Protein AF-A0A7X7QIU0-F1 (afdb_monomer_lite)

Secondary structure (DSSP, 8-state):
----PPPPP-----------------PPPPBSGGGEEEEE--TTTTTT-TT-SS-----HHHHHHHTT--EEEE--BTTBSPSP-TTGGGGGTT-SEEEEEEE-GGG---HHHHHHHHHHHHH-TTEEEEEE-S-B-PPTT--PPPEEPPTTPPSPEEEEEEEEEEEE--EEEEEE---TTSTTBB-EEEEEEESSTT-EEEEEEEE--SSTT-EEEEE----EEEEEEEEE--BS-SSS----EEEEEEEEETTEEPP-TT-EEEES--BTTB-GGGGSPP-PPTT--SSBSS-HHHHHHHHHHTB-SS-B-EEEEEEEGGG-SGGGHHHHTS-SEEEEE-SSGGGGGGHHHHHHHHHHHSTT-EEEEEEESSBTTTTBPPPHHHHHHHHHHHHHHHHTTS-SEEEEE-GGGTTS--HHHHHHHHHHHHHTTSB---

Radius of gyration: 29.1 Å; chains: 1; bounding box: 86×65×107 Å

Sequence (438 aa):
MRFMPMSAAMFALLTVGFALHSAAESGEPRTVRDAMWIWAHIEGGYDNLWGLPRNSKMTPSEGAKSMGLRNVIMIKYLGKPKPPFNEYAAQFRDMDKVMWSIVGASGETSDKERDHVLDLAAKMPNVTGVFMDDFFFLQPGEVTPHWLAENNVRFPVSLTLTLPEPTAIDRLTLTQSDWKTSDYRSARFAVDLAADEGQYKEAATGVVPNSPGAVVEVALPKTQARAVRIRILGTHDADGAESCGLQRVQLWQGGKAVSSENIKVEASSEYPGHSAKSVLPIKDAEGQGAPAALTVDDIERLRKRLVLKDRKLDLGVTLYTYQLGERVVPHLKHVDVVSLWTWEAQDLEHLEDNFARFQALVPGKRVLLGIYMWDFGTNKPIPLDLMKKQCDLALKWLREGKIEGMIFLATNICDMDIEAVDWARDWIADVGDEPIKK

Foldseek 3Di:
DDDDDDDDDDDDDDDDDPPPPPPPPPDDFAAQLNQEEAEEEAQQLQAVHLLAPHFFRFGQLRLCVLLVHQEYEYAYGPCPDDPLCQVVCVSNLRGQAYAYEQQHPPRDHDPVSLVSVLVNCLVRVRHQAYEHEPFFPDDQPPQLFKFKFFFPDDFFKKKKKFAPFFFQFFKKKFWFALDPVLQAGFFKKWKWFALDDPDTDTFDIDTQDSDHRGMDMDTGPSDGGRMIMMTRGAGPHDDPRRIHMTSAMWTDDPNDTDDPPPIDMQIPGGDVSRGSNSRYDDDPPPLQAGHTSDTLVRLVVVQVSQDDPVDGHFYEYEDELSNQDLRHLSNQVSGQEYEYEHQALVCLVCVVVSLVSVCVNPPPHAYEYEQEQQRSNVSGGRDVVSLCSSVVVQVVCCQVVVHSHYYYDHSRCLPRPRPSNVVSSVVCVVRRRHGHDD

Structure (mmCIF, N/CA/C/O backbone):
data_AF-A0A7X7QIU0-F1
#
_entry.id   AF-A0A7X7QIU0-F1
#
loop_
_atom_site.group_PDB
_atom_site.id
_atom_site.type_symbol
_atom_site.label_atom_id
_atom_site.label_alt_id
_atom_site.label_comp_id
_atom_site.label_asym_id
_atom_site.label_entity_id
_atom_site.label_seq_id
_atom_site.pdbx_PDB_ins_code
_atom_site.Cartn_x
_atom_site.Cartn_y
_atom_site.Cartn_z
_atom_site.occupancy
_atom_site.B_iso_or_equiv
_atom_site.auth_seq_id
_atom_site.auth_comp_id
_atom_site.auth_asym_id
_atom_site.auth_atom_id
_atom_site.pdbx_PDB_model_num
ATOM 1 N N . MET A 1 1 ? -59.800 -40.989 -68.405 1.00 41.09 1 MET A N 1
ATOM 2 C CA . MET A 1 1 ? -58.598 -41.835 -68.230 1.00 41.09 1 MET A CA 1
ATOM 3 C C . MET A 1 1 ? -57.384 -40.917 -68.305 1.00 41.09 1 MET A C 1
ATOM 5 O O . MET A 1 1 ? -57.343 -40.110 -69.220 1.00 41.09 1 MET A O 1
ATOM 9 N N . ARG A 1 2 ? -56.460 -41.047 -67.343 1.00 36.72 2 ARG A N 1
ATOM 10 C CA . ARG A 1 2 ? -55.278 -40.204 -67.048 1.00 36.72 2 ARG A CA 1
ATOM 11 C C . ARG A 1 2 ? -55.530 -38.932 -66.224 1.00 36.72 2 ARG A C 1
ATOM 13 O O . ARG A 1 2 ? -56.038 -37.928 -66.701 1.00 36.72 2 ARG A O 1
ATOM 20 N N . PHE A 1 3 ? -55.131 -39.061 -64.959 1.00 31.83 3 PHE A N 1
ATOM 21 C CA . PHE A 1 3 ? -54.885 -38.019 -63.971 1.00 31.83 3 PHE A CA 1
ATOM 22 C C . PHE A 1 3 ? -53.736 -37.100 -64.410 1.00 31.83 3 PHE A C 1
ATOM 24 O O . PHE A 1 3 ? -52.698 -37.592 -64.852 1.00 31.83 3 PHE A O 1
ATOM 31 N N . MET A 1 4 ? -53.883 -35.797 -64.178 1.00 32.28 4 MET A N 1
ATOM 32 C CA . MET A 1 4 ? -52.771 -34.872 -63.943 1.00 32.28 4 MET A CA 1
ATOM 33 C C . MET A 1 4 ? -53.266 -33.773 -62.983 1.00 32.28 4 MET A C 1
ATOM 35 O O . MET A 1 4 ? -54.329 -33.207 -63.241 1.00 32.28 4 MET A O 1
ATOM 39 N N . PRO A 1 5 ? -52.584 -33.525 -61.846 1.00 40.22 5 PRO A N 1
ATOM 40 C CA . PRO A 1 5 ? -53.105 -32.675 -60.782 1.00 40.22 5 PRO A CA 1
ATOM 41 C C . PRO A 1 5 ? -52.770 -31.191 -60.982 1.00 40.22 5 PRO A C 1
ATOM 43 O O . PRO A 1 5 ? -51.784 -30.824 -61.618 1.00 40.22 5 PRO A O 1
ATOM 46 N N . MET A 1 6 ? -53.642 -30.360 -60.406 1.00 31.72 6 MET A N 1
ATOM 47 C CA . MET A 1 6 ? -53.610 -28.899 -60.376 1.00 31.72 6 MET A CA 1
ATOM 48 C C . MET A 1 6 ? -52.300 -28.335 -59.815 1.00 31.72 6 MET A C 1
ATOM 50 O O . MET A 1 6 ? -51.809 -28.756 -58.771 1.00 31.72 6 MET A O 1
ATOM 54 N N . SER A 1 7 ? -51.797 -27.325 -60.523 1.00 33.03 7 SER A N 1
ATOM 55 C CA . SER A 1 7 ? -50.617 -26.528 -60.204 1.00 33.03 7 SER A CA 1
ATOM 56 C C . SER A 1 7 ? -50.926 -25.529 -59.083 1.00 33.03 7 SER A C 1
ATOM 58 O O . SER A 1 7 ? -51.845 -24.720 -59.216 1.00 33.03 7 SER A O 1
ATOM 60 N N . ALA A 1 8 ? -50.158 -25.573 -57.992 1.00 35.41 8 ALA A N 1
ATOM 61 C CA . ALA A 1 8 ? -50.133 -24.540 -56.962 1.00 35.41 8 ALA A CA 1
ATOM 62 C C . ALA A 1 8 ? -48.884 -23.673 -57.170 1.00 35.41 8 ALA A C 1
ATOM 64 O O . ALA A 1 8 ? -47.756 -24.164 -57.133 1.00 35.41 8 ALA A O 1
ATOM 65 N N . ALA A 1 9 ? -49.107 -22.387 -57.434 1.00 34.62 9 ALA A N 1
ATOM 66 C CA . ALA A 1 9 ? -48.068 -21.389 -57.632 1.00 34.62 9 ALA A CA 1
ATOM 67 C C . ALA A 1 9 ? -47.297 -21.139 -56.325 1.00 34.62 9 ALA A C 1
ATOM 69 O O . ALA A 1 9 ? -47.880 -20.807 -55.294 1.00 34.62 9 ALA A O 1
ATOM 70 N N . MET A 1 10 ? -45.977 -21.295 -56.392 1.00 32.75 10 MET A N 1
ATOM 71 C CA . MET A 1 10 ? -45.037 -21.109 -55.292 1.00 32.75 10 MET A CA 1
ATOM 72 C C . MET A 1 10 ? -44.428 -19.704 -55.393 1.00 32.75 10 MET A C 1
ATOM 74 O O . MET A 1 10 ? -43.728 -19.386 -56.352 1.00 32.75 10 MET A O 1
ATOM 78 N N . PHE A 1 11 ? -44.729 -18.854 -54.410 1.00 33.84 11 PHE A N 1
ATOM 79 C CA . PHE A 1 11 ? -44.086 -17.555 -54.207 1.00 33.84 11 PHE A CA 1
ATOM 80 C C . PHE A 1 11 ? -42.647 -17.781 -53.720 1.00 33.84 11 PHE A C 1
ATOM 82 O O . PHE A 1 11 ? -42.434 -18.317 -52.634 1.00 33.84 11 PHE A O 1
ATOM 89 N N . ALA A 1 12 ? -41.658 -17.367 -54.511 1.00 33.31 12 ALA A N 1
ATOM 90 C CA . ALA A 1 12 ? -40.265 -17.307 -54.085 1.00 33.31 12 ALA A CA 1
ATOM 91 C C . ALA A 1 12 ? -40.026 -15.991 -53.326 1.00 33.31 12 ALA A C 1
ATOM 93 O O . ALA A 1 12 ? -40.010 -14.917 -53.927 1.00 33.31 12 ALA A O 1
ATOM 94 N N . LEU A 1 13 ? -39.849 -16.071 -52.004 1.00 33.19 13 LEU A N 1
ATOM 95 C CA . LEU A 1 13 ? -39.280 -14.985 -51.206 1.00 33.19 13 LEU A CA 1
ATOM 96 C C . LEU A 1 13 ? -37.750 -15.037 -51.329 1.00 33.19 13 LEU A C 1
ATOM 98 O O . LEU A 1 13 ? -37.124 -16.018 -50.930 1.00 33.19 13 LEU A O 1
ATOM 102 N N . LEU A 1 14 ? -37.150 -13.968 -51.852 1.00 32.38 14 LEU A N 1
ATOM 103 C CA . LEU A 1 14 ? -35.720 -13.697 -51.721 1.00 32.38 14 LEU A CA 1
ATOM 104 C C . LEU A 1 14 ? -35.412 -13.331 -50.262 1.00 32.38 14 LEU A C 1
ATOM 106 O O . LEU A 1 14 ? -35.678 -12.213 -49.827 1.00 32.38 14 LEU A O 1
ATOM 110 N N . THR A 1 15 ? -34.818 -14.251 -49.506 1.00 35.12 15 THR A N 1
ATOM 111 C CA . THR A 1 15 ? -34.120 -13.918 -48.259 1.00 35.12 15 THR A CA 1
ATOM 112 C C . THR A 1 15 ? -32.675 -13.555 -48.580 1.00 35.12 15 THR A C 1
ATOM 114 O O . THR A 1 15 ? -31.852 -14.423 -48.866 1.00 35.12 15 THR A O 1
ATOM 117 N N . VAL A 1 16 ? -32.368 -12.258 -48.532 1.00 36.91 16 VAL A N 1
ATOM 118 C CA . VAL A 1 16 ? -30.997 -11.741 -48.473 1.00 36.91 16 VAL A CA 1
ATOM 119 C C . VAL A 1 16 ? -30.418 -12.142 -47.117 1.00 36.91 16 VAL A C 1
ATOM 121 O O . VAL A 1 16 ? -30.795 -11.594 -46.083 1.00 36.91 16 VAL A O 1
ATOM 124 N N . GLY A 1 17 ? -29.534 -13.137 -47.112 1.00 32.31 17 GLY A N 1
ATOM 125 C CA . GLY A 1 17 ? -28.763 -13.505 -45.931 1.00 32.31 17 GLY A CA 1
ATOM 126 C C . GLY A 1 17 ? -27.703 -12.444 -45.651 1.00 32.31 17 GLY A C 1
ATOM 127 O O . GLY A 1 17 ? -26.681 -12.396 -46.330 1.00 32.31 17 GLY A O 1
ATOM 128 N N . PHE A 1 18 ? -27.931 -11.603 -44.643 1.00 35.72 18 PHE A N 1
ATOM 129 C CA . PHE A 1 18 ? -26.860 -10.841 -44.008 1.00 35.72 18 PHE A CA 1
ATOM 130 C C . PHE A 1 18 ? -25.982 -11.823 -43.225 1.00 35.72 18 PHE A C 1
ATOM 132 O O . PHE A 1 18 ? -26.284 -12.186 -42.089 1.00 35.72 18 PHE A O 1
ATOM 139 N N . ALA A 1 19 ? -24.896 -12.279 -43.845 1.00 35.66 19 ALA A N 1
ATOM 140 C CA . ALA A 1 19 ? -23.804 -12.910 -43.123 1.00 35.66 19 ALA A CA 1
ATOM 141 C C . ALA A 1 19 ? -23.101 -11.824 -42.297 1.00 35.66 19 ALA A C 1
ATOM 143 O O . ALA A 1 19 ? -22.285 -11.060 -42.813 1.00 35.66 19 ALA A O 1
ATOM 144 N N . LEU A 1 20 ? -23.447 -11.739 -41.012 1.00 34.38 20 LEU A N 1
ATOM 145 C CA . LEU A 1 20 ? -22.646 -11.046 -40.009 1.00 34.38 20 LEU A CA 1
ATOM 146 C C . LEU A 1 20 ? -21.274 -11.727 -39.958 1.00 34.38 20 LEU A C 1
ATOM 148 O O . LEU A 1 20 ? -21.100 -12.754 -39.307 1.00 34.38 20 LEU A O 1
ATOM 152 N N . HIS A 1 21 ? -20.298 -11.159 -40.664 1.00 35.19 21 HIS A N 1
ATOM 153 C CA . HIS A 1 21 ? -18.893 -11.408 -40.373 1.00 35.19 21 HIS A CA 1
ATOM 154 C C . HIS A 1 21 ? -18.602 -10.786 -39.006 1.00 35.19 21 HIS A C 1
ATOM 156 O O . HIS A 1 21 ? -18.328 -9.593 -38.889 1.00 35.19 21 HIS A O 1
ATOM 162 N N . SER A 1 22 ? -18.692 -11.604 -37.959 1.00 36.75 22 SER A N 1
ATOM 163 C CA . SER A 1 22 ? -17.947 -11.358 -36.733 1.00 36.75 22 SER A CA 1
ATOM 164 C C . SER A 1 22 ? -16.470 -11.440 -37.110 1.00 36.75 22 SER A C 1
ATOM 166 O O . SER A 1 22 ? -15.932 -12.522 -37.343 1.00 36.75 22 SER A O 1
ATOM 168 N N . ALA A 1 23 ? -15.830 -10.281 -37.246 1.00 35.38 23 ALA A N 1
ATOM 169 C CA . ALA A 1 23 ? -14.384 -10.200 -37.185 1.00 35.38 23 ALA A CA 1
ATOM 170 C C . ALA A 1 23 ? -13.998 -10.595 -35.756 1.00 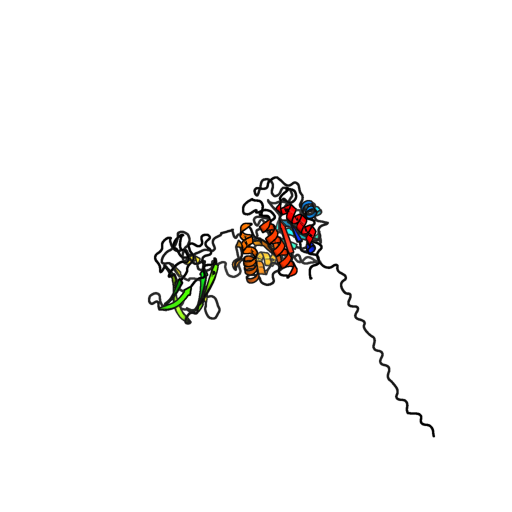35.38 23 ALA A C 1
ATOM 172 O O . ALA A 1 23 ? -14.074 -9.788 -34.833 1.00 35.38 23 ALA A O 1
ATOM 173 N N . ALA A 1 24 ? -13.681 -11.873 -35.560 1.00 40.22 24 ALA A N 1
ATOM 174 C CA . ALA A 1 24 ? -12.962 -12.306 -34.379 1.00 40.22 24 ALA A CA 1
ATOM 175 C C . ALA A 1 24 ? -11.649 -11.515 -34.357 1.00 40.22 24 ALA A C 1
ATOM 177 O O . ALA A 1 24 ? -10.866 -11.603 -35.303 1.00 40.22 24 ALA A O 1
ATOM 178 N N . GLU A 1 25 ? -11.446 -10.696 -33.324 1.00 44.78 25 GLU A N 1
ATOM 179 C CA . GLU A 1 25 ? -10.168 -10.040 -33.067 1.00 44.78 25 GLU A CA 1
ATOM 180 C C . GLU A 1 25 ? -9.084 -11.117 -32.980 1.00 44.78 25 GLU A C 1
ATOM 182 O O . GLU A 1 25 ? -8.942 -11.810 -31.973 1.00 44.78 25 GLU A O 1
ATOM 187 N N . SER A 1 26 ? -8.317 -11.265 -34.055 1.00 49.09 26 SER A N 1
ATOM 188 C CA . SER A 1 26 ? -7.062 -12.000 -34.078 1.00 49.09 26 SER A CA 1
ATOM 189 C C . SER A 1 26 ? -6.009 -11.176 -33.332 1.00 49.09 26 SER A C 1
ATOM 191 O O . SER A 1 26 ? -5.161 -10.533 -33.946 1.00 49.09 26 SER A O 1
ATOM 193 N N . GLY A 1 27 ? -6.126 -11.116 -32.009 1.00 59.69 27 GLY A N 1
ATOM 194 C CA . GLY A 1 27 ? -5.068 -10.637 -31.126 1.00 59.69 27 GLY A CA 1
ATOM 195 C C . GLY A 1 27 ? -4.362 -11.840 -30.520 1.00 59.69 27 GLY A C 1
ATOM 196 O O . GLY A 1 27 ? -5.035 -12.772 -30.076 1.00 59.69 27 GLY A O 1
ATOM 197 N N . GLU A 1 28 ? -3.030 -11.834 -30.514 1.00 72.19 28 GLU A N 1
ATOM 198 C CA . GLU A 1 28 ? -2.261 -12.827 -29.765 1.00 72.19 28 GLU A CA 1
ATOM 199 C C . GLU A 1 28 ? -2.759 -12.899 -28.308 1.00 72.19 28 GLU A C 1
ATOM 201 O O . GLU A 1 28 ? -3.194 -11.883 -27.745 1.00 72.19 28 GLU A O 1
ATOM 206 N N . PRO A 1 29 ? -2.779 -14.098 -27.700 1.00 82.75 29 PRO A N 1
ATOM 207 C CA . PRO A 1 29 ? -3.183 -14.239 -26.311 1.00 82.75 29 PRO A CA 1
ATOM 208 C C . PRO A 1 29 ? -2.248 -13.411 -25.422 1.00 82.75 29 PRO A C 1
ATOM 210 O O . PRO A 1 29 ? -1.032 -13.535 -25.522 1.00 82.75 29 PRO A O 1
ATOM 213 N N . ARG A 1 30 ? -2.828 -12.582 -24.545 1.00 92.81 30 ARG A N 1
ATOM 214 C CA . ARG A 1 30 ? -2.086 -11.815 -23.534 1.00 92.81 30 ARG A CA 1
ATOM 215 C C . ARG A 1 30 ? -1.227 -12.778 -22.715 1.00 92.81 30 ARG A C 1
ATOM 217 O O . ARG A 1 30 ? -1.746 -13.800 -22.261 1.00 92.81 30 ARG A O 1
ATOM 224 N N . THR A 1 31 ? 0.039 -12.449 -22.499 1.00 97.12 31 THR A N 1
ATOM 225 C CA . THR A 1 31 ? 0.948 -13.278 -21.699 1.00 97.12 31 THR A CA 1
ATOM 226 C C . THR A 1 31 ? 1.101 -12.749 -20.276 1.00 97.12 31 THR A C 1
ATOM 228 O O . THR A 1 31 ? 0.666 -11.639 -19.946 1.00 97.12 31 THR A O 1
ATOM 231 N N . VAL A 1 32 ? 1.730 -13.541 -19.407 1.00 98.19 32 VAL A N 1
ATOM 232 C CA . VAL A 1 32 ? 2.113 -13.102 -18.059 1.00 98.19 32 VAL A CA 1
ATOM 233 C C . VAL A 1 32 ? 3.022 -11.864 -18.124 1.00 98.19 32 VAL A C 1
ATOM 235 O O . VAL A 1 32 ? 2.818 -10.916 -17.364 1.00 98.19 32 VAL A O 1
ATOM 238 N N . ARG A 1 33 ? 3.979 -11.819 -19.060 1.00 97.88 33 ARG A N 1
ATOM 239 C CA . ARG A 1 33 ? 4.924 -10.701 -19.245 1.00 97.88 33 ARG A CA 1
ATOM 240 C C . ARG A 1 33 ? 4.221 -9.387 -19.576 1.00 97.88 33 ARG A C 1
ATOM 242 O O . ARG A 1 33 ? 4.632 -8.339 -19.083 1.00 97.88 33 ARG A O 1
ATOM 249 N N . ASP A 1 34 ? 3.112 -9.430 -20.313 1.00 97.62 34 ASP A N 1
ATOM 250 C CA . ASP A 1 34 ? 2.303 -8.237 -20.616 1.00 97.62 34 ASP A CA 1
ATOM 251 C C . ASP A 1 34 ? 1.642 -7.618 -19.365 1.00 97.62 34 ASP A C 1
ATOM 253 O O . ASP A 1 34 ? 1.144 -6.488 -19.408 1.00 97.62 34 ASP A O 1
ATOM 257 N N . ALA A 1 35 ? 1.596 -8.361 -18.255 1.00 97.94 35 ALA A N 1
ATOM 258 C CA . ALA A 1 35 ? 1.110 -7.924 -16.952 1.00 97.94 35 ALA A CA 1
ATOM 259 C C . ALA A 1 35 ? 2.234 -7.512 -15.983 1.00 97.94 35 ALA A C 1
ATOM 261 O O . ALA A 1 35 ? 1.956 -7.087 -14.861 1.00 97.94 35 ALA A O 1
ATOM 262 N N . MET A 1 36 ? 3.498 -7.633 -16.384 1.00 98.69 36 MET A N 1
ATOM 263 C CA . MET A 1 36 ? 4.649 -7.307 -15.544 1.00 98.69 36 MET A CA 1
ATOM 264 C C . MET A 1 36 ? 5.165 -5.900 -15.837 1.00 98.69 36 MET A C 1
ATOM 266 O O . MET A 1 36 ? 5.277 -5.480 -16.989 1.00 98.69 36 MET A O 1
ATOM 270 N N . TRP A 1 37 ? 5.505 -5.189 -14.772 1.00 98.88 37 TRP A N 1
ATOM 271 C CA . TRP A 1 37 ? 6.061 -3.847 -14.772 1.00 98.88 37 TRP A CA 1
ATOM 272 C C . TRP A 1 37 ? 7.382 -3.848 -14.016 1.00 98.88 37 TRP A C 1
ATOM 274 O O . TRP A 1 37 ? 7.585 -4.654 -13.107 1.00 98.88 37 TRP A O 1
ATOM 284 N N . ILE A 1 38 ? 8.259 -2.908 -14.346 1.00 98.81 38 ILE A N 1
ATOM 285 C CA . ILE A 1 38 ? 9.436 -2.607 -13.536 1.00 98.81 38 ILE A CA 1
ATOM 286 C C . ILE A 1 38 ? 9.337 -1.195 -12.973 1.00 98.81 38 ILE A C 1
ATOM 288 O O . ILE A 1 38 ? 8.967 -0.248 -13.671 1.00 98.81 38 ILE A O 1
ATOM 292 N N . TRP A 1 39 ? 9.657 -1.066 -11.694 1.00 98.75 39 TRP A N 1
ATOM 293 C CA . TRP A 1 39 ? 9.784 0.213 -11.022 1.00 98.75 39 TRP A CA 1
ATOM 294 C C . TRP A 1 39 ? 11.169 0.796 -11.271 1.00 98.75 39 TRP A C 1
ATOM 296 O O . TRP A 1 39 ? 12.181 0.103 -11.123 1.00 98.75 39 TRP A O 1
ATOM 306 N N . ALA A 1 40 ? 11.221 2.071 -11.634 1.00 98.31 40 ALA A N 1
ATOM 307 C CA . ALA A 1 40 ? 12.458 2.731 -12.000 1.00 98.31 40 ALA A CA 1
ATOM 308 C C . ALA A 1 40 ? 12.602 4.106 -11.353 1.00 98.31 40 ALA A C 1
ATOM 310 O O . ALA A 1 40 ? 11.657 4.895 -11.298 1.00 98.31 40 ALA A O 1
ATOM 311 N N . HIS A 1 41 ? 13.833 4.416 -10.962 1.00 97.62 41 HIS A N 1
ATOM 312 C CA . HIS A 1 41 ? 14.292 5.772 -10.695 1.00 97.62 41 HIS A CA 1
ATOM 313 C C . HIS A 1 41 ? 15.452 6.106 -11.623 1.00 97.62 41 HIS A C 1
ATOM 315 O O . HIS A 1 41 ? 15.999 5.227 -12.285 1.00 97.62 41 HIS A O 1
ATOM 321 N N . ILE A 1 42 ? 15.854 7.377 -11.649 1.00 96.31 42 ILE A N 1
ATOM 322 C CA . ILE A 1 42 ? 17.033 7.804 -12.405 1.00 96.31 42 ILE A CA 1
ATOM 323 C C . ILE A 1 42 ? 18.256 6.933 -12.075 1.00 96.31 42 ILE A C 1
ATOM 325 O O . ILE A 1 42 ? 18.404 6.455 -10.946 1.00 96.31 42 ILE A O 1
ATOM 329 N N . GLU A 1 43 ? 19.133 6.726 -13.054 1.00 95.62 43 GLU A N 1
ATOM 330 C CA . GLU A 1 43 ? 20.421 6.065 -12.863 1.00 95.62 43 GLU A CA 1
ATOM 331 C C . GLU A 1 43 ? 21.181 6.652 -11.660 1.00 95.62 43 GLU A C 1
ATOM 333 O O . GLU A 1 43 ? 21.164 7.861 -11.413 1.00 95.62 43 GLU A O 1
ATOM 338 N N . GLY A 1 44 ? 21.798 5.777 -10.863 1.00 94.31 44 GLY A N 1
ATOM 339 C CA . GLY A 1 44 ? 22.455 6.157 -9.607 1.00 94.31 44 GLY A CA 1
ATOM 340 C C . GLY A 1 44 ? 21.518 6.688 -8.509 1.00 94.31 44 GLY A C 1
ATOM 341 O O . GLY A 1 44 ? 21.984 7.220 -7.505 1.00 94.31 44 GLY A O 1
ATOM 342 N N . GLY A 1 45 ? 20.193 6.567 -8.667 1.00 92.81 45 GLY A N 1
ATOM 343 C CA . GLY A 1 45 ? 19.210 7.060 -7.696 1.00 92.81 45 GLY A CA 1
ATOM 344 C C . GLY A 1 45 ? 19.379 6.483 -6.287 1.00 92.81 45 GLY A C 1
ATOM 345 O O . GLY A 1 45 ? 19.084 7.173 -5.320 1.00 92.81 45 GLY A O 1
ATOM 346 N N . TYR A 1 46 ? 19.904 5.262 -6.158 1.00 95.06 46 TYR A N 1
ATOM 347 C CA . TYR A 1 46 ? 20.138 4.588 -4.873 1.00 95.06 46 TYR A CA 1
ATOM 348 C C . TYR A 1 46 ? 21.602 4.597 -4.411 1.00 95.06 46 TYR A C 1
ATOM 350 O O . TYR A 1 46 ? 21.960 3.864 -3.490 1.00 95.06 46 TYR A O 1
ATOM 358 N N . ASP A 1 47 ? 22.460 5.406 -5.029 1.00 93.38 47 ASP A N 1
ATOM 359 C CA . ASP A 1 47 ? 23.890 5.416 -4.727 1.00 93.38 47 ASP A CA 1
ATOM 360 C C . ASP A 1 47 ? 24.174 5.701 -3.246 1.00 93.38 47 ASP A C 1
ATOM 362 O O . ASP A 1 47 ? 23.830 6.760 -2.720 1.00 93.38 47 ASP A O 1
ATOM 366 N N . ASN A 1 48 ? 24.883 4.773 -2.597 1.00 91.94 48 ASN A N 1
ATOM 367 C CA . ASN A 1 48 ? 25.204 4.790 -1.165 1.00 91.94 48 ASN A CA 1
ATOM 368 C C . ASN A 1 48 ? 23.981 4.794 -0.221 1.00 91.94 48 ASN A C 1
ATOM 370 O O . ASN A 1 48 ? 24.103 5.200 0.937 1.00 91.94 48 ASN A O 1
ATOM 374 N N . LEU A 1 49 ? 22.813 4.355 -0.695 1.00 91.25 49 LEU A N 1
ATOM 375 C CA . LEU A 1 49 ? 21.583 4.252 0.091 1.00 91.25 49 LEU A CA 1
ATOM 376 C C . LEU A 1 49 ? 21.190 2.783 0.323 1.00 91.25 49 LEU A C 1
ATOM 378 O O . LEU A 1 49 ? 21.732 1.862 -0.287 1.00 91.25 49 LEU A O 1
ATOM 382 N N . TRP A 1 50 ? 20.232 2.573 1.228 1.00 92.06 50 TRP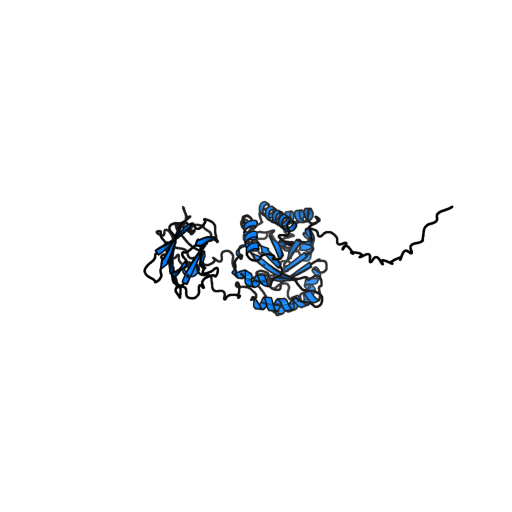 A N 1
ATOM 383 C CA . TRP A 1 50 ? 19.496 1.311 1.418 1.00 92.06 50 TRP A CA 1
ATOM 384 C C . TRP A 1 50 ? 20.321 0.059 1.766 1.00 92.06 50 TRP A C 1
ATOM 386 O O . TRP A 1 50 ? 19.831 -1.063 1.650 1.00 92.06 50 TRP A O 1
ATOM 396 N N . GLY A 1 51 ? 21.576 0.230 2.197 1.00 93.56 51 GLY A N 1
ATOM 397 C CA . GLY A 1 51 ? 22.471 -0.887 2.519 1.00 93.56 51 GLY A CA 1
ATOM 398 C C . GLY A 1 51 ? 22.881 -1.728 1.305 1.00 93.56 51 GLY A C 1
ATOM 399 O O . GLY A 1 51 ? 23.283 -2.878 1.474 1.00 93.56 51 GLY A O 1
ATOM 400 N N . LEU A 1 52 ? 22.768 -1.178 0.093 1.00 96.06 52 LEU A N 1
ATOM 401 C CA . LEU A 1 52 ? 23.081 -1.891 -1.143 1.00 96.06 52 LEU A CA 1
ATOM 402 C C . LEU A 1 52 ? 24.582 -2.223 -1.244 1.00 96.06 52 LEU A C 1
ATOM 404 O O . LEU A 1 52 ? 25.424 -1.449 -0.782 1.00 96.06 52 LEU A O 1
ATOM 408 N N . PRO A 1 53 ? 24.946 -3.354 -1.879 1.00 94.38 53 PRO A N 1
ATOM 409 C CA . PRO A 1 53 ? 26.329 -3.838 -1.903 1.00 94.38 53 PRO A CA 1
ATOM 410 C C . PRO A 1 53 ? 27.279 -2.951 -2.721 1.00 94.38 53 PRO A C 1
ATOM 412 O O . PRO A 1 53 ? 28.491 -2.980 -2.508 1.00 94.38 53 PRO A O 1
ATOM 415 N N . ARG A 1 54 ? 26.746 -2.183 -3.679 1.00 95.69 54 ARG A N 1
ATOM 416 C CA . ARG A 1 54 ? 27.484 -1.237 -4.525 1.00 95.69 54 ARG A CA 1
ATOM 417 C C . ARG A 1 54 ? 26.531 -0.250 -5.192 1.00 95.69 54 ARG A C 1
ATOM 419 O O . ARG A 1 54 ? 25.326 -0.381 -5.056 1.00 95.69 54 ARG A O 1
ATOM 426 N N . ASN A 1 55 ? 27.075 0.699 -5.948 1.00 96.50 55 ASN A N 1
ATOM 427 C CA . ASN A 1 55 ? 26.294 1.601 -6.796 1.00 96.50 55 ASN A CA 1
ATOM 428 C C . ASN A 1 55 ? 25.975 0.949 -8.149 1.00 96.50 55 ASN A C 1
ATOM 430 O O . ASN A 1 55 ? 26.785 0.180 -8.682 1.00 96.50 55 ASN A O 1
ATOM 434 N N . SER A 1 56 ? 24.809 1.280 -8.703 1.00 94.88 56 SER A N 1
ATOM 435 C CA . SER A 1 56 ? 24.369 0.806 -10.018 1.00 94.88 56 SER A CA 1
ATOM 436 C C . SER A 1 56 ? 24.750 1.806 -11.097 1.00 94.88 56 SER A C 1
ATOM 438 O O . SER A 1 56 ? 24.649 3.018 -10.903 1.00 94.88 56 SER A O 1
ATOM 440 N N . LYS A 1 57 ? 25.167 1.300 -12.258 1.00 91.00 57 LYS A N 1
ATOM 441 C CA . LYS A 1 57 ? 25.406 2.137 -13.447 1.00 91.00 57 LYS A CA 1
ATOM 442 C C . LYS A 1 57 ? 24.248 2.087 -14.432 1.00 91.00 57 LYS A C 1
ATOM 444 O O . LYS A 1 57 ? 24.315 2.723 -15.479 1.00 91.00 57 LYS A O 1
ATOM 449 N N . MET A 1 58 ? 23.227 1.304 -14.118 1.00 94.19 58 MET A N 1
ATOM 450 C CA . MET A 1 58 ? 22.197 0.951 -15.065 1.00 94.19 58 MET A CA 1
ATOM 451 C C . MET A 1 58 ? 21.161 2.057 -15.203 1.00 94.19 58 MET A C 1
ATOM 453 O O . MET A 1 58 ? 20.627 2.573 -14.216 1.00 94.19 58 MET A O 1
ATOM 457 N N . THR A 1 59 ? 20.863 2.409 -16.449 1.00 96.94 59 THR A N 1
ATOM 458 C CA . THR A 1 59 ? 19.731 3.282 -16.756 1.00 96.94 59 THR A CA 1
ATOM 459 C C . THR A 1 59 ? 18.405 2.543 -16.552 1.00 96.94 59 THR A C 1
ATOM 461 O O . THR A 1 59 ? 18.359 1.311 -16.642 1.00 96.94 59 THR A O 1
ATOM 464 N N . PRO A 1 60 ? 17.288 3.261 -16.329 1.00 97.81 60 PRO A N 1
ATOM 465 C CA . PRO A 1 60 ? 15.956 2.656 -16.289 1.00 97.81 60 PRO A CA 1
ATOM 466 C C . PRO A 1 60 ? 15.648 1.716 -17.460 1.00 97.81 60 PRO A C 1
ATOM 468 O O . PRO A 1 60 ? 15.156 0.607 -17.257 1.00 97.81 60 PRO A O 1
ATOM 471 N N . SER A 1 61 ? 15.952 2.143 -18.690 1.00 97.31 61 SER A N 1
ATOM 472 C CA . SER A 1 61 ? 15.681 1.353 -19.899 1.00 97.31 61 SER A CA 1
ATOM 473 C C . SER A 1 61 ? 16.533 0.081 -19.965 1.00 97.31 61 SER A C 1
ATOM 475 O O . SER A 1 61 ? 16.028 -0.982 -20.325 1.00 97.31 61 SER A O 1
ATOM 477 N N . GLU A 1 62 ? 17.810 0.154 -19.580 1.00 97.88 62 GLU A N 1
ATOM 478 C CA . GLU A 1 62 ? 18.688 -1.021 -19.500 1.00 97.88 62 GLU A CA 1
ATOM 479 C C . GLU A 1 62 ? 18.231 -2.003 -18.416 1.00 97.88 62 GLU A C 1
ATOM 481 O O . GLU A 1 62 ? 18.214 -3.206 -18.666 1.00 97.88 62 GLU A O 1
ATOM 486 N N . GLY A 1 63 ? 17.791 -1.503 -17.256 1.00 97.94 63 GLY A N 1
ATOM 487 C CA . GLY A 1 63 ? 17.252 -2.331 -16.174 1.00 97.94 63 GLY A CA 1
ATOM 488 C C . GLY A 1 63 ? 15.963 -3.051 -16.570 1.00 97.94 63 GLY A C 1
ATOM 489 O O . GLY A 1 63 ? 15.798 -4.232 -16.285 1.00 97.94 63 GLY A O 1
ATOM 490 N N . ALA A 1 64 ? 15.067 -2.376 -17.295 1.00 98.44 64 ALA A N 1
ATOM 491 C CA . ALA A 1 64 ? 13.870 -3.013 -17.845 1.00 98.44 64 ALA A CA 1
ATOM 492 C C . ALA A 1 64 ? 14.232 -4.144 -18.821 1.00 98.44 64 ALA A C 1
ATOM 494 O O . ALA A 1 64 ? 13.731 -5.264 -18.704 1.00 98.44 64 ALA A O 1
ATOM 495 N N . LYS A 1 65 ? 15.161 -3.869 -19.746 1.00 97.88 65 LYS A N 1
ATOM 496 C CA . LYS A 1 65 ? 15.619 -4.834 -20.754 1.00 97.88 65 LYS A CA 1
ATOM 497 C C . LYS A 1 65 ? 16.339 -6.029 -20.135 1.00 97.88 65 LYS A C 1
ATOM 499 O O . LYS A 1 65 ? 16.105 -7.149 -20.580 1.00 97.88 65 LYS A O 1
ATOM 504 N N . SER A 1 66 ? 17.170 -5.820 -19.113 1.00 97.94 66 SER A N 1
ATOM 505 C CA . SER A 1 66 ? 17.887 -6.910 -18.437 1.00 97.94 66 SER A CA 1
ATOM 506 C C . SER A 1 66 ? 16.950 -7.862 -17.690 1.00 97.94 66 SER A C 1
ATOM 508 O O . SER A 1 66 ? 17.255 -9.045 -17.580 1.00 97.94 66 SER A O 1
ATOM 510 N N . MET A 1 67 ? 15.783 -7.379 -17.254 1.00 98.31 67 MET A N 1
ATOM 511 C CA . MET A 1 67 ? 14.717 -8.197 -16.661 1.00 98.31 67 MET A CA 1
ATOM 512 C C . MET A 1 67 ? 13.750 -8.792 -17.700 1.00 98.31 67 MET A C 1
ATOM 514 O O . MET A 1 67 ? 12.829 -9.521 -17.341 1.00 98.31 67 MET A O 1
ATOM 518 N N . GLY A 1 68 ? 13.911 -8.475 -18.990 1.00 98.00 68 GLY A N 1
ATOM 519 C CA . GLY A 1 68 ? 12.978 -8.891 -20.042 1.00 98.00 68 GLY A CA 1
ATOM 520 C C . GLY A 1 68 ? 11.590 -8.249 -19.916 1.00 98.00 68 GLY A C 1
ATOM 521 O O . GLY A 1 68 ? 10.593 -8.857 -20.314 1.00 98.00 68 GLY A O 1
ATOM 522 N N . LEU A 1 69 ? 11.504 -7.048 -19.337 1.00 98.50 69 LEU A N 1
ATOM 523 C CA . LEU A 1 69 ? 10.258 -6.325 -19.079 1.00 98.50 69 LEU A CA 1
ATOM 524 C C . LEU A 1 69 ? 10.096 -5.133 -20.030 1.00 98.50 69 LEU A C 1
ATOM 526 O O . LEU A 1 69 ? 11.068 -4.474 -20.397 1.00 98.50 69 LEU A O 1
ATOM 530 N N . ARG A 1 70 ? 8.846 -4.857 -20.426 1.00 97.56 70 ARG A N 1
ATOM 531 C CA . ARG A 1 70 ? 8.498 -3.808 -21.407 1.00 97.56 70 ARG A CA 1
ATOM 532 C C . ARG A 1 70 ? 7.558 -2.729 -20.871 1.00 97.56 70 ARG A C 1
ATOM 534 O O . ARG A 1 70 ? 7.287 -1.763 -21.576 1.00 97.56 70 ARG A O 1
ATOM 541 N N . ASN A 1 71 ? 7.076 -2.864 -19.635 1.00 98.81 71 ASN A N 1
ATOM 542 C CA . ASN A 1 71 ? 6.261 -1.847 -18.977 1.00 98.81 71 ASN A CA 1
ATOM 543 C C . ASN A 1 71 ? 7.050 -1.220 -17.822 1.00 98.81 71 ASN A C 1
ATOM 545 O O . ASN A 1 71 ? 7.616 -1.938 -16.998 1.00 98.81 71 ASN A O 1
ATOM 549 N N . VAL A 1 72 ? 7.085 0.110 -17.747 1.00 98.81 72 VAL A N 1
ATOM 550 C CA . VAL A 1 72 ? 7.896 0.855 -16.773 1.00 98.81 72 VAL A CA 1
ATOM 551 C C . VAL A 1 72 ? 7.019 1.790 -15.951 1.00 98.81 72 VAL A C 1
ATOM 553 O O . VAL A 1 72 ? 6.175 2.506 -16.490 1.00 98.81 72 VAL A O 1
ATOM 556 N N . ILE A 1 73 ? 7.253 1.828 -14.643 1.00 98.81 73 ILE A N 1
ATOM 557 C CA . ILE A 1 73 ? 6.769 2.890 -13.761 1.00 98.81 73 ILE A CA 1
ATOM 558 C C . ILE A 1 73 ? 7.979 3.749 -13.394 1.00 98.81 73 ILE A C 1
ATOM 560 O O . ILE A 1 73 ? 8.844 3.317 -12.638 1.00 98.81 73 ILE A O 1
ATOM 564 N N . MET A 1 74 ? 8.066 4.946 -13.976 1.00 98.56 74 MET A N 1
ATOM 565 C CA . MET A 1 74 ? 9.164 5.885 -13.750 1.00 98.56 74 MET A CA 1
ATOM 566 C C . MET A 1 74 ? 8.796 6.850 -12.627 1.00 98.56 74 MET A C 1
ATOM 568 O O . MET A 1 74 ? 7.892 7.676 -12.783 1.00 98.56 74 MET A O 1
ATOM 572 N N . ILE A 1 75 ? 9.531 6.775 -11.520 1.00 98.00 75 ILE A N 1
ATOM 573 C CA . ILE A 1 75 ? 9.296 7.581 -10.327 1.00 98.00 75 ILE A CA 1
ATOM 574 C C . ILE A 1 75 ? 10.431 8.570 -10.103 1.00 98.00 75 ILE A C 1
ATOM 576 O O . ILE A 1 75 ? 11.610 8.211 -10.034 1.00 98.00 75 ILE A O 1
ATOM 580 N N . LYS A 1 76 ? 10.062 9.840 -9.941 1.00 94.25 76 LYS A N 1
ATOM 581 C CA . LYS A 1 76 ? 10.987 10.898 -9.557 1.00 94.25 76 LYS A CA 1
ATOM 582 C C . LYS A 1 76 ? 11.533 10.628 -8.157 1.00 94.25 76 LYS A C 1
ATOM 584 O O . LYS A 1 76 ? 10.766 10.438 -7.217 1.00 94.25 76 LYS A O 1
ATOM 589 N N . TYR A 1 77 ? 12.853 10.668 -8.027 1.00 89.56 77 TYR A N 1
ATOM 590 C CA . TYR A 1 77 ? 13.574 10.420 -6.782 1.00 89.56 77 TYR A CA 1
ATOM 591 C C . TYR A 1 77 ? 14.637 11.499 -6.586 1.00 89.56 77 TYR A C 1
ATOM 593 O O . TYR A 1 77 ? 15.352 11.834 -7.534 1.00 89.56 77 TYR A O 1
ATOM 601 N N . LEU A 1 78 ? 14.718 12.077 -5.382 1.00 83.38 78 LEU A N 1
ATOM 602 C CA . LEU A 1 78 ? 15.647 13.169 -5.044 1.00 83.38 78 LEU A CA 1
ATOM 603 C C . LEU A 1 78 ? 15.596 14.335 -6.055 1.00 83.38 78 LEU A C 1
ATOM 605 O O . LEU A 1 78 ? 16.626 14.824 -6.534 1.00 83.38 78 LEU A O 1
ATOM 609 N N . GLY A 1 79 ? 14.381 14.745 -6.439 1.00 83.00 79 GLY A N 1
ATOM 610 C CA . GLY A 1 79 ? 14.151 15.819 -7.411 1.00 83.00 79 GLY A CA 1
ATOM 611 C C . GLY A 1 79 ? 14.647 15.539 -8.839 1.00 83.00 79 GLY A C 1
ATOM 612 O O . GLY A 1 79 ? 14.839 16.487 -9.609 1.00 83.00 79 GLY A O 1
ATOM 613 N N . LYS A 1 80 ? 14.893 14.271 -9.202 1.00 92.94 80 LYS A N 1
ATOM 614 C CA . LYS A 1 80 ? 15.377 13.855 -10.526 1.00 92.94 80 LYS A CA 1
ATOM 615 C C . LYS A 1 80 ? 14.485 12.776 -11.171 1.00 92.94 80 LYS A C 1
ATOM 617 O O . LYS A 1 80 ? 13.939 11.948 -10.446 1.00 92.94 80 LYS A O 1
ATOM 622 N N . PRO A 1 81 ? 14.386 12.725 -12.516 1.00 94.44 81 PRO A N 1
ATOM 623 C CA . PRO A 1 81 ? 14.952 13.679 -13.478 1.00 94.44 81 PRO A CA 1
ATOM 624 C C . PRO A 1 81 ? 14.311 15.069 -13.340 1.00 94.44 81 PRO A C 1
ATOM 626 O O . PRO A 1 81 ? 13.253 15.212 -12.734 1.00 94.44 81 PRO A O 1
ATOM 629 N N . LYS A 1 82 ? 14.966 16.113 -13.861 1.00 92.75 82 LYS A N 1
ATOM 630 C CA . LYS A 1 82 ? 14.420 17.481 -13.840 1.00 92.75 82 LYS A CA 1
ATOM 631 C C . LYS A 1 82 ? 13.570 17.733 -15.091 1.00 92.75 82 LYS A C 1
ATOM 633 O O . LYS A 1 82 ? 13.947 17.264 -16.163 1.00 92.75 82 LYS A O 1
ATOM 638 N N . PRO A 1 83 ? 12.466 18.495 -14.999 1.00 91.50 83 PRO A N 1
ATOM 639 C CA . PRO A 1 83 ? 11.737 18.923 -16.185 1.00 91.50 83 PRO A CA 1
ATOM 640 C C . PRO A 1 83 ? 12.567 19.922 -17.021 1.00 91.50 83 PRO A C 1
ATOM 642 O O . PRO A 1 83 ? 13.349 20.687 -16.447 1.00 91.50 83 PRO A O 1
ATOM 645 N N . PRO A 1 84 ? 12.365 19.988 -18.353 1.00 93.75 84 PRO A N 1
ATOM 646 C CA . PRO A 1 84 ? 11.390 19.221 -19.133 1.00 93.75 84 PRO A CA 1
ATOM 647 C C . PRO A 1 84 ? 11.805 17.752 -19.340 1.00 93.75 84 PRO A C 1
ATOM 649 O O . PRO A 1 84 ? 12.956 17.455 -19.631 1.00 93.75 84 PRO A O 1
ATOM 652 N N . PHE A 1 85 ? 10.845 16.827 -19.243 1.00 96.12 85 PHE A N 1
ATOM 653 C CA . PHE A 1 85 ? 11.127 15.383 -19.211 1.00 96.12 85 PHE A CA 1
ATOM 654 C C . PHE A 1 85 ? 11.354 14.727 -20.581 1.00 96.12 85 PHE A C 1
ATOM 656 O O . PHE A 1 85 ? 11.870 13.617 -20.638 1.00 96.12 85 PHE A O 1
ATOM 663 N N . ASN A 1 86 ? 10.983 15.395 -21.678 1.00 92.75 86 ASN A N 1
ATOM 664 C CA . ASN A 1 86 ? 10.945 14.809 -23.026 1.00 92.75 86 ASN A CA 1
ATOM 665 C C . ASN A 1 86 ? 12.284 14.205 -23.488 1.00 92.75 86 ASN A C 1
ATOM 667 O O . ASN A 1 86 ? 12.294 13.162 -24.137 1.00 92.75 86 ASN A O 1
ATOM 671 N N . GLU A 1 87 ? 13.406 14.856 -23.170 1.00 94.81 87 GLU A N 1
ATOM 672 C CA . GLU A 1 87 ? 14.738 14.363 -23.540 1.00 94.81 87 GLU A CA 1
ATOM 673 C C . GLU A 1 87 ? 15.089 13.095 -22.758 1.00 94.81 87 GLU A C 1
ATOM 675 O O . GLU A 1 87 ? 15.410 12.071 -23.356 1.00 94.81 87 GLU A O 1
ATOM 680 N N . TYR A 1 88 ? 14.928 13.128 -21.432 1.00 97.19 88 TYR A N 1
ATOM 681 C CA . TYR A 1 88 ? 15.201 11.980 -20.568 1.00 97.19 88 TYR A CA 1
ATOM 682 C C . TYR A 1 88 ? 14.287 10.785 -20.880 1.00 97.19 88 TYR A C 1
ATOM 684 O O . TYR A 1 88 ? 14.729 9.636 -20.878 1.00 97.19 88 TYR A O 1
ATOM 692 N N . ALA A 1 89 ? 13.015 11.047 -21.189 1.00 97.56 89 ALA A N 1
ATOM 693 C CA . ALA A 1 89 ? 12.026 10.021 -21.496 1.00 97.56 89 ALA A CA 1
ATOM 694 C C . ALA A 1 89 ? 12.258 9.321 -22.848 1.00 97.56 89 ALA A C 1
ATOM 696 O O . ALA A 1 89 ? 11.674 8.266 -23.092 1.00 97.56 89 ALA A O 1
ATOM 697 N N . ALA A 1 90 ? 13.135 9.845 -23.716 1.00 96.44 90 ALA A N 1
ATOM 698 C CA . ALA A 1 90 ? 13.446 9.231 -25.008 1.00 96.44 90 ALA A CA 1
ATOM 699 C C . ALA A 1 90 ? 13.936 7.775 -24.887 1.00 96.44 90 ALA A C 1
ATOM 701 O O . ALA A 1 90 ? 13.712 6.983 -25.802 1.00 96.44 90 ALA A O 1
ATOM 702 N N . GLN A 1 91 ? 14.538 7.403 -23.752 1.00 97.19 91 GLN A N 1
ATOM 703 C CA . GLN A 1 91 ? 14.984 6.034 -23.466 1.00 97.19 91 GLN A CA 1
ATOM 704 C C . GLN A 1 91 ? 13.841 5.005 -23.371 1.00 97.19 91 GLN A C 1
ATOM 706 O O . GLN A 1 91 ? 14.088 3.801 -23.460 1.00 97.19 91 GLN A O 1
ATOM 711 N N . PHE A 1 92 ? 12.601 5.467 -23.184 1.00 98.19 92 PHE A N 1
ATOM 712 C CA . PHE A 1 92 ? 11.418 4.622 -23.041 1.00 98.19 92 PHE A CA 1
ATOM 713 C C . PHE A 1 92 ? 10.600 4.501 -24.329 1.00 98.19 92 PHE A C 1
ATOM 715 O O . PHE A 1 92 ? 9.504 3.960 -24.285 1.00 98.19 92 PHE A O 1
ATOM 722 N N . ARG A 1 93 ? 11.075 5.001 -25.478 1.00 95.88 93 ARG A N 1
ATOM 723 C CA . ARG A 1 93 ? 10.316 4.931 -26.746 1.00 95.88 93 ARG A CA 1
ATOM 724 C C . ARG A 1 93 ? 9.987 3.504 -27.187 1.00 95.88 93 ARG A C 1
ATOM 726 O O . ARG A 1 93 ? 8.936 3.303 -27.779 1.00 95.88 93 ARG A O 1
ATOM 733 N N . ASP A 1 94 ? 10.855 2.554 -26.853 1.00 94.75 94 ASP A N 1
ATOM 734 C CA . ASP A 1 94 ? 10.692 1.136 -27.193 1.00 94.75 94 ASP A CA 1
ATOM 735 C C . ASP A 1 94 ? 9.990 0.333 -26.078 1.00 94.75 94 ASP A C 1
ATOM 737 O O . ASP A 1 94 ? 9.949 -0.893 -26.138 1.00 94.75 94 ASP A O 1
ATOM 741 N N . MET A 1 95 ? 9.489 1.001 -25.031 1.00 97.94 95 MET A N 1
ATOM 742 C CA . MET A 1 95 ? 8.671 0.370 -23.989 1.00 97.94 95 MET A CA 1
ATOM 743 C C . MET A 1 95 ? 7.204 0.348 -24.421 1.00 97.94 95 MET A C 1
ATOM 745 O O . MET A 1 95 ? 6.714 1.318 -25.006 1.00 97.94 95 MET A O 1
ATOM 749 N N . ASP A 1 96 ? 6.486 -0.713 -24.065 1.00 98.00 96 ASP A N 1
ATOM 750 C CA . ASP A 1 96 ? 5.071 -0.885 -24.405 1.00 98.00 96 ASP A CA 1
ATOM 751 C C . ASP A 1 96 ? 4.201 0.118 -23.638 1.00 98.00 96 ASP A C 1
ATOM 753 O O . ASP A 1 96 ? 3.303 0.747 -24.206 1.00 98.00 96 ASP A O 1
ATOM 757 N N . LYS A 1 97 ? 4.475 0.286 -22.336 1.00 98.50 97 LYS A N 1
ATOM 758 C CA . LYS A 1 97 ? 3.731 1.192 -21.451 1.00 98.50 97 LYS A CA 1
ATOM 759 C C . LYS A 1 97 ? 4.641 1.884 -20.450 1.00 98.50 97 LYS A C 1
ATOM 761 O O . LYS A 1 97 ? 5.520 1.268 -19.850 1.00 98.50 97 LYS A O 1
ATOM 766 N N . VAL A 1 98 ? 4.367 3.160 -20.216 1.00 98.75 98 VAL A N 1
ATOM 767 C CA . VAL A 1 98 ? 5.031 3.985 -19.209 1.00 98.75 98 VAL A CA 1
ATOM 768 C C . VAL A 1 98 ? 3.977 4.641 -18.323 1.00 98.75 98 VAL A C 1
ATOM 770 O O . VAL A 1 98 ? 3.082 5.334 -18.816 1.00 98.75 98 VAL A O 1
ATOM 773 N N . MET A 1 99 ? 4.102 4.457 -17.010 1.00 98.75 99 MET A N 1
ATOM 774 C CA . MET A 1 99 ? 3.466 5.327 -16.022 1.00 98.75 99 MET A CA 1
ATOM 775 C C . MET A 1 99 ? 4.514 6.270 -15.444 1.00 98.75 99 MET A C 1
ATOM 777 O O . MET A 1 99 ? 5.587 5.829 -15.041 1.00 98.75 99 MET A O 1
ATOM 781 N N . TRP A 1 100 ? 4.217 7.568 -15.414 1.00 98.62 100 TRP A N 1
ATOM 782 C CA . TRP A 1 100 ? 5.168 8.582 -14.954 1.00 98.62 100 TRP A CA 1
ATOM 783 C C . TRP A 1 100 ? 4.697 9.257 -13.668 1.00 98.62 100 TRP A C 1
ATOM 785 O O . TRP A 1 100 ? 3.539 9.669 -13.572 1.00 98.62 100 TRP A O 1
ATOM 795 N N . SER A 1 101 ? 5.577 9.407 -12.678 1.00 98.25 101 SER A N 1
ATOM 796 C CA . SER A 1 101 ? 5.197 10.003 -11.397 1.00 98.25 101 SER A CA 1
ATOM 797 C C . SER A 1 101 ? 4.757 11.460 -11.523 1.00 98.25 101 SER A C 1
ATOM 799 O O . SER A 1 101 ? 5.480 12.292 -12.071 1.00 98.25 101 SER A O 1
ATOM 801 N N . ILE A 1 102 ? 3.619 11.776 -10.920 1.00 97.12 102 ILE A N 1
ATOM 802 C CA . ILE A 1 102 ? 3.163 13.138 -10.610 1.00 97.12 102 ILE A CA 1
ATOM 803 C C . ILE A 1 102 ? 3.270 13.454 -9.115 1.00 97.12 102 ILE A C 1
ATOM 805 O O . ILE A 1 102 ? 3.234 14.621 -8.731 1.00 97.12 102 ILE A O 1
ATOM 809 N N . VAL A 1 103 ? 3.395 12.420 -8.286 1.00 92.38 103 VAL A N 1
ATOM 810 C CA . VAL A 1 103 ? 3.892 12.486 -6.914 1.00 92.38 103 VAL A CA 1
ATOM 811 C C . VAL A 1 103 ? 5.070 11.520 -6.883 1.00 92.38 103 VAL A C 1
ATOM 813 O O . VAL A 1 103 ? 4.906 10.344 -7.212 1.00 92.38 103 VAL A O 1
ATOM 816 N N . GLY A 1 104 ? 6.262 12.061 -6.653 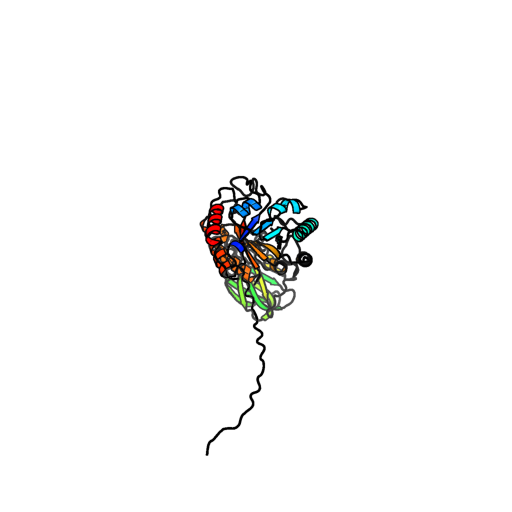1.00 80.19 104 GLY A N 1
ATOM 817 C CA . GLY A 1 104 ? 7.498 11.289 -6.582 1.00 80.19 104 GLY A CA 1
ATOM 818 C C . GLY A 1 104 ? 7.712 10.688 -5.200 1.00 80.19 104 GLY A C 1
ATOM 819 O O . GLY A 1 104 ? 6.895 10.874 -4.299 1.00 80.19 104 GLY A O 1
ATOM 820 N N . ALA A 1 105 ? 8.851 10.025 -5.033 1.00 74.62 105 ALA A N 1
ATOM 821 C CA . ALA A 1 105 ? 9.253 9.475 -3.748 1.00 74.62 105 ALA A CA 1
ATOM 822 C C . ALA A 1 105 ? 9.220 10.541 -2.644 1.00 74.62 105 ALA A C 1
ATOM 824 O O . ALA A 1 105 ? 9.444 11.732 -2.894 1.00 74.62 105 ALA A O 1
ATOM 825 N N . SER A 1 106 ? 8.934 10.105 -1.418 1.00 72.75 106 SER A N 1
ATOM 826 C CA . SER A 1 106 ? 8.675 10.971 -0.260 1.00 72.75 106 SER A CA 1
ATOM 827 C C . SER A 1 106 ? 7.489 11.937 -0.434 1.00 72.75 106 SER A C 1
ATOM 829 O O . SER A 1 106 ? 7.392 12.930 0.287 1.00 72.75 106 SER A O 1
ATOM 831 N N . GLY A 1 107 ? 6.586 11.681 -1.387 1.00 72.38 107 GLY A N 1
ATOM 832 C CA . GLY A 1 107 ? 5.391 12.491 -1.625 1.00 72.38 107 GLY A CA 1
ATOM 833 C C . GLY A 1 107 ? 5.647 13.823 -2.335 1.00 72.38 107 GLY A C 1
ATOM 834 O O . GLY A 1 107 ? 4.792 14.713 -2.323 1.00 72.38 107 GLY A O 1
ATOM 835 N N . GLU A 1 108 ? 6.821 14.005 -2.946 1.00 73.75 108 GLU A N 1
ATOM 836 C CA . GLU A 1 108 ? 7.190 15.265 -3.591 1.00 73.75 108 GLU A CA 1
ATOM 837 C C . GLU A 1 108 ? 6.319 15.561 -4.818 1.00 73.75 108 GLU A C 1
ATOM 839 O O . GLU A 1 108 ? 6.304 14.799 -5.788 1.00 73.75 108 GLU A O 1
ATOM 844 N N . THR A 1 109 ? 5.668 16.725 -4.853 1.00 87.88 109 THR A N 1
ATOM 845 C CA . THR A 1 109 ? 4.828 17.115 -5.993 1.00 87.88 109 THR A CA 1
ATOM 846 C C . THR A 1 109 ? 4.724 18.631 -6.180 1.00 87.88 109 THR A C 1
ATOM 848 O O . THR A 1 109 ? 4.906 19.408 -5.246 1.00 87.88 109 THR A O 1
ATOM 851 N N . SER A 1 110 ? 4.431 19.075 -7.406 1.00 83.06 110 SER A N 1
ATOM 852 C CA . SER A 1 110 ? 4.109 20.475 -7.717 1.00 83.06 110 SER A CA 1
ATOM 853 C C . SER A 1 110 ? 3.220 20.580 -8.957 1.00 83.06 110 SER A C 1
ATOM 855 O O . SER A 1 110 ? 3.251 19.705 -9.823 1.00 83.06 110 SER A O 1
ATOM 857 N N . ASP A 1 111 ? 2.463 21.674 -9.092 1.00 86.38 111 ASP A N 1
ATOM 858 C CA . ASP A 1 111 ? 1.655 21.920 -10.297 1.00 86.38 111 ASP A CA 1
ATOM 859 C C . ASP A 1 111 ? 2.503 21.983 -11.566 1.00 86.38 111 ASP A C 1
ATOM 861 O O . ASP A 1 111 ? 2.173 21.340 -12.560 1.00 86.38 111 ASP A O 1
ATOM 865 N N . LYS A 1 112 ? 3.643 22.680 -11.506 1.00 89.25 112 LYS A N 1
ATOM 866 C CA . LYS A 1 112 ? 4.565 22.804 -12.640 1.00 89.25 112 LYS A CA 1
ATOM 867 C C . LYS A 1 112 ? 5.072 21.442 -13.113 1.00 89.25 112 LYS A C 1
ATOM 869 O O . LYS A 1 112 ? 5.199 21.205 -14.309 1.00 89.25 112 LYS A O 1
ATOM 874 N N . GLU A 1 113 ? 5.383 20.547 -12.182 1.00 90.19 113 GLU A N 1
ATOM 875 C CA . GLU A 1 113 ? 5.801 19.191 -12.524 1.00 90.19 113 GLU A CA 1
ATOM 876 C C . GLU A 1 113 ? 4.676 18.415 -13.208 1.00 90.19 113 GLU A C 1
ATOM 878 O O . GLU A 1 113 ? 4.900 17.843 -14.274 1.00 90.19 113 GLU A O 1
ATOM 883 N N . ARG A 1 114 ? 3.456 18.468 -12.657 1.00 94.88 114 ARG A N 1
ATOM 884 C CA . ARG A 1 114 ? 2.270 17.848 -13.263 1.00 94.88 114 ARG A CA 1
ATOM 885 C C . ARG A 1 114 ? 2.026 18.352 -14.685 1.00 94.88 114 ARG A C 1
ATOM 887 O O . ARG A 1 114 ? 1.747 17.545 -15.568 1.00 94.88 114 ARG A O 1
ATOM 894 N N . ASP A 1 115 ? 2.190 19.650 -14.930 1.00 95.81 115 ASP A N 1
ATOM 895 C CA . ASP A 1 115 ? 2.081 20.235 -16.272 1.00 95.81 115 ASP A CA 1
ATOM 896 C C . ASP A 1 115 ? 3.096 19.617 -17.247 1.00 95.81 115 ASP A C 1
ATOM 898 O O . ASP A 1 115 ? 2.736 19.238 -18.362 1.00 95.81 115 ASP A O 1
ATOM 902 N N . HIS A 1 116 ? 4.352 19.448 -16.821 1.00 97.06 116 HIS A N 1
ATOM 903 C CA . HIS A 1 116 ? 5.389 18.819 -17.643 1.00 97.06 116 HIS A CA 1
ATOM 904 C C . HIS A 1 116 ? 5.134 17.328 -17.904 1.00 97.06 116 HIS A C 1
ATOM 906 O O . HIS A 1 116 ? 5.464 16.849 -18.989 1.00 97.06 116 HIS A O 1
ATOM 912 N N . VAL A 1 117 ? 4.545 16.594 -16.955 1.00 97.19 117 VAL A N 1
ATOM 913 C CA . VAL A 1 117 ? 4.160 15.186 -17.167 1.00 97.19 117 VAL A CA 1
ATOM 914 C C . VAL A 1 117 ? 3.002 15.073 -18.160 1.00 97.19 117 VAL A C 1
ATOM 916 O O . VAL A 1 117 ? 3.011 14.188 -19.013 1.00 97.19 117 VAL A O 1
ATOM 919 N N . LEU A 1 118 ? 2.025 15.983 -18.113 1.00 96.38 118 LEU A N 1
ATOM 920 C CA . LEU A 1 118 ? 0.933 16.003 -19.093 1.00 96.38 118 LEU A CA 1
ATOM 921 C C . LEU A 1 118 ? 1.422 16.387 -20.498 1.00 96.38 118 LEU A C 1
ATOM 923 O O . LEU A 1 118 ? 0.970 15.793 -21.475 1.00 96.38 118 LEU A O 1
ATOM 927 N N . ASP A 1 119 ? 2.367 17.328 -20.609 1.00 96.19 119 ASP A N 1
ATOM 928 C CA . ASP A 1 119 ? 3.037 17.647 -21.881 1.00 96.19 119 ASP A CA 1
ATOM 929 C C . ASP A 1 119 ? 3.794 16.433 -22.439 1.00 96.19 119 ASP A C 1
ATOM 931 O O . ASP A 1 119 ? 3.680 16.121 -23.626 1.00 96.19 119 ASP A O 1
ATOM 935 N N . LEU A 1 120 ? 4.517 15.713 -21.574 1.00 97.38 120 LEU A N 1
ATOM 936 C CA . LEU A 1 120 ? 5.190 14.466 -21.931 1.00 97.38 120 LEU A CA 1
ATOM 937 C C . LEU A 1 120 ? 4.188 13.429 -22.453 1.00 97.38 120 LEU A C 1
ATOM 939 O O . LEU A 1 120 ? 4.380 12.876 -23.536 1.00 97.38 120 LEU A O 1
ATOM 943 N N . ALA A 1 121 ? 3.093 13.199 -21.724 1.00 97.31 121 ALA A N 1
ATOM 944 C CA . ALA A 1 121 ? 2.072 12.236 -22.116 1.00 97.31 121 ALA A CA 1
ATOM 945 C C . ALA A 1 121 ? 1.414 12.604 -23.455 1.00 97.31 121 ALA A C 1
ATOM 947 O O . ALA A 1 121 ? 1.209 11.739 -24.304 1.00 97.31 121 ALA A O 1
ATOM 948 N N . ALA A 1 122 ? 1.152 13.886 -23.710 1.00 95.81 122 ALA A N 1
ATOM 949 C CA . ALA A 1 122 ? 0.620 14.332 -24.996 1.00 95.81 122 ALA A CA 1
ATOM 950 C C . ALA A 1 122 ? 1.563 14.030 -26.181 1.00 95.81 122 ALA A C 1
ATOM 952 O O . ALA A 1 122 ? 1.091 13.835 -27.301 1.00 95.81 122 ALA A O 1
ATOM 953 N N . LYS A 1 123 ? 2.881 13.975 -25.947 1.00 95.50 123 LYS A N 1
ATOM 954 C CA . LYS A 1 123 ? 3.913 13.753 -26.978 1.00 95.50 123 LYS A CA 1
ATOM 955 C C . LYS A 1 123 ? 4.356 12.299 -27.116 1.00 95.50 123 LYS A C 1
ATOM 957 O O . LYS A 1 123 ? 4.849 11.923 -28.177 1.00 95.50 123 LYS A O 1
ATOM 962 N N . MET A 1 124 ? 4.203 11.494 -26.068 1.00 96.94 124 MET A N 1
ATOM 963 C CA . MET A 1 124 ? 4.621 10.093 -26.031 1.00 96.94 124 MET A CA 1
ATOM 964 C C . MET A 1 124 ? 3.401 9.175 -25.864 1.00 96.94 124 MET A C 1
ATOM 966 O O . MET A 1 124 ? 2.899 9.032 -24.749 1.00 96.94 124 MET A O 1
ATOM 970 N N . PRO A 1 125 ? 2.906 8.542 -26.950 1.00 95.94 125 PRO A N 1
ATOM 971 C CA . PRO A 1 125 ? 1.698 7.712 -26.914 1.00 95.94 125 PRO A CA 1
ATOM 972 C C . PRO A 1 125 ? 1.768 6.525 -25.948 1.00 95.94 125 PRO A C 1
ATOM 974 O O . PRO A 1 125 ? 0.745 6.127 -25.398 1.00 95.94 125 PRO A O 1
ATOM 977 N N . ASN A 1 126 ? 2.968 5.990 -25.716 1.00 97.56 126 ASN A N 1
ATOM 978 C CA . ASN A 1 126 ? 3.201 4.889 -24.786 1.00 97.56 126 ASN A CA 1
ATOM 979 C C . ASN A 1 126 ? 3.247 5.333 -23.312 1.00 97.56 126 ASN A C 1
ATOM 981 O O . ASN A 1 126 ? 3.321 4.487 -22.427 1.00 97.56 126 ASN A O 1
ATOM 985 N N . VAL A 1 127 ? 3.137 6.633 -23.015 1.00 98.38 127 VAL A N 1
ATOM 986 C CA . VAL A 1 127 ? 2.780 7.094 -21.668 1.00 98.38 127 VAL A CA 1
ATOM 987 C C . VAL A 1 127 ? 1.277 6.900 -21.498 1.00 98.38 127 VAL A C 1
ATOM 989 O O . VAL A 1 127 ? 0.461 7.667 -22.026 1.00 98.38 127 VAL A O 1
ATOM 992 N N . THR A 1 128 ? 0.918 5.831 -20.794 1.00 98.31 128 THR A N 1
ATOM 993 C CA . THR A 1 128 ? -0.466 5.366 -20.628 1.00 98.31 128 THR A CA 1
ATOM 994 C C . THR A 1 128 ? -1.071 5.767 -19.289 1.00 98.31 128 THR A C 1
ATOM 996 O O . THR A 1 128 ? -2.277 5.635 -19.097 1.00 98.31 128 THR A O 1
ATOM 999 N N . GLY A 1 129 ? -0.260 6.265 -18.358 1.00 98.38 129 GLY A N 1
ATOM 1000 C CA . GLY A 1 129 ? -0.727 6.658 -17.038 1.00 98.38 129 GLY A CA 1
ATOM 1001 C C . GLY A 1 129 ? 0.225 7.593 -16.314 1.00 98.38 129 GLY A C 1
ATOM 1002 O O . GLY A 1 129 ? 1.354 7.842 -16.742 1.00 98.38 129 GLY A O 1
ATOM 1003 N N . VAL A 1 130 ? -0.251 8.094 -15.186 1.00 98.69 130 VAL A N 1
ATOM 1004 C CA . VAL A 1 130 ? 0.540 8.819 -14.199 1.00 98.69 130 VAL A CA 1
ATOM 1005 C C . VAL A 1 130 ? 0.495 8.078 -12.869 1.00 98.69 130 VAL A C 1
ATOM 1007 O O . VAL A 1 130 ? -0.456 7.347 -12.591 1.00 98.69 130 VAL A O 1
ATOM 1010 N N . PHE A 1 131 ? 1.520 8.268 -12.047 1.00 98.69 131 PHE A N 1
ATOM 1011 C CA . PHE A 1 131 ? 1.678 7.525 -10.801 1.00 98.69 131 PHE A CA 1
ATOM 1012 C C . PHE A 1 131 ? 1.860 8.442 -9.593 1.00 98.69 131 PHE A C 1
ATOM 1014 O O . PHE A 1 131 ? 2.460 9.514 -9.704 1.00 98.69 131 PHE A O 1
ATOM 1021 N N . MET A 1 132 ? 1.344 8.029 -8.441 1.00 98.50 132 MET A N 1
ATOM 1022 C CA . MET A 1 132 ? 1.525 8.730 -7.174 1.00 98.50 132 MET A CA 1
ATOM 1023 C C . MET A 1 132 ? 2.240 7.820 -6.181 1.00 98.50 132 MET A C 1
ATOM 1025 O O . MET A 1 132 ? 1.614 6.940 -5.592 1.00 98.50 132 MET A O 1
ATOM 1029 N N . ASP A 1 133 ? 3.544 8.023 -6.032 1.00 96.56 133 ASP A N 1
ATOM 1030 C CA . ASP A 1 133 ? 4.363 7.288 -5.073 1.00 96.56 133 ASP A CA 1
ATOM 1031 C C . ASP A 1 133 ? 4.402 7.976 -3.703 1.00 96.56 133 ASP A C 1
ATOM 1033 O O . ASP A 1 133 ? 4.176 9.184 -3.623 1.00 96.56 133 ASP A O 1
ATOM 1037 N N . ASP A 1 134 ? 4.621 7.200 -2.633 1.00 88.00 134 ASP A N 1
ATOM 1038 C CA . ASP A 1 134 ? 4.627 7.659 -1.231 1.00 88.00 134 ASP A CA 1
ATOM 1039 C C . ASP A 1 134 ? 3.488 8.646 -0.908 1.00 88.00 134 ASP A C 1
ATOM 1041 O O . ASP A 1 134 ? 3.650 9.659 -0.225 1.00 88.00 134 ASP A O 1
ATOM 1045 N N . PHE A 1 135 ? 2.310 8.362 -1.471 1.00 94.62 135 PHE A N 1
ATOM 1046 C CA . PHE A 1 135 ? 1.216 9.320 -1.549 1.00 94.62 135 PHE A CA 1
ATOM 1047 C C . PHE A 1 135 ? 0.602 9.635 -0.185 1.00 94.62 135 PHE A C 1
ATOM 1049 O O . PHE A 1 135 ? 0.263 10.787 0.084 1.00 94.62 135 PHE A O 1
ATOM 1056 N N . PHE A 1 136 ? 0.440 8.614 0.658 1.00 91.00 136 PHE A N 1
ATOM 1057 C CA . PHE A 1 136 ? -0.107 8.748 2.003 1.00 91.00 136 PHE A CA 1
ATOM 1058 C C . PHE A 1 136 ? 1.012 8.964 3.018 1.00 91.00 136 PHE A C 1
ATOM 1060 O O . PHE A 1 136 ? 1.950 8.173 3.100 1.00 91.00 136 PHE A O 1
ATOM 1067 N N . PHE A 1 137 ? 0.856 9.977 3.866 1.00 83.38 137 PHE A N 1
ATOM 1068 C CA . PHE A 1 137 ? 1.778 10.294 4.959 1.00 83.38 137 PHE A CA 1
ATOM 1069 C C . PHE A 1 137 ? 1.418 9.529 6.231 1.00 83.38 137 PHE A C 1
ATOM 1071 O O . PHE A 1 137 ? 1.335 10.104 7.311 1.00 83.38 137 PHE A O 1
ATOM 1078 N N . LEU A 1 138 ? 1.173 8.230 6.065 1.00 81.50 138 LEU A N 1
ATOM 1079 C CA . LEU A 1 138 ? 0.954 7.282 7.147 1.00 81.50 138 LEU A CA 1
ATOM 1080 C C . LEU A 1 138 ? 2.243 6.483 7.338 1.00 81.50 138 LEU A C 1
ATOM 1082 O O . LEU A 1 138 ? 2.775 5.979 6.345 1.00 81.50 138 LEU A O 1
ATOM 1086 N N . GLN A 1 139 ? 2.753 6.378 8.565 1.00 70.25 139 GLN A N 1
ATOM 1087 C CA . GLN A 1 139 ? 4.046 5.726 8.841 1.00 70.25 139 GLN A CA 1
ATOM 1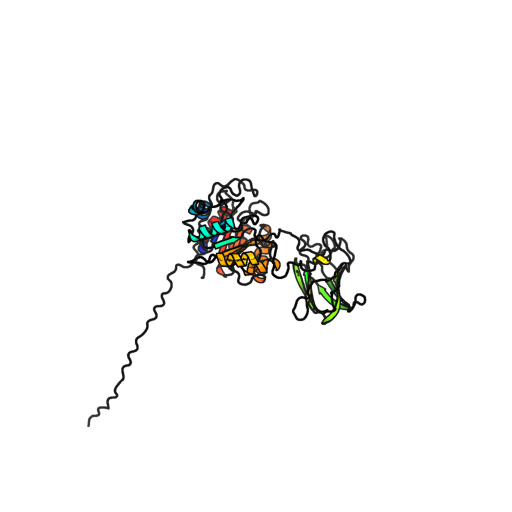088 C C . GLN A 1 139 ? 3.889 4.277 9.346 1.00 70.25 139 GLN A C 1
ATOM 1090 O O . GLN A 1 139 ? 2.898 3.963 10.013 1.00 70.25 139 GLN A O 1
ATOM 1095 N N . PRO A 1 140 ? 4.864 3.377 9.088 1.00 63.16 140 PRO A N 1
ATOM 1096 C CA . PRO A 1 140 ? 4.892 2.048 9.696 1.00 63.16 140 PRO A CA 1
ATOM 1097 C C . PRO A 1 140 ? 4.884 2.142 11.224 1.00 63.16 140 PRO A C 1
ATOM 1099 O O . PRO A 1 140 ? 5.772 2.730 11.842 1.00 63.16 140 PRO A O 1
ATOM 1102 N N . GLY A 1 141 ? 3.869 1.559 11.857 1.00 51.38 141 GLY A N 1
ATOM 1103 C CA . GLY A 1 141 ? 3.707 1.662 13.304 1.00 51.38 141 GLY A CA 1
ATOM 1104 C C . GLY A 1 141 ? 3.384 3.072 13.796 1.00 51.38 141 GLY A C 1
ATOM 1105 O O . GLY A 1 141 ? 3.540 3.312 14.993 1.00 51.38 141 GLY A O 1
ATOM 1106 N N . GLU A 1 142 ? 2.920 3.979 12.925 1.00 49.94 142 GLU A N 1
ATOM 1107 C CA . GLU A 1 142 ? 2.066 5.079 13.360 1.00 49.94 142 GLU A CA 1
ATOM 1108 C C . GLU A 1 142 ? 0.877 4.422 14.047 1.00 49.94 142 GLU A C 1
ATOM 1110 O O . GLU A 1 142 ? -0.016 3.856 13.419 1.00 49.94 142 GLU A O 1
ATOM 1115 N N . VAL A 1 143 ? 0.980 4.359 15.370 1.00 50.53 143 VAL A N 1
ATOM 1116 C CA . VAL A 1 143 ? 0.028 3.681 16.223 1.00 50.53 143 VAL A CA 1
ATOM 1117 C C . VAL A 1 143 ? -1.300 4.362 15.947 1.00 50.53 143 VAL A C 1
ATOM 1119 O O . VAL A 1 143 ? -1.483 5.518 16.337 1.00 50.53 143 VAL A O 1
ATOM 1122 N N . THR A 1 144 ? -2.225 3.675 15.269 1.00 60.12 144 THR A N 1
ATOM 1123 C CA . THR A 1 144 ? -3.635 4.061 15.345 1.00 60.12 144 THR A CA 1
ATOM 1124 C C . THR A 1 144 ? -3.906 4.285 16.817 1.00 60.12 144 THR A C 1
ATOM 1126 O O . THR A 1 144 ? -3.627 3.366 17.585 1.00 60.12 144 THR A O 1
ATOM 1129 N N . PRO A 1 145 ? -4.312 5.491 17.240 1.00 73.62 145 PRO A N 1
ATOM 1130 C CA . PRO A 1 145 ? -4.345 5.827 18.648 1.00 73.62 145 PRO A CA 1
ATOM 1131 C C . PRO A 1 145 ? -5.046 4.718 19.427 1.00 73.62 145 PRO A C 1
ATOM 1133 O O . PRO A 1 145 ? -6.186 4.376 19.139 1.00 73.62 145 PRO A O 1
ATOM 1136 N N . HIS A 1 146 ? -4.344 4.139 20.394 1.00 86.19 146 HIS A N 1
ATOM 1137 C CA . HIS A 1 146 ? -4.934 3.185 21.321 1.00 86.19 146 HIS A CA 1
ATOM 1138 C C . HIS A 1 146 ? -5.251 3.900 22.612 1.00 86.19 146 HIS A C 1
ATOM 1140 O O . HIS A 1 146 ? -4.506 4.787 23.043 1.00 86.19 146 HIS A O 1
ATOM 1146 N N . TRP A 1 147 ? -6.311 3.446 23.260 1.00 93.88 147 TRP A N 1
ATOM 1147 C CA . TRP A 1 147 ? -6.317 3.495 24.706 1.00 93.88 147 TRP A CA 1
ATOM 1148 C C . TRP A 1 147 ? -5.611 2.249 25.226 1.00 93.88 147 TRP A C 1
ATOM 1150 O O . TRP A 1 147 ? -5.975 1.132 24.850 1.00 93.88 147 TRP A O 1
ATOM 1160 N N . LEU A 1 148 ? -4.625 2.457 26.089 1.00 95.06 148 LEU A N 1
ATOM 1161 C CA . LEU A 1 148 ? -3.939 1.414 26.840 1.00 95.06 148 LEU A CA 1
ATOM 1162 C C . LEU A 1 148 ? -4.089 1.749 28.324 1.00 95.06 148 LEU A C 1
ATOM 1164 O O . LEU A 1 148 ? -3.980 2.915 28.702 1.00 95.06 148 LEU A O 1
ATOM 1168 N N . ALA A 1 149 ? -4.339 0.751 29.162 1.00 97.12 149 ALA A N 1
ATOM 1169 C CA . ALA A 1 149 ? -4.267 0.899 30.609 1.00 97.12 149 ALA A CA 1
ATOM 1170 C C . ALA A 1 149 ? -2.801 0.846 31.074 1.00 97.12 149 ALA A C 1
ATOM 1172 O O . ALA A 1 149 ? -1.923 0.407 30.333 1.00 97.12 149 ALA A O 1
ATOM 1173 N N . GLU A 1 150 ? -2.516 1.282 32.301 1.00 96.81 150 GLU A N 1
ATOM 1174 C CA . GLU A 1 150 ? -1.175 1.143 32.883 1.00 96.81 150 GLU A CA 1
ATOM 1175 C C . GLU A 1 150 ? -0.734 -0.334 32.962 1.00 96.81 150 GLU A C 1
ATOM 1177 O O . GLU A 1 150 ? -1.534 -1.260 32.808 1.00 96.81 150 GLU A O 1
ATOM 1182 N N . ASN A 1 151 ? 0.551 -0.577 33.210 1.00 95.94 151 ASN A N 1
ATOM 1183 C CA . ASN A 1 151 ? 1.059 -1.936 33.409 1.00 95.94 151 ASN A CA 1
ATOM 1184 C C . ASN A 1 151 ? 0.633 -2.469 34.783 1.00 95.94 151 ASN A C 1
ATOM 1186 O O . ASN A 1 151 ? 0.569 -1.705 35.749 1.00 95.94 151 ASN A O 1
ATOM 1190 N N . ASN A 1 152 ? 0.431 -3.784 34.896 1.00 95.00 152 ASN A N 1
ATOM 1191 C CA . ASN A 1 152 ? 0.052 -4.478 36.134 1.00 95.00 152 ASN A CA 1
ATOM 1192 C C . ASN A 1 152 ? -1.237 -3.919 36.768 1.00 95.00 152 ASN A C 1
ATOM 1194 O O . ASN A 1 152 ? -1.352 -3.755 37.990 1.00 95.00 152 ASN A O 1
ATOM 1198 N N . VAL A 1 153 ? -2.210 -3.573 35.926 1.00 95.25 153 VAL A N 1
ATOM 1199 C CA . VAL A 1 153 ? -3.484 -2.996 36.361 1.00 95.25 153 VAL A CA 1
ATOM 1200 C C . VAL A 1 153 ? -4.364 -4.020 37.061 1.00 95.25 153 VAL A C 1
ATOM 1202 O O . VAL A 1 153 ? -4.387 -5.208 36.749 1.00 95.25 153 VAL A O 1
ATOM 1205 N N . ARG A 1 154 ? -5.173 -3.538 38.008 1.00 96.44 154 ARG A N 1
ATOM 1206 C CA . ARG A 1 154 ? -6.201 -4.366 38.643 1.00 96.44 154 ARG A CA 1
ATOM 1207 C C . ARG A 1 154 ? -7.474 -4.347 37.813 1.00 96.44 154 ARG A C 1
ATOM 1209 O O . ARG A 1 154 ? -8.089 -3.299 37.634 1.00 96.44 154 ARG A O 1
ATOM 1216 N N . PHE A 1 155 ? -7.907 -5.523 37.376 1.00 96.81 155 PHE A N 1
ATOM 1217 C CA . PHE A 1 155 ? -9.201 -5.690 36.727 1.00 96.81 155 PHE A CA 1
ATOM 1218 C C . PHE A 1 155 ? -10.359 -5.643 37.756 1.00 96.81 155 PHE A C 1
ATOM 1220 O O . PHE A 1 155 ? -10.210 -6.158 38.867 1.00 96.81 155 PHE A O 1
ATOM 1227 N N . PRO A 1 156 ? -11.528 -5.070 37.401 1.00 98.00 156 PRO A N 1
ATOM 1228 C CA . PRO A 1 156 ? -11.858 -4.566 36.075 1.00 98.00 156 PRO A CA 1
ATOM 1229 C C . PRO A 1 156 ? -11.302 -3.164 35.788 1.00 98.00 156 PRO A C 1
ATOM 1231 O O . PRO A 1 156 ? -11.427 -2.262 36.613 1.00 98.00 156 PRO A O 1
ATOM 1234 N N . VAL A 1 157 ? -10.789 -2.964 34.574 1.00 98.31 157 VAL A N 1
ATOM 1235 C CA . VAL A 1 157 ? -10.448 -1.631 34.055 1.00 98.31 157 VAL A CA 1
ATOM 1236 C C . VAL A 1 157 ? -11.655 -1.101 33.290 1.00 98.31 157 VAL A C 1
ATOM 1238 O O . VAL A 1 157 ? -12.203 -1.792 32.432 1.00 98.31 157 VAL A O 1
ATOM 1241 N N . SER A 1 158 ? -12.115 0.099 33.630 1.00 97.81 158 SER A N 1
ATOM 1242 C CA . SER A 1 158 ? -13.326 0.683 33.053 1.00 97.81 158 SER A CA 1
ATOM 1243 C C . SER A 1 158 ? -12.991 1.757 32.030 1.00 97.81 158 SER A C 1
ATOM 1245 O O . SER A 1 158 ? -12.138 2.598 32.286 1.00 97.81 158 SER A O 1
ATOM 1247 N N . LEU A 1 159 ? -13.727 1.765 30.924 1.00 97.62 159 LEU A N 1
ATOM 1248 C CA . LEU A 1 159 ? -13.750 2.805 29.904 1.00 97.62 159 LEU A CA 1
ATOM 1249 C C . LEU A 1 159 ? -15.196 3.288 29.758 1.00 97.62 159 LEU A C 1
ATOM 1251 O O . LEU A 1 159 ? -16.085 2.502 29.430 1.00 97.62 159 LEU A O 1
ATOM 1255 N N . THR A 1 160 ? -15.448 4.561 30.032 1.00 97.38 160 THR A N 1
ATOM 1256 C CA . THR A 1 160 ? -16.787 5.157 30.058 1.00 97.38 160 THR A CA 1
ATOM 1257 C C . THR A 1 160 ? -16.920 6.181 28.946 1.00 97.38 160 THR A C 1
ATOM 1259 O O . THR A 1 160 ? -16.119 7.107 28.860 1.00 97.38 160 THR A O 1
ATOM 1262 N N . LEU A 1 161 ? -17.939 6.014 28.105 1.00 95.75 161 LEU A N 1
ATOM 1263 C CA . LEU A 1 161 ? -18.340 6.964 27.076 1.00 95.75 161 LEU A CA 1
ATOM 1264 C C . LEU A 1 161 ? -19.620 7.658 27.544 1.00 95.75 161 LEU A C 1
ATOM 1266 O O . LEU A 1 161 ? -20.654 7.003 27.692 1.00 95.75 161 LEU A O 1
ATOM 1270 N N . THR A 1 162 ? -19.566 8.973 27.734 1.00 96.31 162 THR A N 1
ATOM 1271 C CA . THR A 1 162 ? -20.736 9.807 28.025 1.00 96.31 162 THR A CA 1
ATOM 1272 C C . THR A 1 162 ? -21.159 10.528 26.756 1.00 96.31 162 THR A C 1
ATOM 1274 O O . THR A 1 162 ? -20.419 11.345 26.203 1.00 96.31 162 THR A O 1
ATOM 1277 N N . LEU A 1 163 ? -22.361 10.209 26.290 1.00 93.81 163 LEU A N 1
ATOM 1278 C CA . LEU A 1 163 ? -22.954 10.760 25.080 1.00 93.81 163 LEU A CA 1
ATOM 1279 C C . LEU A 1 163 ? -23.418 12.205 25.297 1.00 93.81 163 LEU A C 1
ATOM 1281 O O . LEU A 1 163 ? -23.783 12.549 26.418 1.00 93.81 163 LEU A O 1
ATOM 1285 N N . PRO A 1 164 ? -23.466 13.054 24.254 1.00 92.25 164 PRO A N 1
ATOM 1286 C CA . PRO A 1 164 ? -23.981 14.420 24.360 1.00 92.25 164 PRO A CA 1
ATOM 1287 C C . PRO A 1 164 ? -25.502 14.486 24.540 1.00 92.25 164 PRO A C 1
ATOM 1289 O O . PRO A 1 164 ? -25.987 15.476 25.089 1.00 92.25 164 PRO A O 1
ATOM 1292 N N . GLU A 1 165 ? -26.235 13.428 24.167 1.00 92.25 165 GLU A N 1
ATOM 1293 C CA . GLU A 1 165 ? -27.683 13.230 24.347 1.00 92.25 165 GLU A CA 1
ATOM 1294 C C . GLU A 1 165 ? -27.985 11.742 24.621 1.00 92.25 165 GLU A C 1
ATOM 1296 O O . GLU A 1 165 ? -27.258 10.879 24.115 1.00 92.25 165 GLU A O 1
ATOM 1301 N N . PRO A 1 166 ? -29.022 11.399 25.416 1.00 94.88 166 PRO A N 1
ATOM 1302 C CA . PRO A 1 166 ? -29.455 10.011 25.561 1.00 94.88 166 PRO A CA 1
ATOM 1303 C C . PRO A 1 166 ? -29.743 9.380 24.195 1.00 94.88 166 PRO A C 1
ATOM 1305 O O . PRO A 1 166 ? -30.462 9.954 23.379 1.00 94.88 166 PRO A O 1
ATOM 1308 N N . THR A 1 167 ? -29.156 8.212 23.939 1.00 94.44 167 THR A N 1
ATOM 1309 C CA . THR A 1 167 ? -29.262 7.519 22.649 1.00 94.44 167 THR A CA 1
ATOM 1310 C C . THR A 1 167 ? -29.684 6.067 22.856 1.00 94.44 167 THR A C 1
ATOM 1312 O O . THR A 1 167 ? -29.184 5.382 23.748 1.00 94.44 167 THR A O 1
ATOM 1315 N N . ALA A 1 168 ? -30.591 5.569 22.012 1.00 95.25 168 ALA A N 1
ATOM 1316 C CA . ALA A 1 168 ? -31.010 4.167 22.007 1.00 95.25 168 ALA A CA 1
ATOM 1317 C C . ALA A 1 168 ? -29.991 3.304 21.250 1.00 95.25 168 ALA A C 1
ATOM 1319 O O . ALA A 1 168 ? -30.133 3.067 20.051 1.00 95.25 168 ALA A O 1
ATOM 1320 N N . ILE A 1 169 ? -28.952 2.862 21.953 1.00 94.44 169 ILE A N 1
ATOM 1321 C CA . ILE A 1 169 ? -27.857 2.082 21.370 1.00 94.44 169 ILE A CA 1
ATOM 1322 C C . ILE A 1 169 ? -28.296 0.624 21.227 1.00 94.44 169 ILE A C 1
ATOM 1324 O O . ILE A 1 169 ? -28.675 -0.019 22.209 1.00 94.44 169 ILE A O 1
ATOM 1328 N N . ASP A 1 170 ? -28.232 0.089 20.011 1.00 95.94 170 ASP A N 1
ATOM 1329 C CA . ASP A 1 170 ? -28.600 -1.302 19.727 1.00 95.94 170 ASP A CA 1
ATOM 1330 C C . ASP A 1 170 ? -27.410 -2.238 19.549 1.00 95.94 170 ASP A C 1
ATOM 1332 O O . ASP A 1 170 ? -27.568 -3.459 19.626 1.00 95.94 170 ASP A O 1
ATOM 1336 N N . ARG A 1 171 ? -26.216 -1.675 19.366 1.00 95.12 171 ARG A N 1
ATOM 1337 C CA . ARG A 1 171 ? -25.002 -2.446 19.153 1.00 95.12 171 ARG A CA 1
ATOM 1338 C C . ARG A 1 171 ? -23.749 -1.681 19.569 1.00 95.12 171 ARG A C 1
ATOM 1340 O O . ARG A 1 171 ? -23.649 -0.464 19.406 1.00 95.12 171 ARG A O 1
ATOM 1347 N N . LEU A 1 172 ? -22.777 -2.440 20.061 1.00 95.31 172 LEU A N 1
ATOM 1348 C CA . LEU A 1 172 ? -21.417 -2.010 20.362 1.00 95.31 172 LEU A CA 1
ATOM 1349 C C . LEU A 1 172 ? -20.433 -2.835 19.535 1.00 95.31 172 LEU A C 1
ATOM 1351 O O . LEU A 1 172 ? -20.547 -4.059 19.466 1.00 95.31 172 LEU A O 1
ATOM 1355 N N . THR A 1 173 ? -19.435 -2.166 18.974 1.00 93.81 173 THR A N 1
ATOM 1356 C CA . THR A 1 173 ? -18.277 -2.799 18.350 1.00 93.81 173 THR A CA 1
ATOM 1357 C C . THR A 1 173 ? -17.017 -2.392 19.103 1.00 93.81 173 THR A C 1
ATOM 1359 O O . THR A 1 173 ? -16.785 -1.201 19.323 1.00 93.81 173 THR A O 1
ATOM 1362 N N . LEU A 1 174 ? -16.202 -3.377 19.479 1.00 95.81 174 LEU A N 1
ATOM 1363 C CA . LEU A 1 174 ? -14.875 -3.175 20.058 1.00 95.81 174 LEU A CA 1
ATOM 1364 C C . LEU A 1 174 ? -13.829 -3.680 19.070 1.00 95.81 174 LEU A C 1
ATOM 1366 O O . LEU A 1 174 ? -13.968 -4.780 18.536 1.00 95.81 174 LEU A O 1
ATOM 1370 N N . THR A 1 175 ? -12.791 -2.885 18.834 1.00 91.19 175 THR A N 1
ATOM 1371 C CA . THR A 1 175 ? -11.617 -3.300 18.055 1.00 91.19 175 THR A CA 1
ATOM 1372 C C . THR A 1 175 ? -10.447 -3.516 19.003 1.00 91.19 175 THR A C 1
ATOM 1374 O O . THR A 1 175 ? -10.098 -2.623 19.783 1.00 91.19 175 THR A O 1
ATOM 1377 N N . GLN A 1 176 ? -9.887 -4.722 18.959 1.00 94.38 176 GLN A N 1
ATOM 1378 C CA . GLN A 1 176 ? -8.746 -5.146 19.757 1.00 94.38 176 GLN A CA 1
ATOM 1379 C C . GLN A 1 176 ? -7.546 -4.233 19.514 1.00 94.38 176 GLN A C 1
ATOM 1381 O O . GLN A 1 176 ? -7.347 -3.755 18.401 1.00 94.38 176 GLN A O 1
ATOM 1386 N N . SER A 1 177 ? -6.728 -4.039 20.546 1.00 89.69 177 SER A N 1
ATOM 1387 C CA . SER A 1 177 ? -5.425 -3.399 20.386 1.00 89.69 177 SER A CA 1
ATOM 1388 C C . SER A 1 177 ? -4.565 -4.148 19.359 1.00 89.69 177 SER A C 1
ATOM 1390 O O . SER A 1 177 ? -4.396 -5.369 19.450 1.00 89.69 177 SER A O 1
ATOM 1392 N N . ASP A 1 178 ? -4.008 -3.424 18.391 1.00 82.12 178 ASP A N 1
ATOM 1393 C CA . ASP A 1 178 ? -2.998 -3.953 17.469 1.00 82.12 178 ASP A CA 1
ATOM 1394 C C . ASP A 1 178 ? -1.564 -3.668 17.945 1.00 82.12 178 ASP A C 1
ATOM 1396 O O . ASP A 1 178 ? -0.601 -3.870 17.205 1.00 82.12 178 ASP A O 1
ATOM 1400 N N . TRP A 1 179 ? -1.416 -3.279 19.219 1.00 83.50 179 TRP A N 1
ATOM 1401 C CA . TRP A 1 179 ? -0.127 -3.010 19.841 1.00 83.50 179 TRP A CA 1
ATOM 1402 C C . TRP A 1 179 ? 0.871 -4.156 19.634 1.00 83.50 179 TRP A C 1
ATOM 1404 O O . TRP A 1 179 ? 0.561 -5.337 19.843 1.00 83.50 179 TRP A O 1
ATOM 1414 N N . LYS A 1 180 ? 2.090 -3.774 19.230 1.00 74.81 180 LYS A N 1
ATOM 1415 C CA . LYS A 1 180 ? 3.104 -4.663 18.641 1.00 74.81 180 LYS A CA 1
ATOM 1416 C C . LYS A 1 180 ? 3.450 -5.866 19.520 1.00 74.81 180 LYS A C 1
ATOM 1418 O O . LYS A 1 180 ? 3.668 -6.955 19.005 1.00 74.81 180 LYS A O 1
ATOM 1423 N N . THR A 1 181 ? 3.477 -5.682 20.836 1.00 78.50 181 THR A N 1
ATOM 1424 C CA . THR A 1 181 ? 3.940 -6.690 21.801 1.00 78.50 181 THR A CA 1
ATOM 1425 C C . THR A 1 181 ? 2.829 -7.584 22.363 1.00 78.50 181 THR A C 1
ATOM 1427 O O . THR A 1 181 ? 3.113 -8.442 23.190 1.00 78.50 181 THR A O 1
ATOM 1430 N N . SER A 1 182 ? 1.580 -7.467 21.881 1.00 82.06 182 SER A N 1
ATOM 1431 C CA . SER A 1 182 ? 0.390 -8.255 22.295 1.00 82.06 182 SER A CA 1
ATOM 1432 C C . SER A 1 182 ? -0.059 -8.158 23.762 1.00 82.06 182 SER A C 1
ATOM 1434 O O . SER A 1 182 ? -1.177 -8.549 24.091 1.00 82.06 182 SER A O 1
ATOM 1436 N N . ASP A 1 183 ? 0.765 -7.558 24.603 1.00 88.06 183 ASP A N 1
ATOM 1437 C CA . ASP A 1 183 ? 0.673 -7.385 26.052 1.00 88.06 183 ASP A CA 1
ATOM 1438 C C . ASP A 1 183 ? -0.417 -6.402 26.532 1.00 88.06 183 ASP A C 1
ATOM 1440 O O . ASP A 1 183 ? -0.679 -6.262 27.724 1.00 88.06 183 ASP A O 1
ATOM 1444 N N . TYR A 1 184 ? -1.125 -5.757 25.602 1.00 93.12 184 TYR A N 1
ATOM 1445 C CA . TYR A 1 184 ? -2.284 -4.903 25.894 1.00 93.12 184 TYR A CA 1
ATOM 1446 C C . TYR A 1 184 ? -3.570 -5.410 25.232 1.00 93.12 184 TYR A C 1
ATOM 1448 O O . TYR A 1 184 ? -4.460 -4.626 24.895 1.00 93.12 184 TYR A O 1
ATOM 1456 N N . ARG A 1 185 ? -3.699 -6.718 24.996 1.00 94.94 185 ARG A N 1
ATOM 1457 C CA . ARG A 1 185 ? -4.907 -7.280 24.377 1.00 94.94 185 ARG A CA 1
ATOM 1458 C C . ARG A 1 185 ? -5.974 -7.610 25.412 1.00 94.94 185 ARG A C 1
ATOM 1460 O O . ARG A 1 185 ? -5.834 -8.522 26.220 1.00 94.94 185 ARG A O 1
ATOM 1467 N N . SER A 1 186 ? -7.096 -6.903 25.332 1.00 97.81 186 SER A N 1
ATOM 1468 C CA . SER A 1 186 ? -8.266 -7.146 26.180 1.00 97.81 186 SER A CA 1
ATOM 1469 C C . SER A 1 186 ? -8.834 -8.551 25.946 1.00 97.81 186 SER A C 1
ATOM 1471 O O . SER A 1 186 ? -8.939 -8.973 24.798 1.00 97.81 186 SER A O 1
ATOM 1473 N N . ALA A 1 187 ? -9.250 -9.262 26.999 1.00 97.44 187 ALA A N 1
ATOM 1474 C CA . ALA A 1 187 ? -9.872 -10.584 26.876 1.00 97.44 187 ALA A CA 1
ATOM 1475 C C . ALA A 1 187 ? -11.381 -10.539 27.116 1.00 97.44 187 ALA A C 1
ATOM 1477 O O . ALA A 1 187 ? -12.164 -10.395 26.181 1.00 97.44 187 ALA A O 1
ATOM 1478 N N . ARG A 1 188 ? -11.818 -10.679 28.368 1.00 98.31 188 ARG A N 1
ATOM 1479 C CA . ARG A 1 188 ? -13.242 -10.670 28.732 1.00 98.31 188 ARG A CA 1
ATOM 1480 C C . ARG A 1 188 ? -13.698 -9.247 29.005 1.00 98.31 188 ARG A C 1
ATOM 1482 O O . ARG A 1 188 ? -12.945 -8.474 29.589 1.00 98.31 188 ARG A O 1
ATOM 1489 N N . PHE A 1 189 ? -14.939 -8.923 28.667 1.00 98.69 189 PHE A N 1
ATOM 1490 C CA . PHE A 1 189 ? -15.528 -7.630 29.001 1.00 98.69 189 PHE A CA 1
ATOM 1491 C C . PHE A 1 189 ? -17.002 -7.741 29.393 1.00 98.69 189 PHE A C 1
ATOM 1493 O O . PHE A 1 189 ? -17.689 -8.702 29.040 1.00 98.69 189 PHE A O 1
ATOM 1500 N N . ALA A 1 190 ? -17.482 -6.722 30.098 1.00 98.56 190 ALA A N 1
ATOM 1501 C CA . ALA A 1 190 ? -18.892 -6.453 30.342 1.00 98.56 190 ALA A CA 1
ATOM 1502 C C . ALA A 1 190 ? -19.233 -5.025 29.908 1.00 98.56 190 ALA A C 1
ATOM 1504 O O . ALA A 1 190 ? -18.379 -4.138 29.932 1.00 98.56 190 ALA A O 1
ATOM 1505 N N . VAL A 1 191 ? -20.478 -4.806 29.507 1.00 98.25 191 VAL A N 1
ATOM 1506 C CA . VAL A 1 191 ? -21.001 -3.510 29.079 1.00 98.25 191 VAL A CA 1
ATOM 1507 C C . VAL A 1 191 ? -22.142 -3.141 30.001 1.00 98.25 191 VAL A C 1
ATOM 1509 O O . VAL A 1 191 ? -23.130 -3.868 30.077 1.00 98.25 191 VAL A O 1
ATOM 1512 N N . ASP A 1 192 ? -22.030 -1.993 30.653 1.00 97.56 192 ASP A N 1
ATOM 1513 C CA . ASP A 1 192 ? -23.089 -1.419 31.462 1.00 97.56 192 ASP A CA 1
ATOM 1514 C C . ASP A 1 192 ? -23.650 -0.165 30.784 1.00 97.56 192 ASP A C 1
ATOM 1516 O O . ASP A 1 192 ? -22.904 0.651 30.242 1.00 97.56 192 ASP A O 1
ATOM 1520 N N . LEU A 1 193 ? -24.967 0.011 30.847 1.00 96.94 193 LEU A N 1
ATOM 1521 C CA . LEU A 1 193 ? -25.665 1.196 30.353 1.00 96.94 193 LEU A CA 1
ATOM 1522 C C . LEU A 1 193 ? -26.257 1.973 31.523 1.00 96.94 193 LEU A C 1
ATOM 1524 O O . LEU A 1 193 ? -26.759 1.372 32.476 1.00 96.94 193 LEU A O 1
ATOM 1528 N N . ALA A 1 194 ? -26.241 3.297 31.429 1.00 95.56 194 ALA A N 1
ATOM 1529 C CA . ALA A 1 194 ? -26.898 4.169 32.390 1.00 95.56 194 ALA A CA 1
ATOM 1530 C C . ALA A 1 194 ? -27.719 5.243 31.668 1.00 95.56 194 ALA A C 1
ATOM 1532 O O . ALA A 1 194 ? -27.266 5.821 30.677 1.00 95.56 194 ALA A O 1
ATOM 1533 N N . ALA A 1 195 ? -28.934 5.499 32.162 1.00 88.81 195 ALA A N 1
ATOM 1534 C CA . ALA A 1 195 ? -29.804 6.557 31.641 1.00 88.81 195 ALA A CA 1
ATOM 1535 C C . ALA A 1 195 ? -29.255 7.961 31.953 1.00 88.81 195 ALA A C 1
ATOM 1537 O O . ALA A 1 195 ? -29.451 8.861 31.151 1.00 88.81 195 ALA A O 1
ATOM 1538 N N . ASP A 1 196 ? -28.510 8.086 33.058 1.00 80.81 196 ASP A N 1
ATOM 1539 C CA . ASP A 1 196 ? -27.789 9.271 33.545 1.00 80.81 196 ASP A CA 1
ATOM 1540 C C . ASP A 1 196 ? -26.453 8.829 34.185 1.00 80.81 196 ASP A C 1
ATOM 1542 O O . ASP A 1 196 ? -26.214 7.633 34.346 1.00 80.81 196 ASP A O 1
ATOM 1546 N N . GLU A 1 197 ? -25.581 9.751 34.608 1.00 66.25 197 GLU A N 1
ATOM 1547 C CA . GLU A 1 197 ? -24.191 9.468 35.044 1.00 66.25 197 GLU A CA 1
ATOM 1548 C C . GLU A 1 197 ? -24.014 8.641 36.350 1.00 66.25 197 GLU A C 1
ATOM 1550 O O . GLU A 1 197 ? -22.898 8.525 36.853 1.00 66.25 197 GLU A O 1
ATOM 1555 N N . GLY A 1 198 ? -25.061 8.025 36.919 1.00 72.44 198 GLY A N 1
ATOM 1556 C CA . GLY A 1 198 ? -24.998 7.435 38.271 1.00 72.44 198 GLY A CA 1
ATOM 1557 C C . GLY A 1 198 ? -25.458 5.984 38.449 1.00 72.44 198 GLY A C 1
ATOM 1558 O O . GLY A 1 198 ? -24.998 5.322 39.380 1.00 72.44 198 GLY A O 1
ATOM 1559 N N . GLN A 1 199 ? -26.351 5.459 37.602 1.00 88.56 199 GLN A N 1
ATOM 1560 C CA . GLN A 1 199 ? -26.947 4.126 37.796 1.00 88.56 199 GLN A CA 1
ATOM 1561 C C . GLN A 1 199 ? -26.715 3.220 36.590 1.00 88.56 199 GLN A C 1
ATOM 1563 O O . GLN A 1 199 ? -27.465 3.237 35.617 1.00 88.56 199 GLN A O 1
ATOM 1568 N N . TYR A 1 200 ? -25.666 2.408 36.685 1.00 94.44 200 TYR A N 1
ATOM 1569 C CA . TYR A 1 200 ? -25.268 1.464 35.649 1.00 94.44 200 TYR A CA 1
ATOM 1570 C C . TYR A 1 200 ? -25.973 0.119 35.810 1.00 94.44 200 TYR A C 1
ATOM 1572 O O . TYR A 1 200 ? -25.988 -0.458 36.899 1.00 94.44 200 TYR A O 1
ATOM 1580 N N . LYS A 1 201 ? -26.493 -0.410 34.702 1.00 95.62 201 LYS A N 1
ATOM 1581 C CA . LYS A 1 201 ? -27.033 -1.765 34.604 1.00 95.62 201 LYS A CA 1
ATOM 1582 C C . LYS A 1 201 ? -26.275 -2.539 33.536 1.00 95.62 201 LYS A C 1
ATOM 1584 O O . LYS A 1 201 ? -26.177 -2.073 32.402 1.00 95.62 201 LYS A O 1
ATOM 1589 N N . GLU A 1 202 ? -25.773 -3.716 33.892 1.00 97.50 202 GLU A N 1
ATOM 1590 C CA . GLU A 1 202 ? -25.132 -4.612 32.929 1.00 97.50 202 GLU A CA 1
ATOM 1591 C C . GLU A 1 202 ? -26.128 -4.977 31.820 1.00 97.50 202 GLU A C 1
ATOM 1593 O O . GLU A 1 202 ? -27.275 -5.358 32.077 1.00 97.50 202 GLU A O 1
ATOM 1598 N N . ALA A 1 203 ? -25.690 -4.790 30.582 1.00 97.25 203 ALA A N 1
ATOM 1599 C CA . ALA A 1 203 ? -26.473 -4.972 29.373 1.00 97.25 203 ALA A CA 1
ATOM 1600 C C . ALA A 1 203 ? -25.945 -6.127 28.519 1.00 97.25 203 ALA A C 1
ATOM 1602 O O . ALA A 1 203 ? -26.735 -6.766 27.827 1.00 97.25 203 ALA A O 1
ATOM 1603 N N . ALA A 1 204 ? -24.635 -6.391 28.559 1.00 97.81 204 ALA A N 1
ATOM 1604 C CA . ALA A 1 204 ? -24.024 -7.492 27.828 1.00 97.81 204 ALA A CA 1
ATOM 1605 C C . ALA A 1 204 ? -22.637 -7.868 28.368 1.00 97.81 204 ALA A C 1
ATOM 1607 O O . ALA A 1 204 ? -22.001 -7.103 29.090 1.00 97.81 204 ALA A O 1
ATOM 1608 N N . THR A 1 205 ? -22.140 -9.028 27.944 1.00 98.31 205 THR A N 1
ATOM 1609 C CA . THR A 1 205 ? -20.777 -9.516 28.199 1.00 98.31 205 THR A CA 1
ATOM 1610 C C . THR A 1 205 ? -20.204 -10.151 26.939 1.00 98.31 205 THR A C 1
ATOM 1612 O O . THR A 1 205 ? -20.965 -10.642 26.106 1.00 98.31 205 THR A O 1
ATOM 1615 N N . GLY A 1 206 ? -18.881 -10.213 26.814 1.00 97.94 206 GLY A N 1
ATOM 1616 C CA . GLY A 1 206 ? -18.243 -10.855 25.668 1.00 97.94 206 GLY A CA 1
ATOM 1617 C C . GLY A 1 206 ? -16.756 -11.136 25.856 1.00 97.94 206 GLY A C 1
ATOM 1618 O O . GLY A 1 206 ? -16.189 -10.935 26.934 1.00 97.94 206 GLY A O 1
ATOM 1619 N N . VAL A 1 207 ? -16.135 -11.610 24.775 1.00 98.06 207 VAL A N 1
ATOM 1620 C CA . VAL A 1 207 ? -14.692 -11.849 24.666 1.00 98.06 207 VAL A CA 1
ATOM 1621 C C . VAL A 1 207 ? -14.181 -11.144 23.415 1.00 98.06 207 VAL A C 1
ATOM 1623 O O . VAL A 1 207 ? -14.724 -11.353 22.333 1.00 98.06 207 VAL A O 1
ATOM 1626 N N . VAL A 1 208 ? -13.151 -10.313 23.550 1.00 96.69 208 VAL A N 1
ATOM 1627 C CA . VAL A 1 208 ? -12.428 -9.754 22.403 1.00 96.69 208 VAL A CA 1
ATOM 1628 C C . VAL A 1 208 ? -11.417 -10.811 21.925 1.00 96.69 208 VAL A C 1
ATOM 1630 O O . VAL A 1 208 ? -10.685 -11.349 22.761 1.00 96.69 208 VAL A O 1
ATOM 1633 N N . PRO A 1 209 ? -11.360 -11.168 20.628 1.00 94.75 209 PRO A N 1
ATOM 1634 C CA . PRO A 1 209 ? -10.413 -12.169 20.133 1.00 94.75 209 PRO A CA 1
ATOM 1635 C C . PRO A 1 209 ? -8.944 -11.781 20.372 1.00 94.75 209 PRO A C 1
ATOM 1637 O O . PRO A 1 209 ? -8.594 -10.599 20.350 1.00 94.75 209 PRO A O 1
ATOM 1640 N N . ASN A 1 210 ? -8.071 -12.777 20.560 1.00 94.19 210 ASN A N 1
ATOM 1641 C CA . ASN A 1 210 ? -6.623 -12.572 20.692 1.00 94.19 210 ASN A CA 1
ATOM 1642 C C . ASN A 1 210 ? -5.947 -12.470 19.314 1.00 94.19 210 ASN A C 1
ATOM 1644 O O . ASN A 1 210 ? -5.132 -13.307 18.929 1.00 94.19 210 ASN A O 1
ATOM 1648 N N . SER A 1 211 ? -6.327 -11.469 18.528 1.00 84.38 211 SER A N 1
ATOM 1649 C CA . SER A 1 211 ? -5.659 -11.153 17.264 1.00 84.38 211 SER A CA 1
ATOM 1650 C C . SER A 1 211 ? -5.605 -9.634 17.096 1.00 84.38 211 SER A C 1
ATOM 1652 O O . SER A 1 211 ? -6.563 -8.958 17.481 1.00 84.38 211 SER A O 1
ATOM 1654 N N . PRO A 1 212 ? -4.494 -9.076 16.582 1.00 82.69 212 PRO A N 1
ATOM 1655 C CA . PRO A 1 212 ? -4.337 -7.629 16.440 1.00 82.69 212 PRO A CA 1
ATOM 1656 C C . PRO A 1 212 ? -5.448 -7.053 15.553 1.00 82.69 212 PRO A C 1
ATOM 1658 O O . PRO A 1 212 ? -5.758 -7.616 14.505 1.00 82.69 212 PRO A O 1
ATOM 1661 N N . GLY A 1 213 ? -6.090 -5.969 16.001 1.00 78.31 213 GLY A N 1
ATOM 1662 C CA . GLY A 1 213 ? -7.179 -5.315 15.265 1.00 78.31 213 GLY A CA 1
ATOM 1663 C C . GLY A 1 213 ? -8.462 -6.147 15.118 1.00 78.31 213 GLY A C 1
ATOM 1664 O O . GLY A 1 213 ? -9.363 -5.763 14.372 1.00 78.31 213 GLY A O 1
ATOM 1665 N N . ALA A 1 214 ? -8.580 -7.293 15.802 1.00 83.62 214 ALA A N 1
ATOM 1666 C CA . ALA A 1 214 ? -9.783 -8.115 15.742 1.00 83.62 214 ALA A CA 1
ATOM 1667 C C . ALA A 1 214 ? -11.014 -7.353 16.237 1.00 83.62 214 ALA A C 1
ATOM 1669 O O . ALA A 1 214 ? -10.977 -6.652 17.249 1.00 83.62 214 ALA A O 1
ATOM 1670 N N . VAL A 1 215 ? -12.132 -7.544 15.547 1.00 86.62 215 VAL A N 1
ATOM 1671 C CA . VAL A 1 215 ? -13.385 -6.858 15.846 1.00 86.62 215 VAL A CA 1
ATOM 1672 C C . VAL A 1 215 ? -14.351 -7.821 16.528 1.00 86.62 215 VAL A C 1
ATOM 1674 O O . VAL A 1 215 ? -14.578 -8.928 16.042 1.00 86.62 215 VAL A O 1
ATOM 1677 N N . VAL A 1 216 ? -14.951 -7.388 17.637 1.00 93.50 216 VAL A N 1
ATOM 1678 C CA . VAL A 1 216 ? -16.086 -8.072 18.268 1.00 93.50 216 VAL A CA 1
ATOM 1679 C C . VAL A 1 216 ? -17.307 -7.166 18.280 1.00 93.50 216 VAL A C 1
ATOM 1681 O O . VAL A 1 216 ? -17.221 -5.970 18.563 1.00 93.50 216 VAL A O 1
ATOM 1684 N N . GLU A 1 217 ? -18.454 -7.759 17.976 1.00 95.56 217 GLU A N 1
ATOM 1685 C CA . GLU A 1 217 ? -19.754 -7.104 17.946 1.00 95.56 217 GLU A CA 1
ATOM 1686 C C . GLU A 1 217 ? -20.659 -7.691 19.032 1.00 95.56 217 GLU A C 1
ATOM 1688 O O . GLU A 1 217 ? -20.728 -8.909 19.202 1.00 95.56 217 GLU A O 1
ATOM 1693 N N . VAL A 1 218 ? -21.362 -6.823 19.763 1.00 95.88 218 VAL A N 1
ATOM 1694 C CA . VAL A 1 218 ? -22.305 -7.223 20.813 1.00 95.88 218 VAL A CA 1
ATOM 1695 C C . VAL A 1 218 ? -23.611 -6.451 20.680 1.00 95.88 218 VAL A C 1
ATOM 1697 O O . VAL A 1 218 ? -23.618 -5.223 20.570 1.00 95.88 218 VAL A O 1
ATOM 1700 N N . ALA A 1 219 ? -24.724 -7.183 20.715 1.00 97.12 219 ALA A N 1
ATOM 1701 C CA . ALA A 1 219 ? -26.064 -6.613 20.731 1.00 97.12 219 ALA A CA 1
ATOM 1702 C C . ALA A 1 219 ? -26.383 -5.989 22.099 1.00 97.12 219 ALA A C 1
ATOM 1704 O O . ALA A 1 219 ? -26.078 -6.562 23.145 1.00 97.12 219 ALA A O 1
ATOM 1705 N N . LEU A 1 220 ? -27.035 -4.828 22.083 1.00 96.75 220 LEU A N 1
ATOM 1706 C CA . LEU A 1 220 ? -27.455 -4.079 23.266 1.00 96.75 220 LEU A CA 1
ATOM 1707 C C . LEU A 1 220 ? -28.987 -3.911 23.291 1.00 96.75 220 LEU A C 1
ATOM 1709 O O . LEU A 1 220 ? -29.636 -3.959 22.244 1.00 96.75 220 LEU A O 1
ATOM 1713 N N . PRO A 1 221 ? -29.605 -3.705 24.472 1.00 93.38 221 PRO A N 1
ATOM 1714 C CA . PRO A 1 221 ? -31.060 -3.773 24.655 1.00 93.38 221 PRO A CA 1
ATOM 1715 C C . PRO A 1 221 ? -31.867 -2.619 24.028 1.00 93.38 221 PRO A C 1
ATOM 1717 O O . PRO A 1 221 ? -33.070 -2.532 24.268 1.00 93.38 221 PRO A O 1
ATOM 1720 N N . LYS A 1 222 ? -31.248 -1.729 23.237 1.00 91.56 222 LYS A N 1
ATOM 1721 C CA . LYS A 1 222 ? -31.871 -0.521 22.655 1.00 91.56 222 LYS A CA 1
ATOM 1722 C C . LYS A 1 222 ? -32.417 0.472 23.688 1.00 91.56 222 LYS A C 1
ATOM 1724 O O . LYS A 1 222 ? -33.213 1.346 23.350 1.00 91.56 222 LYS A O 1
ATOM 1729 N N . THR A 1 223 ? -32.004 0.349 24.947 1.00 86.88 223 THR A N 1
ATOM 1730 C CA . THR A 1 223 ? -32.380 1.280 26.012 1.00 86.88 223 THR A CA 1
ATOM 1731 C C . THR A 1 223 ? -31.737 2.640 25.756 1.00 86.88 223 THR A C 1
ATOM 1733 O O . THR A 1 223 ? -30.578 2.707 25.352 1.00 86.88 223 THR A O 1
ATOM 1736 N N . GLN A 1 224 ? -32.475 3.721 26.016 1.00 93.00 224 GLN A N 1
ATOM 1737 C CA . GLN A 1 224 ? -31.916 5.073 26.026 1.00 93.00 224 GLN A CA 1
ATOM 1738 C C . GLN A 1 224 ? -30.823 5.159 27.095 1.00 93.00 224 GLN A C 1
ATOM 1740 O O . GLN A 1 224 ? -31.102 4.985 28.283 1.00 93.00 224 GLN A O 1
ATOM 1745 N N . ALA A 1 225 ? -29.587 5.392 26.666 1.00 94.50 225 ALA A N 1
ATOM 1746 C CA . ALA A 1 225 ? -28.433 5.500 27.542 1.00 94.50 225 ALA A CA 1
ATOM 1747 C C . ALA A 1 225 ? -27.738 6.844 27.325 1.00 94.50 225 ALA A C 1
ATOM 1749 O O . ALA A 1 225 ? -27.528 7.269 26.190 1.00 94.50 225 ALA A O 1
ATOM 1750 N N . ARG A 1 226 ? -27.372 7.499 28.426 1.00 95.69 226 ARG A N 1
ATOM 1751 C CA . ARG A 1 226 ? -26.490 8.669 28.452 1.00 95.69 226 ARG A CA 1
ATOM 1752 C C . ARG A 1 226 ? -25.030 8.265 28.618 1.00 95.69 226 ARG A C 1
ATOM 1754 O O . ARG A 1 226 ? -24.155 8.968 28.124 1.00 95.69 226 ARG A O 1
ATOM 1761 N N . ALA A 1 227 ? -24.775 7.140 29.283 1.00 96.38 227 ALA A N 1
ATOM 1762 C CA . ALA A 1 227 ? -23.435 6.612 29.482 1.00 96.38 227 ALA A CA 1
ATOM 1763 C C . ALA A 1 227 ? -23.355 5.119 29.147 1.00 96.38 227 ALA A C 1
ATOM 1765 O O . ALA A 1 227 ? -24.258 4.338 29.466 1.00 96.38 227 ALA A O 1
ATOM 1766 N N . VAL A 1 228 ? -22.241 4.736 28.526 1.00 97.00 228 VAL A N 1
ATOM 1767 C CA . VAL A 1 228 ? -21.853 3.352 28.241 1.00 97.00 228 VAL A CA 1
ATOM 1768 C C . VAL A 1 228 ? -20.535 3.087 28.946 1.00 97.00 228 VAL A C 1
ATOM 1770 O O . VAL A 1 228 ? -19.532 3.724 28.631 1.00 97.00 228 VAL A O 1
ATOM 1773 N N . ARG A 1 229 ? -20.516 2.140 29.882 1.00 97.88 229 ARG A N 1
ATOM 1774 C CA . ARG A 1 229 ? -19.296 1.720 30.573 1.00 97.88 229 ARG A CA 1
ATOM 1775 C C . ARG A 1 229 ? -18.889 0.332 30.116 1.00 97.88 229 ARG A C 1
ATOM 1777 O O . ARG A 1 229 ? -19.609 -0.636 30.331 1.00 97.88 229 ARG A O 1
ATOM 1784 N N . ILE A 1 230 ? -17.708 0.235 29.530 1.00 98.44 230 ILE A N 1
ATOM 1785 C CA . ILE A 1 230 ? -17.070 -1.018 29.150 1.00 98.44 230 ILE A CA 1
ATOM 1786 C C . ILE A 1 230 ? -16.101 -1.383 30.270 1.00 98.44 230 ILE A C 1
ATOM 1788 O O . ILE A 1 230 ? -15.147 -0.657 30.537 1.00 98.44 230 ILE A O 1
ATOM 1792 N N . ARG A 1 231 ? -16.350 -2.499 30.948 1.00 98.44 231 ARG A N 1
ATOM 1793 C CA . ARG A 1 231 ? -15.458 -3.063 31.961 1.00 98.44 231 ARG A CA 1
ATOM 1794 C C . ARG A 1 231 ? -14.655 -4.182 31.327 1.00 98.44 231 ARG A C 1
ATOM 1796 O O . ARG A 1 231 ? -15.213 -5.243 31.056 1.00 98.44 231 ARG A O 1
ATOM 1803 N N . ILE A 1 232 ? -13.361 -3.976 31.124 1.00 98.56 232 ILE A N 1
ATOM 1804 C CA . ILE A 1 232 ? -12.442 -5.058 30.776 1.00 98.56 232 ILE A CA 1
ATOM 1805 C C . ILE A 1 232 ? -12.203 -5.879 32.041 1.00 98.56 232 ILE A C 1
ATOM 1807 O O . ILE A 1 232 ? -11.826 -5.336 33.073 1.00 98.56 232 ILE A O 1
ATOM 1811 N N . LEU A 1 233 ? -12.485 -7.177 31.981 1.00 98.38 233 LEU A N 1
ATOM 1812 C CA . LEU A 1 233 ? -12.472 -8.109 33.115 1.00 98.38 233 LEU A CA 1
ATOM 1813 C C . LEU A 1 233 ? -11.207 -8.980 33.158 1.00 98.38 233 LEU A C 1
ATOM 1815 O O . LEU A 1 233 ? -11.057 -9.803 34.060 1.00 98.38 233 LEU A O 1
ATOM 1819 N N . GLY A 1 234 ? -10.339 -8.860 32.158 1.00 96.50 234 GLY A N 1
ATOM 1820 C CA . GLY A 1 234 ? -9.066 -9.565 32.077 1.00 96.50 234 GLY A CA 1
ATOM 1821 C C . GLY A 1 234 ? -8.377 -9.335 30.737 1.00 96.50 234 GLY A C 1
ATOM 1822 O O . GLY A 1 234 ? -8.958 -8.738 29.826 1.00 96.50 234 GLY A O 1
ATOM 1823 N N . THR A 1 235 ? -7.165 -9.860 30.618 1.00 97.31 235 THR A N 1
ATOM 1824 C CA . THR A 1 235 ? -6.288 -9.724 29.452 1.00 97.31 235 THR A CA 1
ATOM 1825 C C . THR A 1 235 ? -5.913 -11.089 28.874 1.00 97.31 235 THR A C 1
ATOM 1827 O O . THR A 1 235 ? -6.035 -12.106 29.559 1.00 97.31 235 THR A O 1
ATOM 1830 N N . HIS A 1 236 ? -5.539 -11.112 27.592 1.00 95.06 236 HIS A N 1
ATOM 1831 C CA . HIS A 1 236 ? -4.889 -12.268 26.959 1.00 95.06 236 HIS A CA 1
ATOM 1832 C C . HIS A 1 236 ? -3.384 -12.290 27.216 1.00 95.06 236 HIS A C 1
ATOM 1834 O O . HIS A 1 236 ? -2.730 -13.274 26.879 1.00 95.06 236 HIS A O 1
ATOM 1840 N N . ASP A 1 237 ? -2.845 -11.213 27.780 1.00 88.25 237 ASP A N 1
ATOM 1841 C CA . ASP A 1 237 ? -1.457 -11.141 28.189 1.00 88.25 237 ASP A CA 1
ATOM 1842 C C . ASP A 1 237 ? -1.204 -12.025 29.414 1.00 88.25 237 ASP A C 1
ATOM 1844 O O . ASP A 1 237 ? -1.845 -11.861 30.454 1.00 88.25 237 ASP A O 1
ATOM 1848 N N . ALA A 1 238 ? -0.286 -12.974 29.270 1.00 74.69 238 ALA A N 1
ATOM 1849 C CA . ALA A 1 238 ? 0.104 -13.890 30.333 1.00 74.69 238 ALA A CA 1
ATOM 1850 C C . ALA A 1 238 ? 1.491 -13.583 30.919 1.00 74.69 238 ALA A C 1
ATOM 1852 O O . ALA A 1 238 ? 1.757 -14.023 32.032 1.00 74.69 238 ALA A O 1
ATOM 1853 N N . ASP A 1 239 ? 2.348 -12.848 30.199 1.00 77.50 239 ASP A N 1
ATOM 1854 C CA . ASP A 1 239 ? 3.789 -12.767 30.498 1.00 77.50 239 ASP A CA 1
ATOM 1855 C C . ASP A 1 239 ? 4.402 -11.362 30.274 1.00 77.50 239 ASP A C 1
ATOM 1857 O O . ASP A 1 239 ? 5.608 -11.177 30.455 1.00 77.50 239 ASP A O 1
ATOM 1861 N N . GLY A 1 240 ? 3.611 -10.378 29.833 1.00 84.88 240 GLY A N 1
ATOM 1862 C CA . GLY A 1 240 ? 4.066 -9.053 29.412 1.00 84.88 240 GLY A CA 1
ATOM 1863 C C . GLY A 1 240 ? 3.769 -7.921 30.402 1.00 84.88 240 GLY A C 1
ATOM 1864 O O . GLY A 1 240 ? 4.323 -7.845 31.496 1.00 84.88 240 GLY A O 1
ATOM 1865 N N . ALA A 1 241 ? 2.944 -6.970 29.973 1.00 87.94 241 ALA A N 1
ATOM 1866 C CA . ALA A 1 241 ? 2.541 -5.784 30.723 1.00 87.94 241 ALA A CA 1
ATOM 1867 C C . ALA A 1 241 ? 1.418 -6.068 31.734 1.00 87.94 241 ALA A C 1
ATOM 1869 O O . ALA A 1 241 ? 1.121 -5.201 32.560 1.00 87.94 241 ALA A O 1
ATOM 1870 N N . GLU A 1 242 ? 0.774 -7.236 31.642 1.00 92.81 242 GLU A N 1
ATOM 1871 C CA . GLU A 1 242 ? -0.433 -7.629 32.373 1.00 92.81 242 GLU A CA 1
ATOM 1872 C C . GLU A 1 242 ? -1.521 -6.545 32.276 1.00 92.81 242 GLU A C 1
ATOM 1874 O O . GLU A 1 242 ? -2.141 -6.140 33.263 1.00 92.81 242 GLU A O 1
ATOM 1879 N N . SER A 1 243 ? -1.714 -6.020 31.062 1.00 95.69 243 SER A N 1
ATOM 1880 C CA . SER A 1 243 ? -2.539 -4.840 30.805 1.00 95.69 243 SER A CA 1
ATOM 1881 C C . SER A 1 243 ? -3.619 -5.094 29.756 1.00 95.69 243 SER A C 1
ATOM 1883 O O . SER A 1 243 ? -3.774 -6.192 29.226 1.00 95.69 243 SER A O 1
ATOM 1885 N N . CYS A 1 244 ? -4.433 -4.083 29.471 1.00 97.06 244 CYS A N 1
ATOM 1886 C CA . CYS A 1 244 ? -5.460 -4.127 28.444 1.00 97.06 244 CYS A CA 1
ATOM 1887 C C . CYS A 1 244 ? -5.506 -2.833 27.642 1.00 97.06 244 CYS A C 1
ATOM 1889 O O . CYS A 1 244 ? -5.126 -1.765 28.117 1.00 97.06 244 CYS A O 1
ATOM 1891 N N . GLY A 1 245 ? -6.060 -2.923 26.444 1.00 95.94 245 GLY A N 1
ATOM 1892 C CA . GLY A 1 245 ? -6.266 -1.789 25.571 1.00 95.94 245 GLY A CA 1
ATOM 1893 C C . GLY A 1 245 ? -7.292 -2.087 24.493 1.00 95.94 245 GLY A C 1
ATOM 1894 O O . GLY A 1 245 ? -7.705 -3.235 24.284 1.00 95.94 245 GLY A O 1
ATOM 1895 N N . LEU A 1 246 ? -7.716 -1.026 23.820 1.00 95.06 246 LEU A N 1
ATOM 1896 C CA . LEU A 1 246 ? -8.610 -1.071 22.671 1.00 95.06 246 LEU A CA 1
ATOM 1897 C C . LEU A 1 246 ? -8.123 -0.061 21.635 1.00 95.06 246 LEU A C 1
ATOM 1899 O O . LEU A 1 246 ? -7.726 1.055 21.978 1.00 95.06 246 LEU A O 1
ATOM 1903 N N . GLN A 1 247 ? -8.198 -0.449 20.367 1.00 87.56 247 GLN A N 1
ATOM 1904 C CA . GLN A 1 247 ? -7.938 0.448 19.244 1.00 87.56 247 GLN A CA 1
ATOM 1905 C C . GLN A 1 247 ? -9.154 1.337 18.977 1.00 87.56 247 GLN A C 1
ATOM 1907 O O . GLN A 1 247 ? -9.016 2.521 18.696 1.00 87.56 247 GLN A O 1
ATOM 1912 N N . ARG A 1 248 ? -10.368 0.778 19.069 1.00 87.81 248 ARG A N 1
ATOM 1913 C CA . ARG A 1 248 ? -11.594 1.515 18.749 1.00 87.81 248 ARG A CA 1
ATOM 1914 C C . ARG A 1 248 ? -12.800 1.029 19.535 1.00 87.81 248 ARG A C 1
ATOM 1916 O O . ARG A 1 248 ? -12.964 -0.168 19.780 1.00 87.81 248 ARG A O 1
ATOM 1923 N N . VAL A 1 249 ? -13.682 1.972 19.850 1.00 92.62 249 VAL A N 1
ATOM 1924 C CA . VAL A 1 249 ? -15.040 1.732 20.339 1.00 92.62 249 VAL A CA 1
ATOM 1925 C C . VAL A 1 249 ? -16.022 2.419 19.394 1.00 92.62 249 VAL A C 1
ATOM 1927 O O . VAL A 1 249 ? -15.919 3.620 19.153 1.00 92.62 249 VAL A O 1
ATOM 1930 N N . GLN A 1 250 ? -16.991 1.670 18.865 1.00 90.38 250 GLN A N 1
ATOM 1931 C CA . GLN A 1 250 ? -18.051 2.211 18.012 1.00 90.38 250 GLN A CA 1
ATOM 1932 C C . GLN A 1 250 ? -19.427 1.818 18.549 1.00 90.38 250 GLN A C 1
ATOM 1934 O O . GLN A 1 250 ? -19.735 0.640 18.727 1.00 90.38 250 GLN A O 1
ATOM 1939 N N . LEU A 1 251 ? -20.268 2.823 18.777 1.00 91.88 251 LEU A N 1
ATOM 1940 C CA . LEU A 1 251 ? -21.672 2.654 19.147 1.00 91.88 251 LEU A CA 1
ATOM 1941 C C . LEU A 1 251 ? -22.547 2.748 17.897 1.00 91.88 251 LEU A C 1
ATOM 1943 O O . LEU A 1 251 ? -22.217 3.488 16.964 1.00 91.88 251 LEU A O 1
ATOM 1947 N N . TRP A 1 252 ? -23.658 2.018 17.886 1.00 90.31 252 TRP A N 1
ATOM 1948 C CA . TRP A 1 252 ? -24.580 1.957 16.755 1.00 90.31 252 TRP A CA 1
ATOM 1949 C C . TRP A 1 252 ? -26.035 2.145 17.188 1.00 90.31 252 TRP A C 1
ATOM 1951 O O . TRP A 1 252 ? -26.437 1.744 18.282 1.00 90.31 252 TRP A O 1
ATOM 1961 N N . GLN A 1 253 ? -26.813 2.750 16.293 1.00 90.50 253 GLN A N 1
ATOM 1962 C CA . GLN A 1 253 ? -28.254 2.923 16.407 1.00 90.50 253 GLN A CA 1
ATOM 1963 C C . GLN A 1 253 ? -28.899 2.715 15.033 1.00 90.50 253 GLN A C 1
ATOM 1965 O O . GLN A 1 253 ? -28.623 3.449 14.082 1.00 90.50 253 GLN A O 1
ATOM 1970 N N . GLY A 1 254 ? -29.779 1.721 14.910 1.00 87.06 254 GLY A N 1
ATOM 1971 C CA . GLY A 1 254 ? -30.554 1.478 13.693 1.00 87.06 254 GLY A CA 1
ATOM 1972 C C . GLY A 1 254 ? -29.682 1.217 12.463 1.00 87.06 254 GLY A C 1
ATOM 1973 O O . GLY A 1 254 ? -30.020 1.657 11.367 1.00 87.06 254 GLY A O 1
ATOM 1974 N N . GLY A 1 255 ? -28.530 0.565 12.650 1.00 78.31 255 GLY A N 1
ATOM 1975 C CA . GLY A 1 255 ? -27.552 0.301 11.589 1.00 78.31 255 GLY A CA 1
ATOM 1976 C C . GLY A 1 255 ? -26.639 1.481 11.231 1.00 78.31 255 GLY A C 1
ATOM 1977 O O . GLY A 1 255 ? -25.766 1.319 10.383 1.00 78.31 255 GLY A O 1
ATOM 1978 N N . LYS A 1 256 ? -26.787 2.644 11.879 1.00 76.88 256 LYS A N 1
ATOM 1979 C CA . LYS A 1 256 ? -25.896 3.803 11.711 1.00 76.88 256 LYS A CA 1
ATOM 1980 C C . LYS A 1 256 ? -24.936 3.935 12.887 1.00 76.88 256 LYS A C 1
ATOM 1982 O O . LYS A 1 256 ? -25.304 3.648 14.025 1.00 76.88 256 LYS A O 1
ATOM 1987 N N . ALA A 1 257 ? -23.713 4.373 12.609 1.00 78.31 257 ALA A N 1
ATOM 1988 C CA . ALA A 1 257 ? -22.746 4.725 13.640 1.00 78.31 257 ALA A CA 1
ATOM 1989 C C . ALA A 1 257 ? -23.252 5.944 14.429 1.00 78.31 257 ALA A C 1
ATOM 1991 O O . ALA A 1 257 ? -23.664 6.943 13.839 1.00 78.31 257 ALA A O 1
ATOM 1992 N N . VAL A 1 258 ? -23.228 5.862 15.760 1.00 83.75 258 VAL A N 1
ATOM 1993 C CA . VAL A 1 258 ? -23.462 7.023 16.626 1.00 83.75 258 VAL A CA 1
ATOM 1994 C C . VAL A 1 258 ? -22.263 7.959 16.488 1.00 83.75 258 VAL A C 1
ATOM 1996 O O . VAL A 1 258 ? -21.114 7.511 16.530 1.00 83.75 258 VAL A O 1
ATOM 1999 N N . SER A 1 259 ? -22.544 9.250 16.308 1.00 79.62 259 SER A N 1
ATOM 2000 C CA . SER A 1 259 ? -21.521 10.286 16.170 1.00 79.62 259 SER A CA 1
ATOM 2001 C C . SER A 1 259 ? -20.608 10.324 17.396 1.00 79.62 259 SER A C 1
ATOM 2003 O O . SER A 1 259 ? -21.087 10.319 18.528 1.00 79.62 259 SER A O 1
ATOM 2005 N N . SER A 1 260 ? -19.295 10.398 17.171 1.00 80.94 260 SER A N 1
ATOM 2006 C CA . SER A 1 260 ? -18.304 10.587 18.236 1.00 80.94 260 SER A CA 1
ATOM 2007 C C . SER A 1 260 ? -18.162 12.048 18.673 1.00 80.94 260 SER A C 1
ATOM 2009 O O . SER A 1 260 ? -17.392 12.352 19.588 1.00 80.94 260 SER A O 1
ATOM 2011 N N . GLU A 1 261 ? -18.888 12.972 18.033 1.00 75.69 261 GLU A N 1
ATOM 2012 C CA . GLU A 1 261 ? -18.832 14.389 18.366 1.00 75.69 261 GLU A CA 1
ATOM 2013 C C . GLU A 1 261 ? -19.296 14.646 19.794 1.00 75.69 261 GLU A C 1
ATOM 2015 O O . GLU A 1 261 ? -20.384 14.247 20.200 1.00 75.69 261 GLU A O 1
ATOM 2020 N N . ASN A 1 262 ? -18.462 15.357 20.553 1.00 81.38 262 ASN A N 1
ATOM 2021 C CA . ASN A 1 262 ? -18.744 15.753 21.931 1.00 81.38 262 ASN A CA 1
ATOM 2022 C C . ASN A 1 262 ? -19.003 14.577 22.894 1.00 81.38 262 ASN A C 1
ATOM 2024 O O . ASN A 1 262 ? -19.476 14.809 24.006 1.00 81.38 262 ASN A O 1
ATOM 2028 N N . ILE A 1 263 ? -18.657 13.336 22.517 1.00 89.81 263 ILE A N 1
ATOM 2029 C CA . ILE A 1 263 ? -18.585 12.228 23.473 1.00 89.81 263 ILE A CA 1
ATOM 2030 C C . ILE A 1 263 ? -17.415 12.497 24.421 1.00 89.81 263 ILE A C 1
ATOM 2032 O O . ILE A 1 263 ? -16.266 12.652 23.993 1.00 89.81 263 ILE A O 1
ATOM 2036 N N . LYS A 1 264 ? -17.703 12.525 25.722 1.00 93.88 264 LYS A N 1
ATOM 2037 C CA . LYS A 1 264 ? -16.675 12.517 26.766 1.00 93.88 264 LYS A CA 1
ATOM 2038 C C . LYS A 1 264 ? -16.244 11.071 26.997 1.00 93.88 264 LYS A C 1
ATOM 2040 O O . LYS A 1 264 ? -17.096 10.192 27.096 1.00 93.88 264 LYS A O 1
ATOM 2045 N N . VAL A 1 265 ? -14.938 10.829 27.082 1.00 94.38 265 VAL A N 1
ATOM 2046 C CA . VAL A 1 265 ? -14.388 9.494 27.347 1.00 94.38 265 VAL A CA 1
ATOM 2047 C C . VAL A 1 265 ? -13.471 9.556 28.552 1.00 94.38 265 VAL A C 1
ATOM 2049 O O . VAL A 1 265 ? -12.611 10.431 28.621 1.00 94.38 265 VAL A O 1
ATOM 2052 N N . GLU A 1 266 ? -13.665 8.634 29.486 1.00 96.25 266 GLU A N 1
ATOM 2053 C CA . GLU A 1 266 ? -12.879 8.517 30.713 1.00 96.25 266 GLU A CA 1
ATOM 2054 C C . GLU A 1 266 ? -12.515 7.053 30.942 1.00 96.25 266 GLU A C 1
ATOM 2056 O O . GLU A 1 266 ? -13.382 6.181 30.871 1.00 96.25 266 GLU A O 1
ATOM 2061 N N . ALA A 1 267 ? -11.250 6.776 31.244 1.00 97.44 267 ALA A N 1
ATOM 2062 C CA . ALA A 1 267 ? -10.816 5.460 31.688 1.00 97.44 267 ALA A CA 1
ATOM 2063 C C . ALA A 1 267 ? -10.414 5.481 33.165 1.00 97.44 267 ALA A C 1
ATOM 2065 O O . ALA A 1 267 ? -9.974 6.498 33.694 1.00 97.44 267 ALA A O 1
ATOM 2066 N N . SER A 1 268 ? -10.535 4.336 33.837 1.00 97.81 268 SER A N 1
ATOM 2067 C CA . SER A 1 268 ? -10.046 4.168 35.211 1.00 97.81 268 SER A CA 1
ATOM 2068 C C . SER A 1 268 ? -8.522 4.014 35.296 1.00 97.81 268 SER A C 1
ATOM 2070 O O . SER A 1 268 ? -7.987 3.992 36.399 1.00 97.81 268 SER A O 1
ATOM 2072 N N . SER A 1 269 ? -7.838 3.841 34.161 1.00 97.56 269 SER A N 1
ATOM 2073 C CA . SER A 1 269 ? -6.379 3.761 34.036 1.00 97.56 269 SER A CA 1
ATOM 2074 C C . SER A 1 269 ? -5.971 4.106 32.599 1.00 97.56 269 SER A C 1
ATOM 2076 O O . SER A 1 269 ? -6.675 3.734 31.655 1.00 97.56 269 SER A O 1
ATOM 2078 N N . GLU A 1 270 ? -4.856 4.816 32.435 1.00 95.94 270 GLU A N 1
ATOM 2079 C CA . GLU A 1 270 ? -4.294 5.209 31.139 1.00 95.94 270 GLU A CA 1
ATOM 2080 C C . GLU A 1 270 ? -2.768 5.103 31.173 1.00 95.94 270 GLU A C 1
ATOM 2082 O O . GLU A 1 270 ? -2.125 5.645 32.070 1.00 95.94 270 GLU A O 1
ATOM 2087 N N . TYR A 1 271 ? -2.177 4.456 30.173 1.00 90.88 271 TYR A N 1
ATOM 2088 C CA . TYR A 1 271 ? -0.735 4.470 29.965 1.00 90.88 271 TYR A CA 1
ATOM 2089 C C . TYR A 1 271 ? -0.310 5.822 29.360 1.00 90.88 271 TYR A C 1
ATOM 2091 O O . TYR A 1 271 ? -1.001 6.333 28.469 1.00 90.88 271 TYR A O 1
ATOM 2099 N N . PRO A 1 272 ? 0.824 6.419 29.775 1.00 86.88 272 PRO A N 1
ATOM 2100 C CA . PRO A 1 272 ? 1.291 7.694 29.233 1.00 86.88 272 PRO A CA 1
ATOM 2101 C C . PRO A 1 272 ? 1.344 7.712 27.696 1.00 86.88 272 PRO A C 1
ATOM 2103 O O . PRO A 1 272 ? 2.011 6.890 27.077 1.00 86.88 272 PRO A O 1
ATOM 2106 N N . GLY A 1 273 ? 0.637 8.663 27.074 1.00 77.44 273 GLY A N 1
ATOM 2107 C CA . GLY A 1 273 ? 0.532 8.780 25.610 1.00 77.44 273 GLY A CA 1
ATOM 2108 C C . GLY A 1 273 ? -0.622 7.994 24.968 1.00 77.44 273 GLY A C 1
ATOM 2109 O O . GLY A 1 273 ? -0.877 8.169 23.780 1.00 77.44 273 GLY A O 1
ATOM 2110 N N . HIS A 1 274 ? -1.368 7.201 25.744 1.00 86.19 274 HIS A N 1
ATOM 2111 C CA . HIS A 1 274 ? -2.432 6.310 25.267 1.00 86.19 274 HIS A CA 1
ATOM 2112 C C . HIS A 1 274 ? -3.768 6.567 25.976 1.00 86.19 274 HIS A C 1
ATOM 2114 O O . HIS A 1 274 ? -4.338 5.693 26.630 1.00 86.19 274 HIS A O 1
ATOM 2120 N N . SER A 1 275 ? -4.267 7.799 25.850 1.00 90.06 275 SER A N 1
ATOM 2121 C CA . SER A 1 275 ? -5.478 8.249 26.548 1.00 90.06 275 SER A CA 1
ATOM 2122 C C . SER A 1 275 ? -6.747 7.501 26.125 1.00 90.06 275 SER A C 1
ATOM 2124 O O . SER A 1 275 ? -6.858 7.033 24.991 1.00 90.06 275 SER A O 1
ATOM 2126 N N . ALA A 1 276 ? -7.765 7.497 26.984 1.00 91.81 276 ALA A N 1
ATOM 2127 C CA . ALA A 1 276 ? -9.077 6.918 26.714 1.00 91.81 276 ALA A CA 1
ATOM 2128 C C . ALA A 1 276 ? -9.728 7.477 25.443 1.00 91.81 276 ALA A C 1
ATOM 2130 O O . ALA A 1 276 ? -10.409 6.757 24.719 1.00 91.81 276 ALA A O 1
ATOM 2131 N N . LYS A 1 277 ? -9.491 8.756 25.129 1.00 86.50 277 LYS A N 1
ATOM 2132 C CA . LYS A 1 277 ? -10.062 9.427 23.952 1.00 86.50 277 LYS A CA 1
ATOM 2133 C C . LYS A 1 277 ? -9.615 8.802 22.628 1.00 86.50 277 LYS A C 1
ATOM 2135 O O . LYS A 1 277 ? -10.334 8.918 21.638 1.00 86.50 277 LYS A O 1
ATOM 2140 N N . SER A 1 278 ? -8.472 8.122 22.619 1.00 85.38 278 SER A N 1
ATOM 2141 C CA . SER A 1 278 ? -7.908 7.462 21.443 1.00 85.38 278 SER A CA 1
ATOM 2142 C C . SER A 1 278 ? -8.819 6.383 20.846 1.00 85.38 278 SER A C 1
ATOM 2144 O O . SER A 1 278 ? -8.736 6.123 19.655 1.00 85.38 278 SER A O 1
ATOM 2146 N N . VAL A 1 279 ? -9.731 5.800 21.638 1.00 86.94 279 VAL A N 1
ATOM 2147 C CA . VAL A 1 279 ? -10.705 4.805 21.144 1.00 86.94 279 VAL A CA 1
ATOM 2148 C C . VAL A 1 279 ? -11.781 5.391 20.233 1.00 86.94 279 VAL A C 1
ATOM 2150 O O . VAL A 1 279 ? -12.500 4.638 19.570 1.00 86.94 279 VAL A O 1
ATOM 2153 N N . LEU A 1 280 ? -11.962 6.714 20.249 1.00 82.81 280 LEU A N 1
ATOM 2154 C CA . LEU A 1 280 ? -12.872 7.378 19.330 1.00 82.81 280 LEU A CA 1
ATOM 2155 C C . LEU A 1 280 ? -12.170 7.556 17.984 1.00 82.81 280 LEU A C 1
ATOM 2157 O O . LEU A 1 280 ? -10.975 7.847 17.951 1.00 82.81 280 LEU A O 1
ATOM 2161 N N . PRO A 1 281 ? -12.900 7.441 16.864 1.00 65.12 281 PRO A N 1
ATOM 2162 C CA . PRO A 1 281 ? -12.319 7.712 15.560 1.00 65.12 281 PRO A CA 1
ATOM 2163 C C . PRO A 1 281 ? -11.694 9.114 15.533 1.00 65.12 281 PRO A C 1
ATOM 2165 O O . PRO A 1 281 ? -12.317 10.089 15.967 1.00 65.12 281 PRO A O 1
ATOM 2168 N N . ILE A 1 282 ? -10.466 9.209 15.010 1.00 56.78 282 ILE A N 1
ATOM 2169 C CA . ILE A 1 282 ? -9.844 10.495 14.683 1.00 56.78 282 ILE A CA 1
ATOM 2170 C C . ILE A 1 282 ? -10.789 11.208 13.714 1.00 56.78 282 ILE A C 1
ATOM 2172 O O . ILE A 1 282 ? -11.164 10.644 12.685 1.00 56.78 282 ILE A O 1
ATOM 2176 N N . LYS A 1 283 ? -11.180 12.443 14.045 1.00 49.34 283 LYS A N 1
ATOM 2177 C CA . LYS A 1 283 ? -11.846 13.334 13.096 1.00 49.34 283 LYS A CA 1
ATOM 2178 C C . LYS A 1 283 ? -10.851 13.702 11.992 1.00 49.34 283 LYS A C 1
ATOM 2180 O O . LYS A 1 283 ? -10.212 14.743 12.078 1.00 49.34 283 LYS A O 1
ATOM 2185 N N . ASP A 1 284 ? -10.757 12.896 10.948 1.00 49.47 284 ASP A N 1
ATOM 2186 C CA . ASP A 1 284 ? -10.660 13.509 9.627 1.00 49.47 284 ASP A CA 1
ATOM 2187 C C . ASP A 1 284 ? -12.090 13.978 9.326 1.00 49.47 284 ASP A C 1
ATOM 2189 O O . ASP A 1 284 ? -13.033 13.217 9.569 1.00 49.47 284 ASP A O 1
ATOM 2193 N N . ALA A 1 285 ? -12.310 15.228 8.903 1.00 45.66 285 ALA A N 1
ATOM 2194 C CA . ALA A 1 285 ? -13.678 15.624 8.565 1.00 45.66 285 ALA A CA 1
ATOM 2195 C C . ALA A 1 285 ? -14.198 14.650 7.494 1.00 45.66 285 ALA A C 1
ATOM 2197 O O . ALA A 1 285 ? -13.445 14.301 6.581 1.00 45.66 285 ALA A O 1
ATOM 2198 N N . GLU A 1 286 ? -15.430 14.154 7.637 1.00 50.41 286 GLU A N 1
ATOM 2199 C CA . GLU A 1 286 ? -15.979 13.144 6.727 1.00 50.41 286 GLU A CA 1
ATOM 2200 C C . GLU A 1 286 ? -15.705 13.527 5.264 1.00 50.41 286 GLU A C 1
ATOM 2202 O O . GLU A 1 286 ? -16.052 14.618 4.816 1.00 50.41 286 GLU A O 1
ATOM 2207 N N . GLY A 1 287 ? -15.031 12.639 4.529 1.00 57.28 287 GLY A N 1
ATOM 2208 C CA . GLY A 1 287 ? -14.670 12.864 3.127 1.00 57.28 287 GLY A CA 1
ATOM 2209 C C . GLY A 1 287 ? -13.298 13.499 2.864 1.00 57.28 287 GLY A C 1
ATOM 2210 O O . GLY A 1 287 ? -12.875 13.468 1.715 1.00 57.28 287 GLY A O 1
ATOM 2211 N N . GLN A 1 288 ? -12.562 13.989 3.870 1.00 65.12 288 GLN A N 1
ATOM 2212 C CA . GLN A 1 288 ? -11.211 14.551 3.667 1.00 65.12 288 GLN A CA 1
ATOM 2213 C C . GLN A 1 288 ? -10.130 13.481 3.430 1.00 65.12 288 GLN A C 1
ATOM 2215 O O . GLN A 1 288 ? -9.166 13.737 2.714 1.00 65.12 288 GLN A O 1
ATOM 2220 N N . GLY A 1 289 ? -10.320 12.270 3.969 1.00 78.50 289 GLY A N 1
ATOM 2221 C CA . GLY A 1 289 ? -9.381 11.150 3.849 1.00 78.50 289 GLY A CA 1
ATOM 2222 C C . GLY A 1 289 ? -8.078 11.322 4.645 1.00 78.50 289 GLY A C 1
ATOM 2223 O O . GLY A 1 289 ? -7.899 12.295 5.368 1.00 78.50 289 GLY A O 1
ATOM 2224 N N . ALA A 1 290 ? -7.177 10.344 4.527 1.00 84.25 290 ALA A N 1
ATOM 2225 C CA . ALA A 1 290 ? -5.884 10.321 5.211 1.00 84.25 290 ALA A CA 1
ATOM 2226 C C . ALA A 1 290 ? -4.958 11.477 4.771 1.00 84.25 290 ALA A C 1
ATOM 2228 O O . ALA A 1 290 ? -5.041 11.903 3.618 1.00 84.25 290 ALA A O 1
ATOM 2229 N N . PRO A 1 291 ? -4.024 11.931 5.634 1.00 81.25 291 PRO A N 1
ATOM 2230 C CA . PRO A 1 291 ? -2.944 12.831 5.243 1.00 81.25 291 PRO A CA 1
ATOM 2231 C C . PRO A 1 291 ? -2.208 12.302 4.010 1.00 81.25 291 PRO A C 1
ATOM 2233 O O . PRO A 1 291 ? -1.749 11.157 3.997 1.00 81.25 291 PRO A O 1
ATOM 2236 N N . ALA A 1 292 ? -2.118 13.127 2.971 1.00 88.19 292 ALA A N 1
ATOM 2237 C CA . ALA A 1 292 ? -1.573 12.731 1.682 1.00 88.19 292 ALA A CA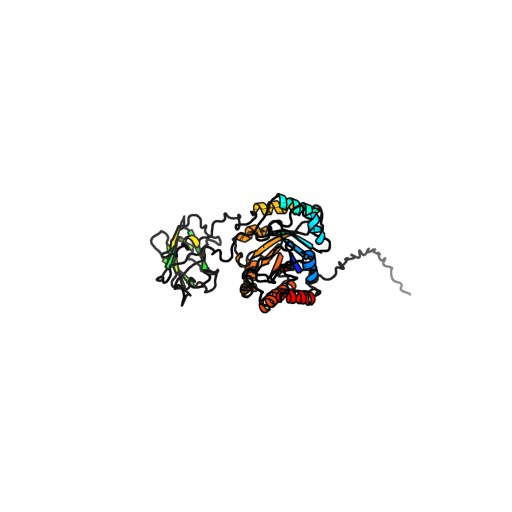 1
ATOM 2238 C C . ALA A 1 292 ? -0.993 13.924 0.914 1.00 88.19 292 ALA A C 1
ATOM 2240 O O . ALA A 1 292 ? -1.275 15.083 1.232 1.00 88.19 292 ALA A O 1
ATOM 2241 N N . ALA A 1 293 ? -0.209 13.637 -0.127 1.00 81.81 293 ALA A N 1
ATOM 2242 C CA . ALA A 1 293 ? 0.424 14.650 -0.973 1.00 81.81 293 ALA A CA 1
ATOM 2243 C C . ALA A 1 293 ? -0.584 15.522 -1.746 1.00 81.81 293 ALA A C 1
ATOM 2245 O O . ALA A 1 293 ? -0.257 16.642 -2.138 1.00 81.81 293 ALA A O 1
ATOM 2246 N N . LEU A 1 294 ? -1.799 15.013 -1.977 1.00 85.19 294 LEU A N 1
ATOM 2247 C CA . LEU A 1 294 ? -2.911 15.730 -2.600 1.00 85.19 294 LEU A CA 1
ATOM 2248 C C . LEU A 1 294 ? -4.199 15.437 -1.842 1.00 85.19 294 LEU A C 1
ATOM 2250 O O . LEU A 1 294 ? -4.425 14.304 -1.426 1.00 85.19 294 LEU A O 1
ATOM 2254 N N . THR A 1 295 ? -5.061 16.443 -1.718 1.00 87.00 295 THR A N 1
ATOM 2255 C CA . THR A 1 295 ? -6.396 16.253 -1.140 1.00 87.00 295 THR A CA 1
ATOM 2256 C C . THR A 1 295 ? -7.302 15.459 -2.087 1.00 87.00 295 THR A C 1
ATOM 2258 O O . THR A 1 295 ? -7.043 15.365 -3.290 1.00 87.00 295 THR A O 1
ATOM 2261 N N . VAL A 1 296 ? -8.421 14.938 -1.577 1.00 91.69 296 VAL A N 1
ATOM 2262 C CA . VAL A 1 296 ? -9.472 14.321 -2.409 1.00 91.69 296 VAL A CA 1
ATOM 2263 C C . VAL A 1 296 ? -9.909 15.259 -3.547 1.00 91.69 296 VAL A C 1
ATOM 2265 O O . VAL A 1 296 ? -9.925 14.853 -4.710 1.00 91.69 296 VAL A O 1
ATOM 2268 N N . ASP A 1 297 ? -10.146 16.536 -3.241 1.00 88.00 297 ASP A N 1
ATOM 2269 C CA . ASP A 1 297 ? -10.523 17.557 -4.223 1.00 88.00 297 ASP A CA 1
ATOM 2270 C C . ASP A 1 297 ? -9.438 17.796 -5.289 1.00 88.00 297 ASP A C 1
ATOM 2272 O O . ASP A 1 297 ? -9.742 18.038 -6.463 1.00 88.00 297 ASP A O 1
ATOM 2276 N N . ASP A 1 298 ? -8.159 17.744 -4.903 1.00 90.56 298 ASP A N 1
ATOM 2277 C CA . ASP A 1 298 ? -7.044 17.836 -5.848 1.00 90.56 298 ASP A CA 1
ATOM 2278 C C . ASP A 1 298 ? -7.039 16.651 -6.814 1.00 90.56 298 ASP A C 1
ATOM 2280 O O . ASP A 1 298 ? -6.861 16.857 -8.019 1.00 90.56 298 ASP A O 1
ATOM 2284 N N . ILE A 1 299 ? -7.289 15.430 -6.323 1.00 96.00 299 ILE A N 1
ATOM 2285 C CA . ILE A 1 299 ? -7.395 14.242 -7.180 1.00 96.00 299 ILE A CA 1
ATOM 2286 C C . ILE A 1 299 ? -8.579 14.388 -8.142 1.00 96.00 299 ILE A C 1
ATOM 2288 O O . ILE A 1 299 ? -8.436 14.126 -9.339 1.00 96.00 299 ILE A O 1
ATOM 2292 N N . GLU A 1 300 ? -9.740 14.846 -7.673 1.00 94.25 300 GLU A N 1
ATOM 2293 C CA . GLU A 1 300 ? -10.902 15.074 -8.540 1.00 94.25 300 GLU A CA 1
ATOM 2294 C C . GLU A 1 300 ? -10.624 16.098 -9.648 1.00 94.25 300 GLU A C 1
ATOM 2296 O O . GLU A 1 300 ? -11.023 15.908 -10.804 1.00 94.25 300 GLU A O 1
ATOM 2301 N N . ARG A 1 301 ? -9.918 17.188 -9.324 1.00 94.25 301 ARG A N 1
ATOM 2302 C CA . ARG A 1 301 ? -9.485 18.180 -10.319 1.00 94.25 301 ARG A CA 1
ATOM 2303 C C . ARG A 1 301 ? -8.470 17.591 -11.292 1.00 94.25 301 ARG A C 1
ATOM 2305 O O . ARG A 1 301 ? -8.608 17.781 -12.502 1.00 94.25 301 ARG A O 1
ATOM 2312 N N . LEU A 1 302 ? -7.483 16.858 -10.786 1.00 95.50 302 LEU A N 1
ATOM 2313 C CA . LEU A 1 302 ? -6.462 16.192 -11.589 1.00 95.50 302 LEU A CA 1
ATOM 2314 C C . LEU A 1 302 ? -7.088 15.209 -12.580 1.00 95.50 302 LEU A C 1
ATOM 2316 O O . LEU A 1 302 ? -6.723 15.210 -13.752 1.00 95.50 302 LEU A O 1
ATOM 2320 N N . ARG A 1 303 ? -8.086 14.431 -12.155 1.00 96.44 303 ARG A N 1
ATOM 2321 C CA . ARG A 1 303 ? -8.799 13.463 -13.002 1.00 96.44 303 ARG A CA 1
ATOM 2322 C C . ARG A 1 303 ? -9.350 14.074 -14.285 1.00 96.44 303 ARG A C 1
ATOM 2324 O O . ARG A 1 303 ? -9.296 13.436 -15.333 1.00 96.44 303 ARG A O 1
ATOM 2331 N N . LYS A 1 304 ? -9.830 15.318 -14.227 1.00 95.81 304 LYS A N 1
ATOM 2332 C CA . LYS A 1 304 ? -10.324 16.049 -15.406 1.00 95.81 304 LYS A CA 1
ATOM 2333 C C . LYS A 1 304 ? -9.203 16.375 -16.399 1.00 95.81 304 LYS A C 1
ATOM 2335 O O . LYS A 1 304 ? -9.456 16.452 -17.594 1.00 95.81 304 LYS A O 1
ATOM 2340 N N . ARG A 1 305 ? -7.969 16.535 -15.914 1.00 95.94 305 ARG A N 1
ATOM 2341 C CA . ARG A 1 305 ? -6.771 16.845 -16.711 1.00 95.94 305 ARG A CA 1
ATOM 2342 C C . ARG A 1 305 ? -6.109 15.609 -17.329 1.00 95.94 305 ARG A C 1
ATOM 2344 O O . ARG A 1 305 ? -5.320 15.756 -18.252 1.00 95.94 305 ARG A O 1
ATOM 2351 N N . LEU A 1 306 ? -6.435 14.410 -16.840 1.00 97.56 306 LEU A N 1
ATOM 2352 C CA . LEU A 1 306 ? -5.924 13.130 -17.358 1.00 97.56 306 LEU A CA 1
ATOM 2353 C C . LEU A 1 306 ? -6.665 12.637 -18.611 1.00 97.56 306 LEU A C 1
ATOM 2355 O O . LEU A 1 306 ? -6.374 11.557 -19.121 1.00 97.56 306 LEU A O 1
ATOM 2359 N N . VAL A 1 307 ? -7.622 13.415 -19.118 1.00 97.00 307 VAL A N 1
ATOM 2360 C CA . VAL A 1 307 ? -8.295 13.156 -20.392 1.00 97.00 307 VAL A CA 1
ATOM 2361 C C . VAL A 1 307 ? -7.573 13.942 -21.484 1.00 97.00 307 VAL A C 1
ATOM 2363 O O . VAL A 1 307 ? -7.687 15.165 -21.560 1.00 97.00 307 VAL A O 1
ATOM 2366 N N . LEU A 1 308 ? -6.815 13.233 -22.317 1.00 94.62 308 LEU A N 1
ATOM 2367 C CA . LEU A 1 308 ? -6.184 13.775 -23.518 1.00 94.62 308 LEU A CA 1
ATOM 2368 C C . LEU A 1 308 ? -7.148 13.670 -24.711 1.00 94.62 308 LEU A C 1
ATOM 2370 O O . LEU A 1 308 ? -8.230 13.090 -24.618 1.00 94.62 308 LEU A O 1
ATOM 2374 N N . LYS A 1 309 ? -6.762 14.246 -25.854 1.00 91.31 309 LYS A N 1
ATOM 2375 C CA . LYS A 1 309 ? -7.604 14.289 -27.064 1.00 91.31 309 LYS A CA 1
ATOM 2376 C C . LYS A 1 309 ? -7.962 12.894 -27.596 1.00 91.31 309 LYS A C 1
ATOM 2378 O O . LYS A 1 309 ? -9.048 12.707 -28.134 1.00 91.31 309 LYS A O 1
ATOM 2383 N N . ASP A 1 310 ? -7.028 11.959 -27.497 1.00 92.88 310 ASP A N 1
ATOM 2384 C CA . ASP A 1 310 ? -7.055 10.623 -28.098 1.00 92.88 310 ASP A CA 1
ATOM 2385 C C . ASP A 1 310 ? -7.241 9.499 -27.071 1.00 92.88 310 ASP A C 1
ATOM 2387 O O . ASP A 1 310 ? -7.644 8.397 -27.440 1.00 92.88 310 ASP A O 1
ATOM 2391 N N . ARG A 1 311 ? -6.955 9.756 -25.790 1.00 95.81 311 ARG A N 1
ATOM 2392 C CA . ARG A 1 311 ? -6.997 8.742 -24.732 1.00 95.81 311 ARG A CA 1
ATOM 2393 C C . ARG A 1 311 ? -7.176 9.336 -23.344 1.00 95.81 311 ARG A C 1
ATOM 2395 O O . ARG A 1 311 ? -6.993 10.529 -23.119 1.00 95.81 311 ARG A O 1
ATOM 2402 N N . LYS A 1 312 ? -7.478 8.468 -22.386 1.00 97.62 312 LYS A N 1
ATOM 2403 C CA . LYS A 1 312 ? -7.457 8.781 -20.959 1.00 97.62 312 LYS A CA 1
ATOM 2404 C C . LYS A 1 312 ? -6.243 8.110 -20.324 1.00 97.62 312 LYS A C 1
ATOM 2406 O O . LYS A 1 312 ? -5.991 6.943 -20.602 1.00 97.62 312 LYS A O 1
ATOM 2411 N N . LEU A 1 313 ? -5.512 8.850 -19.497 1.00 98.56 313 LEU A N 1
ATOM 2412 C CA . LEU A 1 313 ? -4.395 8.324 -18.719 1.00 98.56 313 LEU A CA 1
ATOM 2413 C C . LEU A 1 313 ? -4.915 7.660 -17.440 1.00 98.56 313 LEU A C 1
ATOM 2415 O O . LEU A 1 313 ? -5.766 8.232 -16.751 1.00 98.56 313 LEU A O 1
ATOM 2419 N N . ASP A 1 314 ? -4.380 6.485 -17.118 1.00 98.44 314 ASP A N 1
ATOM 2420 C CA . ASP A 1 314 ? -4.615 5.832 -15.828 1.00 98.44 314 ASP A CA 1
ATOM 2421 C C . ASP A 1 314 ? -3.992 6.647 -14.685 1.00 98.44 314 ASP A C 1
ATOM 2423 O O . ASP A 1 314 ? -2.896 7.194 -14.827 1.00 98.44 314 ASP A O 1
ATOM 2427 N N . LEU A 1 315 ? -4.674 6.707 -13.540 1.00 98.75 315 LEU A N 1
ATOM 2428 C CA . LEU A 1 315 ? -4.131 7.242 -12.291 1.00 98.75 315 LEU A CA 1
ATOM 2429 C C . LEU A 1 315 ? -3.800 6.096 -11.327 1.00 98.75 315 LEU A C 1
ATOM 2431 O O . LEU A 1 315 ? -4.712 5.486 -10.759 1.00 98.75 315 LEU A O 1
ATOM 2435 N N . GLY A 1 316 ? -2.506 5.822 -11.157 1.00 98.56 316 GLY A N 1
ATOM 2436 C CA . GLY A 1 316 ? -1.969 4.840 -10.213 1.00 98.56 316 GLY A CA 1
ATOM 2437 C C . GLY A 1 316 ? -1.531 5.459 -8.882 1.00 98.56 316 GLY A C 1
ATOM 2438 O O . GLY A 1 316 ? -1.148 6.630 -8.842 1.00 98.56 316 GLY A O 1
ATOM 2439 N N . VAL A 1 317 ? -1.566 4.680 -7.797 1.00 98.62 317 VAL A N 1
ATOM 2440 C CA . VAL A 1 317 ? -1.086 5.099 -6.467 1.00 98.62 317 VAL A CA 1
ATOM 2441 C C . VAL A 1 317 ? -0.422 3.953 -5.699 1.00 98.62 317 VAL A C 1
ATOM 2443 O O . VAL A 1 317 ? -0.916 2.823 -5.729 1.00 98.62 317 VAL A O 1
ATOM 2446 N N . THR A 1 318 ? 0.659 4.260 -4.980 1.00 98.00 318 THR A N 1
ATOM 2447 C CA . THR A 1 318 ? 1.293 3.374 -3.990 1.00 98.00 318 THR A CA 1
ATOM 2448 C C . THR A 1 318 ? 0.451 3.293 -2.719 1.00 98.00 318 THR A C 1
ATOM 2450 O O . THR A 1 318 ? 0.076 4.316 -2.147 1.00 98.00 318 THR A O 1
ATOM 2453 N N . LEU A 1 319 ? 0.173 2.073 -2.258 1.00 97.75 319 LEU A N 1
ATOM 2454 C CA . LEU A 1 319 ? -0.424 1.800 -0.954 1.00 97.75 319 LEU A CA 1
ATOM 2455 C C . LEU A 1 319 ? 0.348 0.672 -0.272 1.00 97.75 319 LEU A C 1
ATOM 2457 O O . LEU A 1 319 ? 0.446 -0.431 -0.811 1.00 97.75 319 LEU A O 1
ATOM 2461 N N . TYR A 1 320 ? 0.857 0.927 0.927 1.00 96.44 320 TYR A N 1
ATOM 2462 C CA . TYR A 1 320 ? 1.523 -0.106 1.715 1.00 96.44 320 TYR A CA 1
ATOM 2463 C C . TYR A 1 320 ? 0.531 -0.881 2.591 1.00 96.44 320 TYR A C 1
ATOM 2465 O O . TYR A 1 320 ? -0.487 -0.343 3.032 1.00 96.44 320 TYR A O 1
ATOM 2473 N N . THR A 1 321 ? 0.833 -2.144 2.894 1.00 93.88 321 THR A N 1
ATOM 2474 C CA . THR A 1 321 ? -0.006 -3.009 3.746 1.00 93.88 321 THR A CA 1
ATOM 2475 C C . THR A 1 321 ? -0.238 -2.435 5.148 1.00 93.88 321 THR A C 1
ATOM 2477 O O . THR A 1 321 ? -1.325 -2.594 5.704 1.00 93.88 321 THR A O 1
ATOM 2480 N N . TYR A 1 322 ? 0.726 -1.693 5.700 1.00 86.56 322 TYR A N 1
ATOM 2481 C CA . TYR A 1 322 ? 0.574 -0.999 6.985 1.00 86.56 322 TYR A CA 1
ATOM 2482 C C . TYR A 1 322 ? -0.333 0.247 6.910 1.00 86.56 322 TYR A C 1
ATOM 2484 O O . TYR A 1 322 ? -0.741 0.768 7.943 1.00 86.56 322 TYR A O 1
ATOM 2492 N N . GLN A 1 323 ? -0.681 0.725 5.708 1.00 90.50 323 GLN A N 1
ATOM 2493 C CA . GLN A 1 323 ? -1.570 1.880 5.489 1.00 90.50 323 GLN A CA 1
ATOM 2494 C C . GLN A 1 323 ? -3.040 1.471 5.298 1.00 90.50 323 GLN A C 1
ATOM 2496 O O . GLN A 1 323 ? -3.903 2.321 5.067 1.00 90.50 323 GLN A O 1
ATOM 2501 N N . LEU A 1 324 ? -3.348 0.171 5.366 1.00 89.44 324 LEU A N 1
ATOM 2502 C CA . LEU A 1 324 ? -4.701 -0.346 5.173 1.00 89.44 324 LEU A CA 1
ATOM 2503 C C . LEU A 1 324 ? -5.636 0.100 6.307 1.00 89.44 324 LEU A C 1
ATOM 2505 O O . LEU A 1 324 ? -5.617 -0.451 7.407 1.00 89.44 324 LEU A O 1
ATOM 2509 N N . GLY A 1 325 ? -6.515 1.057 6.004 1.00 84.44 325 GLY A N 1
ATOM 2510 C CA . GLY A 1 325 ? -7.573 1.525 6.899 1.00 84.44 325 GLY A CA 1
ATOM 2511 C C . GLY A 1 325 ? -8.638 2.358 6.180 1.00 84.44 325 GLY A C 1
ATOM 2512 O O . GLY A 1 325 ? -8.460 2.779 5.040 1.00 84.44 325 GLY A O 1
ATOM 2513 N N . GLU A 1 326 ? -9.760 2.639 6.848 1.00 83.00 326 GLU A N 1
ATOM 2514 C CA . GLU A 1 326 ? -10.891 3.377 6.247 1.00 83.00 326 GLU A CA 1
ATOM 2515 C C . GLU A 1 326 ? -10.497 4.778 5.743 1.00 83.00 326 GLU A C 1
ATOM 2517 O O . GLU A 1 326 ? -11.076 5.287 4.784 1.00 83.00 326 GLU A O 1
ATOM 2522 N N . ARG A 1 327 ? -9.469 5.388 6.348 1.00 84.19 327 ARG A N 1
ATOM 2523 C CA . ARG A 1 327 ? -9.002 6.749 6.039 1.00 84.19 327 ARG A CA 1
ATOM 2524 C C . ARG A 1 327 ? -8.456 6.894 4.617 1.00 84.19 327 ARG A C 1
ATOM 2526 O O . ARG A 1 327 ? -8.551 7.977 4.044 1.00 84.19 327 ARG A O 1
ATOM 2533 N N . VAL A 1 328 ? -7.910 5.837 4.010 1.00 90.56 328 VAL A N 1
ATOM 2534 C CA . VAL A 1 328 ? -7.391 5.923 2.630 1.00 90.56 328 VAL A CA 1
ATOM 2535 C C . VAL A 1 328 ? -8.506 5.837 1.583 1.00 90.56 328 VAL A C 1
ATOM 2537 O O . VAL A 1 328 ? -8.360 6.352 0.475 1.00 90.56 328 VAL A O 1
ATOM 2540 N N . VAL A 1 329 ? -9.660 5.254 1.937 1.00 93.12 329 VAL A N 1
ATOM 2541 C CA . VAL A 1 329 ? -10.767 4.963 1.010 1.00 93.12 329 VAL A CA 1
ATOM 2542 C C . VAL A 1 329 ? -11.277 6.200 0.254 1.00 93.12 329 VAL A C 1
ATOM 2544 O O . VAL A 1 329 ? -11.476 6.076 -0.957 1.00 93.12 329 VAL A O 1
ATOM 2547 N N . PRO A 1 330 ? -11.466 7.388 0.872 1.00 93.69 330 PRO A N 1
ATOM 2548 C CA . PRO A 1 330 ? -11.872 8.592 0.146 1.00 93.69 330 PRO A CA 1
ATOM 2549 C C . PRO A 1 330 ? -10.967 8.911 -1.048 1.00 93.69 330 PRO A C 1
ATOM 2551 O O . PRO A 1 330 ? -11.476 9.075 -2.149 1.00 93.69 330 PRO A O 1
ATOM 2554 N N . HIS A 1 331 ? -9.643 8.878 -0.882 1.00 95.06 331 HIS A N 1
ATOM 2555 C CA . HIS A 1 331 ? -8.695 9.106 -1.978 1.00 95.06 331 HIS A CA 1
ATOM 2556 C C . HIS A 1 331 ? -8.754 7.977 -3.019 1.00 95.06 331 HIS A C 1
ATOM 2558 O O . HIS A 1 331 ? -8.839 8.227 -4.225 1.00 95.06 331 HIS A O 1
ATOM 2564 N N . LEU A 1 332 ? -8.784 6.718 -2.561 1.00 96.56 332 LEU A N 1
ATOM 2565 C CA . LEU A 1 332 ? -8.767 5.544 -3.439 1.00 96.56 332 LEU A CA 1
ATOM 2566 C C . LEU A 1 332 ? -10.028 5.399 -4.311 1.00 96.56 332 LEU A C 1
ATOM 2568 O O . LEU A 1 332 ? -10.008 4.691 -5.321 1.00 96.56 332 LEU A O 1
ATOM 2572 N N . LYS A 1 333 ? -11.134 6.080 -3.991 1.00 95.00 333 LYS A N 1
ATOM 2573 C CA . LYS A 1 333 ? -12.311 6.140 -4.878 1.00 95.00 333 LYS A CA 1
ATOM 2574 C C . LYS A 1 333 ? -12.004 6.803 -6.222 1.00 95.00 333 LYS A C 1
ATOM 2576 O O . LYS A 1 333 ? -12.621 6.440 -7.221 1.00 95.00 333 LYS A O 1
ATOM 2581 N N . HIS A 1 334 ? -11.044 7.724 -6.261 1.00 96.06 334 HIS A N 1
ATOM 2582 C CA . HIS A 1 334 ? -10.760 8.540 -7.443 1.00 96.06 334 HIS A CA 1
ATOM 2583 C C . HIS A 1 334 ? -9.571 8.045 -8.278 1.00 96.06 334 HIS A C 1
ATOM 2585 O O . HIS A 1 334 ? -9.355 8.563 -9.373 1.00 96.06 334 HIS A O 1
ATOM 2591 N N . VAL A 1 335 ? -8.836 7.033 -7.807 1.00 97.31 335 VAL A N 1
ATOM 2592 C CA . VAL A 1 335 ? -7.722 6.401 -8.540 1.00 97.31 335 VAL A CA 1
ATOM 2593 C C . VAL A 1 335 ? -8.200 5.178 -9.327 1.00 97.31 335 VAL A C 1
ATOM 2595 O O . VAL A 1 335 ? -9.155 4.506 -8.919 1.00 97.31 335 VAL A O 1
ATOM 2598 N N . ASP A 1 336 ? -7.547 4.874 -10.449 1.00 98.25 336 ASP A N 1
ATOM 2599 C CA . ASP A 1 336 ? -7.910 3.734 -11.299 1.00 98.25 336 ASP A CA 1
ATOM 2600 C C . ASP A 1 336 ? -7.194 2.452 -10.851 1.00 98.25 336 ASP A C 1
ATOM 2602 O O . ASP A 1 336 ? -7.826 1.397 -10.801 1.00 98.25 336 ASP A O 1
ATOM 2606 N N . VAL A 1 337 ? -5.913 2.561 -10.475 1.00 98.38 337 VAL A N 1
ATOM 2607 C CA . VAL A 1 337 ? -5.036 1.433 -10.122 1.00 98.38 337 VAL A CA 1
ATOM 2608 C C . VAL A 1 337 ? -4.388 1.674 -8.760 1.00 98.38 337 VAL A C 1
ATOM 2610 O O . VAL A 1 337 ? -3.925 2.777 -8.475 1.00 98.38 337 VAL A O 1
ATOM 2613 N N . VAL A 1 338 ? -4.328 0.642 -7.921 1.00 98.69 338 VAL A N 1
ATOM 2614 C CA . VAL A 1 338 ? -3.549 0.658 -6.675 1.00 98.69 338 VAL A CA 1
ATOM 2615 C C . VAL A 1 338 ? -2.402 -0.331 -6.801 1.00 98.69 338 VAL A C 1
ATOM 2617 O O . VAL A 1 338 ? -2.640 -1.503 -7.096 1.00 98.69 338 VAL A O 1
ATOM 2620 N N . SER A 1 339 ? -1.169 0.116 -6.567 1.00 98.62 339 SER A N 1
ATOM 2621 C CA . SER A 1 339 ? -0.064 -0.806 -6.330 1.00 98.62 339 SER A CA 1
ATOM 2622 C C . SER A 1 339 ? 0.033 -1.123 -4.843 1.00 98.62 339 SER A C 1
ATOM 2624 O O . SER A 1 339 ? 0.269 -0.207 -4.052 1.00 98.62 339 SER A O 1
ATOM 2626 N N . LEU A 1 340 ? -0.169 -2.386 -4.472 1.00 98.62 340 LEU A N 1
ATOM 2627 C CA . LEU A 1 340 ? -0.130 -2.839 -3.082 1.00 98.62 340 LEU A CA 1
ATOM 2628 C C . LEU A 1 340 ? 1.268 -3.367 -2.742 1.00 98.62 340 LEU A C 1
ATOM 2630 O O . LEU A 1 340 ? 1.730 -4.302 -3.393 1.00 98.62 340 LEU A O 1
ATOM 2634 N N . TRP A 1 341 ? 1.910 -2.803 -1.719 1.00 98.31 341 TRP A N 1
ATOM 2635 C CA . TRP A 1 341 ? 3.294 -3.118 -1.346 1.00 98.31 341 TRP A CA 1
ATOM 2636 C C . TRP A 1 341 ? 3.411 -3.623 0.090 1.00 98.31 341 TRP A C 1
ATOM 2638 O O . TRP A 1 341 ? 2.775 -3.091 1.000 1.00 98.31 341 TRP A O 1
ATOM 2648 N N . THR A 1 342 ? 4.273 -4.617 0.298 1.00 96.44 342 THR A N 1
ATOM 2649 C CA . THR A 1 342 ? 4.681 -5.082 1.632 1.00 96.44 342 THR A CA 1
ATOM 2650 C C . THR A 1 342 ? 6.060 -4.501 1.935 1.00 96.44 342 THR A C 1
ATOM 2652 O O . THR A 1 342 ? 6.993 -4.751 1.179 1.00 96.44 342 THR A O 1
ATOM 2655 N N . TRP A 1 343 ? 6.167 -3.674 2.980 1.00 93.56 343 TRP A N 1
ATOM 2656 C CA . TRP A 1 343 ? 7.360 -2.856 3.239 1.00 93.56 343 TRP A CA 1
ATOM 2657 C C . TRP A 1 343 ? 8.558 -3.659 3.753 1.00 93.56 343 TRP A C 1
ATOM 2659 O O . TRP A 1 343 ? 9.657 -3.515 3.223 1.00 93.56 343 TRP A O 1
ATOM 2669 N N . GLU A 1 344 ? 8.340 -4.520 4.748 1.00 93.62 344 GLU A N 1
ATOM 2670 C CA . GLU A 1 344 ? 9.369 -5.401 5.306 1.00 93.62 344 GLU A CA 1
ATOM 2671 C C . GLU A 1 344 ? 9.167 -6.831 4.812 1.00 93.62 344 GLU A C 1
ATOM 2673 O O . GLU A 1 344 ? 8.037 -7.320 4.735 1.00 93.62 344 GLU A O 1
ATOM 2678 N N . ALA A 1 345 ? 10.261 -7.538 4.518 1.00 95.50 345 ALA A N 1
ATOM 2679 C CA . ALA A 1 345 ? 10.170 -8.893 3.979 1.00 95.50 345 ALA A CA 1
ATOM 2680 C C . ALA A 1 345 ? 9.430 -9.852 4.926 1.00 95.50 345 ALA A C 1
ATOM 2682 O O . ALA A 1 345 ? 8.635 -10.668 4.465 1.00 95.50 345 ALA A O 1
ATOM 2683 N N . GLN A 1 346 ? 9.635 -9.726 6.241 1.00 92.50 346 GLN A N 1
ATOM 2684 C CA . GLN A 1 346 ? 8.976 -10.575 7.242 1.00 92.50 346 GLN A CA 1
ATOM 2685 C C . GLN A 1 346 ? 7.439 -10.507 7.175 1.00 92.50 346 GLN A C 1
ATOM 2687 O O . GLN A 1 346 ? 6.765 -11.512 7.390 1.00 92.50 346 GLN A O 1
ATOM 2692 N N . ASP A 1 347 ? 6.870 -9.370 6.766 1.00 92.25 347 ASP A N 1
ATOM 2693 C CA . ASP A 1 347 ? 5.417 -9.190 6.673 1.00 92.25 347 ASP A CA 1
ATOM 2694 C C . ASP A 1 347 ? 4.795 -9.917 5.467 1.00 92.25 347 ASP A C 1
ATOM 2696 O O . ASP A 1 347 ? 3.567 -10.022 5.366 1.00 92.25 347 ASP A O 1
ATOM 2700 N N . LEU A 1 348 ? 5.611 -10.479 4.562 1.00 96.44 348 LEU A N 1
ATOM 2701 C CA . LEU A 1 348 ? 5.133 -11.363 3.492 1.00 96.44 348 LEU A CA 1
ATOM 2702 C C . LEU A 1 348 ? 4.511 -12.651 4.049 1.00 96.44 348 LEU A C 1
ATOM 2704 O O . LEU A 1 348 ? 3.751 -13.329 3.348 1.00 96.44 348 LEU A O 1
ATOM 2708 N N . GLU A 1 349 ? 4.764 -12.990 5.317 1.00 93.12 349 GLU A N 1
ATOM 2709 C CA . GLU A 1 349 ? 4.011 -14.020 6.035 1.00 93.12 349 GLU A CA 1
ATOM 2710 C C . GLU A 1 349 ? 2.501 -13.740 6.023 1.00 93.12 349 GLU A C 1
ATOM 2712 O O . GLU A 1 349 ? 1.719 -14.663 5.792 1.00 93.12 349 GLU A O 1
ATOM 2717 N N . HIS A 1 350 ? 2.114 -12.466 6.114 1.00 93.31 350 HIS A N 1
ATOM 2718 C CA . HIS A 1 350 ? 0.732 -11.987 6.193 1.00 93.31 350 HIS A CA 1
ATOM 2719 C C . HIS A 1 350 ? 0.172 -11.471 4.857 1.00 93.31 350 HIS A C 1
ATOM 2721 O O . HIS A 1 350 ? -0.862 -10.800 4.834 1.00 93.31 350 HIS A O 1
ATOM 2727 N N . LEU A 1 351 ? 0.842 -11.745 3.730 1.00 95.94 351 LEU A N 1
ATOM 2728 C CA . LEU A 1 351 ? 0.478 -11.193 2.419 1.00 95.94 351 LEU A CA 1
ATOM 2729 C C . LEU A 1 351 ? -0.977 -11.502 2.019 1.00 95.94 351 LEU A C 1
ATOM 2731 O O . LEU A 1 351 ? -1.685 -10.622 1.533 1.00 95.94 351 LEU A O 1
ATOM 2735 N N . GLU A 1 352 ? -1.443 -12.729 2.250 1.00 97.44 352 GLU A N 1
ATOM 2736 C CA . GLU A 1 352 ? -2.813 -13.148 1.927 1.00 97.44 352 GLU A CA 1
ATOM 2737 C C . GLU A 1 352 ? -3.860 -12.426 2.791 1.00 97.44 352 GLU A C 1
ATOM 2739 O O . GLU A 1 352 ? -4.841 -11.906 2.254 1.00 97.44 352 GLU A O 1
ATOM 2744 N N . ASP A 1 353 ? -3.623 -12.319 4.102 1.00 93.00 353 ASP A N 1
ATOM 2745 C CA . ASP A 1 353 ? -4.515 -11.618 5.035 1.00 93.00 353 ASP A CA 1
ATOM 2746 C C . ASP A 1 353 ? -4.582 -10.119 4.722 1.00 93.00 353 ASP A C 1
ATOM 2748 O O . ASP A 1 353 ? -5.659 -9.517 4.684 1.00 93.00 353 ASP A O 1
ATOM 2752 N N . ASN A 1 354 ? -3.432 -9.506 4.435 1.00 94.00 354 ASN A N 1
ATOM 2753 C CA . ASN A 1 354 ? -3.355 -8.103 4.042 1.00 94.00 354 ASN A CA 1
ATOM 2754 C C . ASN A 1 354 ? -4.051 -7.851 2.701 1.00 94.00 354 ASN A C 1
ATOM 2756 O O . ASN A 1 354 ? -4.758 -6.851 2.554 1.00 94.00 354 ASN A O 1
ATOM 2760 N N . PHE A 1 355 ? -3.926 -8.770 1.743 1.00 97.50 355 PHE A N 1
ATOM 2761 C CA . PHE A 1 355 ? -4.653 -8.680 0.483 1.00 97.50 355 PHE A CA 1
ATOM 2762 C C . PHE A 1 355 ? -6.171 -8.809 0.685 1.00 97.50 355 PHE A C 1
ATOM 2764 O O . PHE A 1 355 ? -6.932 -8.021 0.122 1.00 97.50 355 PHE A O 1
ATOM 2771 N N . ALA A 1 356 ? -6.630 -9.721 1.547 1.00 93.81 356 ALA A N 1
ATOM 2772 C CA . ALA A 1 356 ? -8.047 -9.841 1.893 1.00 93.81 356 ALA A CA 1
ATOM 2773 C C . ALA A 1 356 ? -8.591 -8.560 2.558 1.00 93.81 356 ALA A C 1
ATOM 2775 O O . ALA A 1 356 ? -9.663 -8.072 2.186 1.00 93.81 356 ALA A O 1
ATOM 2776 N N . ARG A 1 357 ? -7.827 -7.961 3.484 1.00 92.56 357 ARG A N 1
ATOM 2777 C CA . ARG A 1 357 ? -8.150 -6.658 4.098 1.00 92.56 357 ARG A CA 1
ATOM 2778 C C . ARG A 1 357 ? -8.239 -5.547 3.052 1.00 92.56 357 ARG A C 1
ATOM 2780 O O . ARG A 1 357 ? -9.190 -4.768 3.068 1.00 92.56 357 ARG A O 1
ATOM 2787 N N . PHE A 1 358 ? -7.286 -5.490 2.123 1.00 96.25 358 PHE A N 1
ATOM 2788 C CA . PHE A 1 358 ? -7.306 -4.543 1.009 1.00 96.25 358 PHE A CA 1
ATOM 2789 C C . PHE A 1 358 ? -8.569 -4.702 0.146 1.00 96.25 358 PHE A C 1
ATOM 2791 O O . PHE A 1 358 ? -9.263 -3.718 -0.118 1.00 96.25 358 PHE A O 1
ATOM 2798 N N . GLN A 1 359 ? -8.914 -5.933 -0.246 1.00 95.00 359 GLN A N 1
ATOM 2799 C CA . GLN A 1 359 ? -10.102 -6.204 -1.063 1.00 95.00 359 GLN A CA 1
ATOM 2800 C C . GLN A 1 359 ? -11.406 -5.818 -0.352 1.00 95.00 359 GLN A C 1
ATOM 2802 O O . GLN A 1 359 ? -12.337 -5.348 -1.006 1.00 95.00 359 GLN A O 1
ATOM 2807 N N . ALA A 1 360 ? -11.469 -5.975 0.973 1.00 91.56 360 ALA A N 1
ATOM 2808 C CA . ALA A 1 360 ? -12.604 -5.522 1.772 1.00 91.56 360 ALA A CA 1
ATOM 2809 C C . ALA A 1 360 ? -12.716 -3.985 1.823 1.00 91.56 360 ALA A C 1
ATOM 2811 O O . ALA A 1 360 ? -13.826 -3.455 1.806 1.00 91.56 360 ALA A O 1
ATOM 2812 N N . LEU A 1 361 ? -11.586 -3.267 1.853 1.00 88.12 361 LEU A N 1
ATOM 2813 C CA . LEU A 1 361 ? -11.553 -1.799 1.891 1.00 88.12 361 LEU A CA 1
ATOM 2814 C C . LEU A 1 361 ? -11.934 -1.155 0.552 1.00 88.12 361 LEU A C 1
ATOM 2816 O O . LEU A 1 361 ? -12.650 -0.152 0.529 1.00 88.12 361 LEU A O 1
ATOM 2820 N N . VAL A 1 362 ? -11.444 -1.700 -0.565 1.00 92.50 362 VAL A N 1
ATOM 2821 C CA . VAL A 1 362 ? -11.644 -1.138 -1.913 1.00 92.50 362 VAL A CA 1
ATOM 2822 C C . VAL A 1 362 ? -12.025 -2.223 -2.933 1.00 92.50 362 VAL A C 1
ATOM 2824 O O . VAL A 1 362 ? -11.244 -2.548 -3.833 1.00 92.50 362 VAL A O 1
ATOM 2827 N N . PRO A 1 363 ? -13.242 -2.789 -2.828 1.00 93.31 363 PRO A N 1
ATOM 2828 C CA . PRO A 1 363 ? -13.670 -3.892 -3.681 1.00 93.31 363 PRO A CA 1
ATOM 2829 C C . PRO A 1 363 ? -13.672 -3.504 -5.167 1.00 93.31 363 PRO A C 1
ATOM 2831 O O . PRO A 1 363 ? -14.092 -2.410 -5.546 1.00 93.31 363 PRO A O 1
ATOM 2834 N N . GLY A 1 364 ? -13.208 -4.424 -6.019 1.00 92.06 364 GLY A N 1
ATOM 2835 C CA . GLY A 1 364 ? -13.201 -4.266 -7.480 1.00 92.06 364 GLY A CA 1
ATOM 2836 C C . GLY A 1 364 ? -12.142 -3.308 -8.038 1.00 92.06 364 GLY A C 1
ATOM 2837 O O . GLY A 1 364 ? -12.176 -2.994 -9.227 1.00 92.06 364 GLY A O 1
ATOM 2838 N N . LYS A 1 365 ? -11.210 -2.819 -7.211 1.00 96.62 365 LYS A N 1
ATOM 2839 C CA . LYS A 1 365 ? -10.104 -1.970 -7.671 1.00 96.62 365 LYS A CA 1
ATOM 2840 C C . LYS A 1 365 ? -9.115 -2.773 -8.528 1.00 96.62 365 LYS A C 1
ATOM 2842 O O . LYS A 1 365 ? -8.839 -3.929 -8.224 1.00 96.62 365 LYS A O 1
ATOM 2847 N N . ARG A 1 366 ? -8.550 -2.150 -9.570 1.00 98.12 366 ARG A N 1
ATOM 2848 C CA . ARG A 1 366 ? -7.429 -2.717 -10.337 1.00 98.12 366 ARG A CA 1
ATOM 2849 C C . ARG A 1 366 ? -6.177 -2.711 -9.463 1.00 98.12 366 ARG A C 1
ATOM 2851 O O . ARG A 1 366 ? -5.843 -1.671 -8.892 1.00 98.12 366 ARG A O 1
ATOM 2858 N N . VAL A 1 367 ? -5.501 -3.852 -9.356 1.00 98.56 367 VAL A N 1
ATOM 2859 C CA . VAL A 1 367 ? -4.356 -4.021 -8.451 1.00 98.56 367 VAL A CA 1
ATOM 2860 C C . VAL A 1 367 ? -3.108 -4.394 -9.225 1.00 98.56 367 VAL A C 1
ATOM 2862 O O . VAL A 1 367 ? -3.133 -5.335 -10.015 1.00 98.56 367 VAL A O 1
ATOM 2865 N N . LEU A 1 368 ? -2.008 -3.708 -8.938 1.00 98.81 368 LEU A N 1
ATOM 2866 C CA . LEU A 1 368 ? -0.670 -4.181 -9.267 1.00 98.81 368 LEU A CA 1
ATOM 2867 C C . LEU A 1 368 ? 0.004 -4.639 -7.972 1.00 98.81 368 LEU A C 1
ATOM 2869 O O . LEU A 1 368 ? 0.085 -3.871 -7.018 1.00 98.81 368 LEU A O 1
ATOM 2873 N N . LEU A 1 369 ? 0.455 -5.886 -7.891 1.00 98.88 369 LEU A N 1
ATOM 2874 C CA . LEU A 1 369 ? 1.171 -6.333 -6.698 1.00 98.88 369 LEU A CA 1
ATOM 2875 C C . LEU A 1 369 ? 2.629 -5.880 -6.778 1.00 98.88 369 LEU A C 1
ATOM 2877 O O . LEU A 1 369 ? 3.325 -6.190 -7.744 1.00 98.88 369 LEU A O 1
ATOM 2881 N N . GLY A 1 370 ? 3.077 -5.138 -5.775 1.00 98.75 370 GLY A N 1
ATOM 2882 C CA . GLY A 1 370 ? 4.464 -4.736 -5.633 1.00 98.75 370 GLY A CA 1
ATOM 2883 C C . GLY A 1 370 ? 5.345 -5.892 -5.172 1.00 98.75 370 GLY A C 1
ATOM 2884 O O . GLY A 1 370 ? 5.010 -6.577 -4.208 1.00 98.75 370 GLY A O 1
ATOM 2885 N N . ILE A 1 371 ? 6.465 -6.092 -5.861 1.00 98.75 371 ILE A N 1
ATOM 2886 C CA . ILE A 1 371 ? 7.436 -7.160 -5.635 1.00 98.75 371 ILE A CA 1
ATOM 2887 C C . ILE A 1 371 ? 8.803 -6.526 -5.358 1.00 98.75 371 ILE A C 1
ATOM 2889 O O . ILE A 1 371 ? 9.489 -6.047 -6.266 1.00 98.75 371 ILE A O 1
ATOM 2893 N N . TYR A 1 372 ? 9.201 -6.509 -4.088 1.00 98.38 372 TYR A N 1
ATOM 2894 C CA . TYR A 1 372 ? 10.535 -6.076 -3.675 1.00 98.38 372 TYR A CA 1
ATOM 2895 C C . TYR A 1 372 ? 11.549 -7.200 -3.882 1.00 98.38 372 TYR A C 1
ATOM 2897 O O . TYR A 1 372 ? 11.367 -8.304 -3.373 1.00 98.38 372 TYR A O 1
ATOM 2905 N N . MET A 1 373 ? 12.635 -6.899 -4.602 1.00 98.19 373 MET A N 1
ATOM 2906 C CA . MET A 1 373 ? 13.789 -7.800 -4.776 1.00 98.19 373 MET A CA 1
ATOM 2907 C C . MET A 1 373 ? 14.936 -7.481 -3.793 1.00 98.19 373 MET A C 1
ATOM 2909 O O . MET A 1 373 ? 16.004 -8.087 -3.845 1.00 98.19 373 MET A O 1
ATOM 2913 N N . TRP A 1 374 ? 14.710 -6.522 -2.894 1.00 98.06 374 TRP A N 1
ATOM 2914 C CA . TRP A 1 374 ? 15.565 -6.133 -1.774 1.00 98.06 374 TRP A CA 1
ATOM 2915 C C . TRP A 1 374 ? 14.664 -5.693 -0.616 1.00 98.06 374 TRP A C 1
ATOM 2917 O O . TRP A 1 374 ? 13.655 -5.034 -0.857 1.00 98.06 374 TRP A O 1
ATOM 2927 N N . ASP A 1 375 ? 14.996 -6.040 0.627 1.00 96.94 375 ASP A N 1
ATOM 2928 C CA . ASP A 1 375 ? 14.239 -5.582 1.793 1.00 96.94 375 ASP A CA 1
ATOM 2929 C C . ASP A 1 375 ? 14.683 -4.161 2.165 1.00 96.94 375 ASP A C 1
ATOM 2931 O O . ASP A 1 375 ? 15.632 -3.959 2.927 1.00 96.94 375 ASP A O 1
ATOM 2935 N N . PHE A 1 376 ? 14.005 -3.164 1.593 1.00 90.50 376 PHE A N 1
ATOM 2936 C CA . PHE A 1 376 ? 14.252 -1.746 1.873 1.00 90.50 376 PHE A CA 1
ATOM 2937 C C . PHE A 1 376 ? 13.851 -1.341 3.297 1.00 90.50 376 PHE A C 1
ATOM 2939 O O . PHE A 1 376 ? 14.434 -0.405 3.842 1.00 90.50 376 PHE A O 1
ATOM 2946 N N . GLY A 1 377 ? 12.909 -2.056 3.922 1.00 86.88 377 GLY A N 1
ATOM 2947 C CA . GLY A 1 377 ? 12.502 -1.798 5.300 1.00 86.88 377 GLY A CA 1
ATOM 2948 C C . GLY A 1 377 ? 13.604 -2.131 6.305 1.00 86.88 377 GLY A C 1
ATOM 2949 O O . GLY A 1 377 ? 13.822 -1.381 7.258 1.00 86.88 377 GLY A O 1
ATOM 2950 N N . THR A 1 378 ? 14.361 -3.206 6.058 1.00 91.25 378 THR A N 1
ATOM 2951 C CA . THR A 1 378 ? 15.465 -3.633 6.940 1.00 91.25 378 THR A CA 1
ATOM 2952 C C . THR A 1 378 ? 16.871 -3.429 6.363 1.00 91.25 378 THR A C 1
ATOM 2954 O O . THR A 1 378 ? 17.858 -3.695 7.058 1.00 91.25 378 THR A O 1
ATOM 2957 N N . ASN A 1 379 ? 16.978 -2.897 5.138 1.00 94.50 379 ASN A N 1
ATOM 2958 C CA . ASN A 1 379 ? 18.214 -2.667 4.378 1.00 94.50 379 ASN A CA 1
ATOM 2959 C C . ASN A 1 379 ? 19.052 -3.937 4.167 1.00 94.50 379 ASN A C 1
ATOM 2961 O O . ASN A 1 379 ? 20.264 -3.943 4.409 1.00 94.50 379 ASN A O 1
ATOM 2965 N N . LYS A 1 380 ? 18.402 -5.035 3.769 1.00 95.75 380 LYS A N 1
ATOM 2966 C CA . LYS A 1 380 ? 19.026 -6.361 3.626 1.00 95.75 380 LYS A CA 1
ATOM 2967 C C . LYS A 1 380 ? 18.524 -7.100 2.380 1.00 95.75 380 LYS A C 1
ATOM 2969 O O . LYS A 1 380 ? 17.467 -6.764 1.850 1.00 95.75 380 LYS A O 1
ATOM 2974 N N . PRO A 1 381 ? 19.236 -8.148 1.923 1.00 96.50 381 PRO A N 1
ATOM 2975 C CA . PRO A 1 381 ? 18.696 -9.049 0.912 1.00 96.50 381 PRO A CA 1
ATOM 2976 C C . PRO A 1 381 ? 17.385 -9.674 1.392 1.00 96.50 381 PRO A C 1
ATOM 2978 O O . PRO A 1 381 ? 17.297 -10.130 2.535 1.00 96.50 381 PRO A O 1
ATOM 2981 N N . ILE A 1 382 ? 16.387 -9.733 0.511 1.00 97.50 382 ILE A N 1
ATOM 2982 C CA . ILE A 1 382 ? 15.169 -10.489 0.791 1.00 97.50 382 ILE A CA 1
ATOM 2983 C C . ILE A 1 382 ? 15.486 -11.997 0.793 1.00 97.50 382 ILE A C 1
ATOM 2985 O O . ILE A 1 382 ? 16.158 -12.470 -0.130 1.00 97.50 382 ILE A O 1
ATOM 2989 N N . PRO A 1 383 ? 15.025 -12.773 1.792 1.00 97.56 383 PRO A N 1
ATOM 2990 C CA . PRO A 1 383 ? 15.175 -14.225 1.776 1.00 97.56 383 PRO A CA 1
ATOM 2991 C C . PRO A 1 383 ? 14.524 -14.859 0.537 1.00 97.56 383 PRO A C 1
ATOM 2993 O O . PRO A 1 383 ? 13.411 -14.496 0.147 1.00 97.56 383 PRO A O 1
ATOM 2996 N N . LEU A 1 384 ? 15.210 -15.813 -0.101 1.00 98.00 384 LEU A N 1
ATOM 2997 C CA . LEU A 1 384 ? 14.742 -16.416 -1.355 1.00 98.00 384 LEU A CA 1
ATOM 2998 C C . LEU A 1 384 ? 13.417 -17.176 -1.230 1.00 98.00 384 LEU A C 1
ATOM 3000 O O . LEU A 1 384 ? 12.659 -17.255 -2.194 1.00 98.00 384 LEU A O 1
ATOM 3004 N N . ASP A 1 385 ? 13.137 -17.772 -0.078 1.00 98.12 385 ASP A N 1
ATOM 3005 C CA . ASP A 1 385 ? 11.861 -18.425 0.213 1.00 98.12 385 ASP A CA 1
ATOM 3006 C C . ASP A 1 385 ? 10.702 -17.418 0.220 1.00 98.12 385 ASP A C 1
ATOM 3008 O O . ASP A 1 385 ? 9.650 -17.690 -0.362 1.00 98.12 385 ASP A O 1
ATOM 3012 N N . LEU A 1 386 ? 10.919 -16.223 0.774 1.00 98.31 386 LEU A N 1
ATOM 3013 C CA . LEU A 1 386 ? 9.951 -15.127 0.722 1.00 98.31 386 LEU A CA 1
ATOM 3014 C C . LEU A 1 386 ? 9.822 -14.534 -0.687 1.00 98.31 386 LEU A C 1
ATOM 3016 O O . LEU A 1 386 ? 8.708 -14.229 -1.116 1.00 98.31 386 LEU A O 1
ATOM 3020 N N . MET A 1 387 ? 10.926 -14.443 -1.437 1.00 98.56 387 MET A N 1
ATOM 3021 C CA . MET A 1 387 ? 10.909 -14.034 -2.845 1.00 98.56 387 MET A CA 1
ATOM 3022 C C . MET A 1 387 ? 10.066 -14.983 -3.710 1.00 98.56 387 MET A C 1
ATOM 3024 O O . MET A 1 387 ? 9.191 -14.543 -4.458 1.00 98.56 387 MET A O 1
ATOM 3028 N N . LYS A 1 388 ? 10.257 -16.296 -3.537 1.00 98.62 388 LYS A N 1
ATOM 3029 C CA . LYS A 1 388 ? 9.437 -17.337 -4.173 1.00 98.62 388 LYS A CA 1
ATOM 3030 C C . LYS A 1 388 ? 7.973 -17.213 -3.777 1.00 98.62 388 LYS A C 1
ATOM 3032 O O . LYS A 1 388 ? 7.110 -17.162 -4.649 1.00 98.62 388 LYS A O 1
ATOM 3037 N N . LYS A 1 389 ? 7.697 -17.088 -2.473 1.00 98.25 389 LYS A N 1
ATOM 3038 C CA . LYS A 1 389 ? 6.333 -16.971 -1.942 1.00 98.25 389 LYS A CA 1
ATOM 3039 C C . LYS A 1 389 ? 5.559 -15.827 -2.600 1.00 98.25 389 LYS A C 1
ATOM 3041 O O . LYS A 1 389 ? 4.434 -16.046 -3.050 1.00 98.25 389 LYS A O 1
ATOM 3046 N N . GLN A 1 390 ? 6.135 -14.623 -2.657 1.00 98.38 390 GLN A N 1
ATOM 3047 C CA . GLN A 1 390 ? 5.438 -13.472 -3.239 1.00 98.38 390 GLN A CA 1
ATOM 3048 C C . GLN A 1 390 ? 5.209 -13.635 -4.748 1.00 98.38 390 GLN A C 1
ATOM 3050 O O . GLN A 1 390 ? 4.107 -13.353 -5.210 1.00 98.38 390 GLN A O 1
ATOM 3055 N N . CYS A 1 391 ? 6.181 -14.158 -5.506 1.00 98.81 391 CYS A N 1
ATOM 3056 C CA . CYS A 1 391 ? 6.034 -14.391 -6.947 1.00 98.81 391 CYS A CA 1
ATOM 3057 C C . CYS A 1 391 ? 5.010 -15.489 -7.273 1.00 98.81 391 CYS A C 1
ATOM 3059 O O . CYS A 1 391 ? 4.159 -15.295 -8.145 1.00 98.81 391 CYS A O 1
ATOM 3061 N N . ASP A 1 392 ? 5.025 -16.608 -6.545 1.00 98.56 392 ASP A N 1
ATOM 3062 C CA . ASP A 1 392 ? 4.078 -17.710 -6.746 1.00 98.56 392 ASP A CA 1
ATOM 3063 C C . ASP A 1 392 ? 2.638 -17.284 -6.427 1.00 98.56 392 ASP A C 1
ATOM 3065 O O . ASP A 1 392 ? 1.707 -17.571 -7.191 1.00 98.56 392 ASP A O 1
ATOM 3069 N N . LEU A 1 393 ? 2.442 -16.545 -5.327 1.00 98.50 393 LEU A N 1
ATOM 3070 C CA . LEU A 1 393 ? 1.141 -15.968 -4.982 1.00 98.50 393 LEU A CA 1
ATOM 3071 C C . LEU A 1 393 ? 0.686 -14.944 -6.023 1.00 98.50 393 LEU A C 1
ATOM 3073 O O . LEU A 1 393 ? -0.475 -14.975 -6.435 1.00 98.50 393 LEU A O 1
ATOM 3077 N N . ALA A 1 394 ? 1.590 -14.085 -6.494 1.00 98.69 394 ALA A N 1
ATOM 3078 C CA . ALA A 1 394 ? 1.285 -13.096 -7.517 1.00 98.69 394 ALA A CA 1
ATOM 3079 C C . ALA A 1 394 ? 0.827 -13.749 -8.828 1.00 98.69 394 ALA A C 1
ATOM 3081 O O . ALA A 1 394 ? -0.216 -13.384 -9.370 1.00 98.69 394 ALA A O 1
ATOM 3082 N N . LEU A 1 395 ? 1.547 -14.767 -9.308 1.00 98.69 395 LEU A N 1
ATOM 3083 C CA . LEU A 1 395 ? 1.189 -15.499 -10.525 1.00 98.69 395 LEU A CA 1
ATOM 3084 C C . LEU A 1 395 ? -0.150 -16.226 -10.379 1.00 98.69 395 LEU A C 1
ATOM 3086 O O . LEU A 1 395 ? -0.982 -16.195 -11.292 1.00 98.69 395 LEU A O 1
ATOM 3090 N N . LYS A 1 396 ? -0.395 -16.847 -9.220 1.00 98.44 396 LYS A N 1
ATOM 3091 C CA . LYS A 1 396 ? -1.694 -17.448 -8.899 1.00 98.44 396 LYS A CA 1
ATOM 3092 C C . LYS A 1 396 ? -2.810 -16.403 -8.962 1.00 98.44 396 LYS A C 1
ATOM 3094 O O . LYS A 1 396 ? -3.803 -16.615 -9.654 1.00 98.44 396 LYS A O 1
ATOM 3099 N N . TRP A 1 397 ? -2.648 -15.269 -8.285 1.00 98.38 397 TRP A N 1
ATOM 3100 C CA . TRP A 1 397 ? -3.651 -14.205 -8.255 1.00 98.38 397 TRP A CA 1
ATOM 3101 C C . TRP A 1 397 ? -3.870 -13.545 -9.612 1.00 98.38 397 TRP A C 1
ATOM 3103 O O . TRP A 1 397 ? -5.006 -13.195 -9.926 1.00 98.38 397 TRP A O 1
ATOM 3113 N N . LEU A 1 398 ? -2.826 -13.421 -10.432 1.00 98.25 398 LEU A N 1
ATOM 3114 C CA . LEU A 1 398 ? -2.939 -12.929 -11.801 1.00 98.25 398 LEU A CA 1
ATOM 3115 C C . LEU A 1 398 ? -3.816 -13.867 -12.639 1.00 98.25 398 LEU A C 1
ATOM 3117 O O . LEU A 1 398 ? -4.758 -13.423 -13.289 1.00 98.25 398 LEU A O 1
ATOM 3121 N N . ARG A 1 399 ? -3.566 -15.181 -12.572 1.00 97.19 399 ARG A N 1
ATOM 3122 C CA . ARG A 1 399 ? -4.369 -16.198 -13.279 1.00 97.19 399 ARG A CA 1
ATOM 3123 C C . ARG A 1 399 ? -5.814 -16.271 -12.774 1.00 97.19 399 ARG A C 1
ATOM 3125 O O . ARG A 1 399 ? -6.718 -16.581 -13.548 1.00 97.19 399 ARG A O 1
ATOM 3132 N N . GLU A 1 400 ? -6.032 -15.992 -11.491 1.00 96.25 400 GLU A N 1
ATOM 3133 C CA . GLU A 1 400 ? -7.357 -15.904 -10.864 1.00 96.25 400 GLU A CA 1
ATOM 3134 C C . GLU A 1 400 ? -8.074 -14.565 -11.141 1.00 96.25 400 GLU A C 1
ATOM 3136 O O . GLU A 1 400 ? -9.229 -14.410 -10.747 1.00 96.25 400 GLU A O 1
ATOM 3141 N N . GLY A 1 401 ? -7.417 -13.594 -11.791 1.00 95.56 401 GLY A N 1
ATOM 3142 C CA . GLY A 1 401 ? -7.967 -12.257 -12.043 1.00 95.56 401 GLY A CA 1
ATOM 3143 C C . GLY A 1 401 ? -8.115 -11.389 -10.786 1.00 95.56 401 GLY A C 1
ATOM 3144 O O . GLY A 1 401 ? -8.853 -10.406 -10.796 1.00 95.56 401 GLY A O 1
ATOM 3145 N N . LYS A 1 402 ? -7.441 -11.751 -9.686 1.00 96.88 402 LYS A N 1
ATOM 3146 C CA . LYS A 1 402 ? -7.439 -10.991 -8.423 1.00 96.88 402 LYS A CA 1
ATOM 3147 C C . LYS A 1 402 ? -6.525 -9.769 -8.477 1.00 96.88 402 LYS A C 1
ATOM 3149 O O . LYS A 1 402 ? -6.808 -8.778 -7.809 1.00 96.88 402 LYS A O 1
ATOM 3154 N N . ILE A 1 403 ? -5.450 -9.846 -9.260 1.00 98.31 403 ILE A N 1
ATOM 3155 C CA . ILE A 1 403 ? -4.564 -8.724 -9.583 1.00 98.31 403 ILE A CA 1
ATOM 3156 C C . ILE A 1 403 ? -4.466 -8.579 -11.105 1.00 98.31 403 ILE A C 1
ATOM 3158 O O . ILE A 1 403 ? -4.623 -9.551 -11.839 1.00 98.31 403 ILE A O 1
ATOM 3162 N N . GLU A 1 404 ? -4.202 -7.367 -11.582 1.00 97.50 404 GLU A N 1
ATOM 3163 C CA . GLU A 1 404 ? -4.019 -7.064 -13.007 1.00 97.50 404 GLU A CA 1
ATOM 3164 C C . GLU A 1 404 ? -2.571 -7.268 -13.468 1.00 97.50 404 GLU A C 1
ATOM 3166 O O . GLU A 1 404 ? -2.331 -7.458 -14.666 1.00 97.50 404 GLU A O 1
ATOM 3171 N N . GLY A 1 405 ? -1.620 -7.219 -12.530 1.00 98.31 405 GLY A N 1
ATOM 3172 C CA . GLY A 1 405 ? -0.197 -7.286 -12.824 1.00 98.31 405 GLY A CA 1
ATOM 3173 C C . GLY A 1 405 ? 0.713 -7.240 -11.601 1.00 98.31 405 GLY A C 1
ATOM 3174 O O . GLY A 1 405 ? 0.252 -7.202 -10.460 1.00 98.31 405 GLY A O 1
ATOM 3175 N N . MET A 1 406 ? 2.016 -7.246 -11.868 1.00 98.75 406 MET A N 1
ATOM 3176 C CA . MET A 1 406 ? 3.100 -7.280 -10.879 1.00 98.75 406 MET A CA 1
ATOM 3177 C C . MET A 1 406 ? 4.109 -6.175 -11.174 1.00 98.75 406 MET A C 1
ATOM 3179 O O . MET A 1 406 ? 4.369 -5.903 -12.344 1.00 98.75 406 MET A O 1
ATOM 3183 N N . ILE A 1 407 ? 4.692 -5.562 -10.144 1.00 98.88 407 ILE A N 1
ATOM 3184 C CA . ILE A 1 407 ? 5.722 -4.528 -10.287 1.00 98.88 407 ILE A CA 1
ATOM 3185 C C . ILE A 1 407 ? 6.994 -4.980 -9.576 1.00 98.88 407 ILE A C 1
ATOM 3187 O O . ILE A 1 407 ? 7.011 -5.061 -8.354 1.00 98.88 407 ILE A O 1
ATOM 3191 N N . PHE A 1 408 ? 8.071 -5.208 -10.320 1.00 98.81 408 PHE A N 1
ATOM 3192 C CA . PHE A 1 408 ? 9.379 -5.552 -9.761 1.00 98.81 408 PHE A CA 1
ATOM 3193 C C . PHE A 1 408 ? 10.171 -4.288 -9.421 1.00 98.81 408 PHE A C 1
ATOM 3195 O O . PHE A 1 408 ? 10.375 -3.437 -10.288 1.00 98.81 408 PHE A O 1
ATOM 3202 N N . LEU A 1 409 ? 10.633 -4.160 -8.175 1.00 97.81 409 LEU A N 1
ATOM 3203 C CA . LEU A 1 409 ? 11.418 -3.015 -7.704 1.00 97.81 409 LEU A CA 1
ATOM 3204 C C . LEU A 1 409 ? 12.874 -3.429 -7.425 1.00 97.81 409 LEU A C 1
ATOM 3206 O O . LEU A 1 409 ? 13.099 -4.360 -6.655 1.00 97.81 409 LEU A O 1
ATOM 3210 N N . ALA A 1 410 ? 13.900 -2.792 -8.004 1.00 95.06 410 ALA A N 1
ATOM 3211 C CA . ALA A 1 410 ? 13.919 -1.681 -8.976 1.00 95.06 410 ALA A CA 1
ATOM 3212 C C . ALA A 1 410 ? 14.998 -1.887 -10.051 1.00 95.06 410 ALA A C 1
ATOM 3214 O O . ALA A 1 410 ? 15.966 -2.621 -9.845 1.00 95.06 410 ALA A O 1
ATOM 3215 N N . THR A 1 411 ? 14.912 -1.141 -11.159 1.00 97.69 411 THR A N 1
ATOM 3216 C CA . THR A 1 411 ? 15.983 -1.069 -12.179 1.00 97.69 411 THR A CA 1
ATOM 3217 C C . THR A 1 411 ? 17.352 -0.763 -11.570 1.00 97.69 411 THR A C 1
ATOM 3219 O O . THR A 1 411 ? 18.355 -1.324 -11.999 1.00 97.69 411 THR A O 1
ATOM 3222 N N . ASN A 1 412 ? 17.389 0.077 -10.531 1.00 96.69 412 ASN A N 1
ATOM 3223 C CA . ASN A 1 412 ? 18.606 0.510 -9.845 1.00 96.69 412 ASN A CA 1
ATOM 3224 C C . ASN A 1 412 ? 19.339 -0.590 -9.078 1.00 96.69 412 ASN A C 1
ATOM 3226 O O . ASN A 1 412 ? 20.393 -0.293 -8.544 1.00 96.69 412 ASN A O 1
ATOM 3230 N N . ILE A 1 413 ? 18.810 -1.810 -8.977 1.00 97.31 413 ILE A N 1
ATOM 3231 C CA . ILE A 1 413 ? 19.495 -2.933 -8.313 1.00 97.31 413 ILE A CA 1
ATOM 3232 C C . ILE A 1 413 ? 19.733 -4.117 -9.257 1.00 97.31 413 ILE A C 1
ATOM 3234 O O . ILE A 1 413 ? 20.319 -5.123 -8.862 1.00 97.31 413 ILE A O 1
ATOM 3238 N N . CYS A 1 414 ? 19.289 -4.011 -10.514 1.00 97.69 414 CYS A N 1
ATOM 3239 C CA . CYS A 1 414 ? 19.254 -5.152 -11.424 1.00 97.69 414 CYS A CA 1
ATOM 3240 C C . CYS A 1 414 ? 20.650 -5.585 -11.926 1.00 97.69 414 CYS A C 1
ATOM 3242 O O . CYS A 1 414 ? 20.775 -6.660 -12.509 1.00 97.69 414 CYS A O 1
ATOM 3244 N N . ASP A 1 415 ? 21.685 -4.760 -11.725 1.00 96.69 415 ASP A N 1
ATOM 3245 C CA . ASP A 1 415 ? 23.074 -5.020 -12.114 1.00 96.69 415 ASP A CA 1
ATOM 3246 C C . ASP A 1 415 ? 23.964 -5.264 -10.900 1.00 96.69 415 ASP A C 1
ATOM 3248 O O . ASP A 1 415 ? 25.152 -5.044 -11.049 1.00 96.69 415 ASP A O 1
ATOM 3252 N N . MET A 1 416 ? 23.444 -5.639 -9.722 1.00 95.94 416 MET A N 1
ATOM 3253 C CA . MET A 1 416 ? 24.201 -5.694 -8.456 1.00 95.94 416 MET A CA 1
ATOM 3254 C C . MET A 1 416 ? 24.586 -7.098 -7.955 1.00 95.94 416 MET A C 1
ATOM 3256 O O . MET A 1 416 ? 25.089 -7.202 -6.839 1.00 95.94 416 MET A O 1
ATOM 3260 N N . ASP A 1 417 ? 24.378 -8.154 -8.747 1.00 94.44 417 ASP A N 1
ATOM 3261 C CA . ASP A 1 417 ? 24.641 -9.552 -8.346 1.00 94.44 417 ASP A CA 1
ATOM 3262 C C . ASP A 1 417 ? 23.860 -9.959 -7.073 1.00 94.44 417 ASP A C 1
ATOM 3264 O O . ASP A 1 417 ? 24.371 -10.627 -6.172 1.00 94.44 417 ASP A O 1
ATOM 3268 N N . ILE A 1 418 ? 22.613 -9.482 -6.963 1.00 97.25 418 ILE A N 1
ATOM 3269 C CA . ILE A 1 418 ? 21.707 -9.790 -5.852 1.00 97.25 418 ILE A CA 1
ATOM 3270 C C . ILE A 1 418 ? 20.941 -11.070 -6.188 1.00 97.25 418 ILE A C 1
ATOM 3272 O O . ILE A 1 418 ? 20.194 -11.112 -7.162 1.00 97.25 418 ILE A O 1
ATOM 3276 N N . GLU A 1 419 ? 21.054 -12.079 -5.325 1.00 97.94 419 GLU A N 1
ATOM 3277 C CA . GLU A 1 419 ? 20.467 -13.410 -5.535 1.00 97.94 419 GLU A CA 1
ATOM 3278 C C . GLU A 1 419 ? 18.960 -13.368 -5.850 1.00 97.94 419 GLU A C 1
ATOM 3280 O O . GLU A 1 419 ? 18.492 -14.042 -6.764 1.00 97.94 419 GLU A O 1
ATOM 3285 N N . ALA A 1 420 ? 18.194 -12.531 -5.144 1.00 98.25 420 ALA A N 1
ATOM 3286 C CA . ALA A 1 420 ? 16.760 -12.376 -5.384 1.00 98.25 420 ALA A CA 1
ATOM 3287 C C . ALA A 1 420 ? 16.432 -11.729 -6.742 1.00 98.25 420 ALA A C 1
ATOM 3289 O O . ALA A 1 420 ? 15.418 -12.074 -7.343 1.00 98.25 420 ALA A O 1
ATOM 3290 N N . VAL A 1 421 ? 17.282 -10.824 -7.240 1.00 98.44 421 VAL A N 1
ATOM 3291 C CA . VAL A 1 421 ? 17.138 -10.211 -8.571 1.00 98.44 421 VAL A CA 1
ATOM 3292 C C . VAL A 1 421 ? 17.414 -11.248 -9.652 1.00 98.44 421 VAL A C 1
ATOM 3294 O O . VAL A 1 421 ? 16.635 -11.362 -10.596 1.00 98.44 421 VAL A O 1
ATOM 3297 N N . ASP A 1 422 ? 18.501 -12.009 -9.513 1.00 98.44 422 ASP A N 1
ATOM 3298 C CA . ASP A 1 422 ? 18.864 -13.042 -10.483 1.00 98.44 422 ASP A CA 1
ATOM 3299 C C . ASP A 1 422 ? 17.792 -14.133 -10.539 1.00 98.44 422 ASP A C 1
ATOM 3301 O O . ASP A 1 422 ? 17.310 -14.472 -11.619 1.00 98.44 422 ASP A O 1
ATOM 3305 N N . TRP A 1 423 ? 17.313 -14.580 -9.374 1.00 98.75 423 TRP A N 1
ATOM 3306 C CA . TRP A 1 423 ? 16.201 -15.521 -9.294 1.00 98.75 423 TRP A CA 1
ATOM 3307 C C . TRP A 1 423 ? 14.919 -14.972 -9.941 1.00 98.75 423 TRP A C 1
ATOM 3309 O O . TRP A 1 423 ? 14.248 -15.688 -10.682 1.00 98.75 423 TRP A O 1
ATOM 3319 N N . ALA A 1 424 ? 14.577 -13.700 -9.702 1.00 98.75 424 ALA A N 1
ATOM 3320 C CA . ALA A 1 424 ? 13.400 -13.074 -10.302 1.00 98.75 424 ALA A CA 1
ATOM 3321 C C . ALA A 1 424 ? 13.509 -12.972 -11.826 1.00 98.75 424 ALA A C 1
ATOM 3323 O O . ALA A 1 424 ? 12.518 -13.171 -12.526 1.00 98.75 424 ALA A O 1
ATOM 3324 N N . ARG A 1 425 ? 14.707 -12.670 -12.340 1.00 98.69 425 ARG A N 1
ATOM 3325 C CA . ARG A 1 425 ? 14.986 -12.599 -13.777 1.00 98.69 425 ARG A CA 1
ATOM 3326 C C . ARG A 1 425 ? 14.741 -13.948 -14.448 1.00 98.69 425 ARG A C 1
ATOM 3328 O O . ARG A 1 425 ? 14.039 -13.994 -15.457 1.00 98.69 425 ARG A O 1
ATOM 3335 N N . ASP A 1 426 ? 15.262 -15.022 -13.860 1.00 98.69 426 ASP A N 1
ATOM 3336 C CA . ASP A 1 426 ? 15.060 -16.386 -14.358 1.00 98.69 426 ASP A CA 1
ATOM 3337 C C . ASP A 1 426 ? 13.578 -16.780 -14.281 1.00 98.69 426 ASP A C 1
ATOM 3339 O O . ASP A 1 426 ? 13.002 -17.237 -15.266 1.00 98.69 426 ASP A O 1
ATOM 3343 N N . TRP A 1 427 ? 12.910 -16.481 -13.164 1.00 98.81 427 TRP A N 1
ATOM 3344 C CA . TRP A 1 427 ? 11.477 -16.736 -13.007 1.00 98.81 427 TRP A CA 1
ATOM 3345 C C . TRP A 1 427 ? 10.627 -16.002 -14.057 1.00 98.81 427 TRP A C 1
ATOM 3347 O O . TRP A 1 427 ? 9.731 -16.595 -14.656 1.00 98.81 427 TRP A O 1
ATOM 3357 N N . ILE A 1 428 ? 10.922 -14.726 -14.336 1.00 98.81 428 ILE A N 1
ATOM 3358 C CA . ILE A 1 428 ? 10.262 -13.939 -15.392 1.00 98.81 428 ILE A CA 1
ATOM 3359 C C . ILE A 1 428 ? 10.517 -14.543 -16.781 1.00 98.81 428 ILE A C 1
ATOM 3361 O O . ILE A 1 428 ? 9.637 -14.494 -17.647 1.00 98.81 428 ILE A O 1
ATOM 3365 N N . ALA A 1 429 ? 11.713 -15.075 -17.035 1.00 98.62 429 ALA A N 1
ATOM 3366 C CA . ALA A 1 429 ? 12.015 -15.759 -18.288 1.00 98.62 429 ALA A CA 1
ATOM 3367 C C . ALA A 1 429 ? 11.177 -17.038 -18.434 1.00 98.62 429 ALA A C 1
ATOM 3369 O O . ALA A 1 429 ? 10.575 -17.239 -19.488 1.00 98.62 429 ALA A O 1
ATOM 3370 N N . ASP A 1 430 ? 11.065 -17.825 -17.364 1.00 98.56 430 ASP A N 1
ATOM 3371 C CA . ASP A 1 430 ? 10.358 -19.107 -17.353 1.00 98.56 430 ASP A CA 1
ATOM 3372 C C . ASP A 1 430 ? 8.845 -18.960 -17.563 1.00 98.56 430 ASP A C 1
ATOM 3374 O O . ASP A 1 430 ? 8.258 -19.686 -18.366 1.00 98.56 430 ASP A O 1
ATOM 3378 N N . VAL A 1 431 ? 8.199 -18.019 -16.862 1.00 98.44 431 VAL A N 1
ATOM 3379 C CA . VAL A 1 431 ? 6.723 -17.906 -16.867 1.00 98.44 431 VAL A CA 1
ATOM 3380 C C . VAL A 1 431 ? 6.193 -16.824 -17.804 1.00 98.44 431 VAL A C 1
ATOM 3382 O O . VAL A 1 431 ? 4.995 -16.774 -18.082 1.00 98.44 431 VAL A O 1
ATOM 3385 N N . GLY A 1 432 ? 7.049 -15.907 -18.259 1.00 97.75 432 GLY A N 1
ATOM 3386 C CA . GLY A 1 432 ? 6.611 -14.663 -18.892 1.00 97.75 432 GLY A CA 1
ATOM 3387 C C . GLY A 1 432 ? 5.830 -14.861 -20.191 1.00 97.75 432 GLY A C 1
ATOM 3388 O O . GLY A 1 432 ? 4.924 -14.081 -20.478 1.00 97.75 432 GLY A O 1
ATOM 3389 N N . ASP A 1 433 ? 6.127 -15.914 -20.947 1.00 97.19 433 ASP A N 1
ATOM 3390 C CA . ASP A 1 433 ? 5.496 -16.163 -22.249 1.00 97.19 433 ASP A CA 1
ATOM 3391 C C . ASP A 1 433 ? 4.258 -17.070 -22.138 1.00 97.19 433 ASP A C 1
ATOM 3393 O O . ASP A 1 433 ? 3.601 -17.382 -23.134 1.00 97.19 433 ASP A O 1
ATOM 3397 N N . GLU A 1 434 ? 3.896 -17.474 -20.919 1.00 97.00 434 GLU A N 1
ATOM 3398 C CA . GLU A 1 434 ? 2.680 -18.235 -20.682 1.00 97.00 434 GLU A CA 1
ATOM 3399 C C . GLU A 1 434 ? 1.422 -17.377 -20.919 1.00 97.00 434 GLU A C 1
ATOM 3401 O O 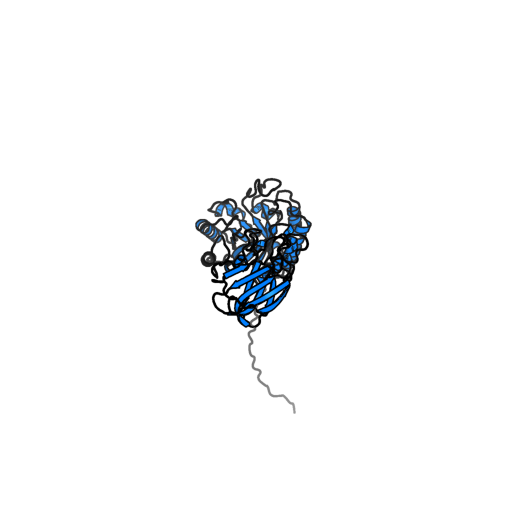. GLU A 1 434 ? 1.371 -16.214 -20.504 1.00 97.00 434 GLU A O 1
ATOM 3406 N N . PRO A 1 435 ? 0.365 -17.931 -21.538 1.00 95.38 435 PRO A N 1
ATOM 3407 C CA . PRO A 1 435 ? -0.868 -17.197 -21.798 1.00 95.38 435 PRO A CA 1
ATOM 3408 C C . PRO A 1 435 ? -1.714 -17.014 -20.527 1.00 95.38 435 PRO A C 1
ATOM 3410 O O . PRO A 1 435 ? -1.884 -17.939 -19.729 1.00 95.38 435 PRO A O 1
ATOM 3413 N N . ILE A 1 436 ? -2.344 -15.847 -20.389 1.00 93.56 436 ILE A N 1
ATOM 3414 C CA . ILE A 1 436 ? -3.346 -15.546 -19.356 1.00 93.56 436 ILE A CA 1
ATOM 3415 C C . ILE A 1 436 ? -4.706 -15.225 -19.985 1.00 93.56 436 ILE A C 1
ATOM 3417 O O . ILE A 1 436 ? -4.808 -14.785 -21.131 1.00 93.56 436 ILE A O 1
ATOM 3421 N N . LYS A 1 437 ? -5.788 -15.475 -19.237 1.00 82.56 437 LYS A N 1
ATOM 3422 C CA . LYS A 1 437 ? -7.147 -15.146 -19.693 1.00 82.56 437 LYS A CA 1
ATOM 3423 C C . LYS A 1 437 ? -7.332 -13.623 -19.708 1.00 82.56 437 LYS A C 1
ATOM 3425 O O . LYS A 1 437 ? -6.827 -12.945 -18.815 1.00 82.56 437 LYS A O 1
ATOM 3430 N N . LYS A 1 438 ? -8.018 -13.116 -20.740 1.00 59.75 438 LYS A N 1
ATOM 3431 C CA . LYS A 1 438 ? -8.387 -11.696 -20.860 1.00 59.75 438 LYS A CA 1
ATOM 3432 C C . LYS A 1 438 ? -9.322 -11.264 -19.740 1.00 59.75 438 LYS A C 1
ATOM 3434 O O . LYS A 1 438 ? -10.238 -12.057 -19.419 1.00 59.75 438 LYS A O 1
#

pLDDT: mean 88.79, std 16.17, range [31.72, 98.88]